Protein AF-A0A380RCV8-F1 (afdb_monomer_lite)

Foldseek 3Di:
DPPDDPCQVVLVVLAAWWAFPVRQWIWHSPDPQWIWIHHNQWIDIHGKDKDFPDPPPPPPDDDDPDDDDDDDDDDPPPPDDDPFFGMWIHQAQPFTDNVVHTFKGWHTWTAGPVQWTWTWIQGPVVRDIDIDIIHGPVPPPPPDDDPQWDQDPVRDTDNDQADPVPRHGDPDPDWDADPVGDTDHDDQADPVPRDGPPPPPPPPVSVVVVVLVLQQFWKFFDPDPRQWIWHQDPQKIWIWGFDADPNDTAIFIDIFGKDWDPPPPDPPCCVVPADPDDDPFFPTWMDTPAQFRAGPQRHGQWGFGIWTDGPQWIKTWIDGVPHSDIDITIMDGDRVDDDDDPVPPLQQAAQAPVPRDGSDLDQADPPPRDGGDWAWFKKKWKWAPDVVTDIWIWTWTDRDQFWIWIATPNGIFIFTPVLNVVLVVLCVVLVQVVQVVQVVVADPDDGMKIKMWGDPPPDIDIDICRRGVSRVVSNVVNVCSVVVRRVVVD

Structure (mmCIF, N/CA/C/O backbone):
data_AF-A0A380RCV8-F1
#
_entry.id   AF-A0A380RCV8-F1
#
loop_
_atom_site.group_PDB
_atom_site.id
_atom_site.type_symbol
_atom_site.label_atom_id
_atom_site.label_alt_id
_atom_site.label_comp_id
_atom_site.label_asym_id
_atom_site.label_entity_id
_atom_site.label_seq_id
_atom_site.pdbx_PDB_ins_code
_atom_site.Cartn_x
_atom_site.Cartn_y
_atom_site.Cartn_z
_atom_site.occupancy
_atom_site.B_iso_or_equiv
_atom_site.auth_seq_id
_atom_site.auth_comp_id
_atom_site.auth_asym_id
_atom_site.auth_atom_id
_atom_site.pdbx_PDB_model_num
ATOM 1 N N . MET A 1 1 ? -2.482 23.241 -13.541 1.00 35.69 1 MET A N 1
ATOM 2 C CA . MET A 1 1 ? -1.693 21.997 -13.629 1.00 35.69 1 MET A CA 1
ATOM 3 C C . MET A 1 1 ? -2.063 21.349 -14.947 1.00 35.69 1 MET A C 1
ATOM 5 O O . MET A 1 1 ? -3.234 21.046 -15.118 1.00 35.69 1 MET A O 1
ATOM 9 N N . GLN A 1 2 ? -1.138 21.275 -15.908 1.00 30.80 2 GLN A N 1
ATOM 10 C CA . GLN A 1 2 ? -1.348 20.460 -17.110 1.00 30.80 2 GLN A CA 1
ATOM 11 C C . GLN A 1 2 ? -1.388 18.995 -16.668 1.00 30.80 2 GLN A C 1
ATOM 13 O O . GLN A 1 2 ? -0.539 18.583 -15.879 1.00 30.80 2 GLN A O 1
ATOM 18 N N . GLU A 1 3 ? -2.396 18.247 -17.111 1.00 30.55 3 GLU A N 1
ATOM 19 C CA . GLU A 1 3 ? -2.468 16.804 -16.879 1.00 30.55 3 GLU A CA 1
ATOM 20 C C . GLU A 1 3 ? -1.199 16.148 -17.440 1.00 30.55 3 GLU A C 1
ATOM 22 O O . GLU A 1 3 ? -0.852 16.350 -18.604 1.00 30.55 3 GLU A O 1
ATOM 27 N N . MET A 1 4 ? -0.473 15.407 -16.596 1.00 37.09 4 MET A N 1
ATOM 28 C CA . MET A 1 4 ? 0.682 14.622 -17.033 1.00 37.09 4 MET A CA 1
ATOM 29 C C . MET A 1 4 ? 0.222 13.630 -18.101 1.00 37.09 4 MET A C 1
ATOM 31 O O . MET A 1 4 ? -0.700 12.850 -17.868 1.00 37.09 4 MET A O 1
ATOM 35 N N . ASN A 1 5 ? 0.879 13.654 -19.262 1.00 47.44 5 ASN A N 1
ATOM 36 C CA . ASN A 1 5 ? 0.625 12.714 -20.345 1.00 47.44 5 ASN A CA 1
ATOM 37 C C . ASN A 1 5 ? 0.751 11.273 -19.800 1.00 47.44 5 ASN A C 1
ATOM 39 O O . ASN A 1 5 ? 1.828 10.914 -19.316 1.00 47.44 5 ASN A O 1
ATOM 43 N N . PRO A 1 6 ? -0.300 10.432 -19.864 1.00 47.12 6 PRO A N 1
ATOM 44 C CA . PRO A 1 6 ? -0.279 9.076 -19.307 1.00 47.12 6 PRO A CA 1
ATOM 45 C C . PRO A 1 6 ? 0.817 8.178 -19.910 1.00 47.12 6 PRO A C 1
ATOM 47 O O . PRO A 1 6 ? 1.188 7.177 -19.303 1.00 47.12 6 PRO A O 1
ATOM 50 N N . ASN A 1 7 ? 1.408 8.565 -21.045 1.00 53.84 7 ASN A N 1
ATOM 51 C CA . ASN A 1 7 ? 2.530 7.864 -21.670 1.00 53.84 7 ASN A CA 1
ATOM 52 C C . ASN A 1 7 ? 3.919 8.287 -21.143 1.00 53.84 7 ASN A C 1
ATOM 54 O O . ASN A 1 7 ? 4.922 7.746 -21.606 1.00 53.84 7 ASN A O 1
ATOM 58 N N . TYR A 1 8 ? 4.015 9.216 -20.178 1.00 54.97 8 TYR A N 1
ATOM 59 C CA . TYR A 1 8 ? 5.282 9.769 -19.658 1.00 54.97 8 TYR A CA 1
ATOM 60 C C . TYR A 1 8 ? 6.311 8.701 -19.237 1.00 54.97 8 TYR A C 1
ATOM 62 O O . TYR A 1 8 ? 7.504 8.855 -19.500 1.00 54.97 8 TYR A O 1
ATOM 70 N N . LYS A 1 9 ? 5.859 7.581 -18.651 1.00 61.81 9 LYS A N 1
ATOM 71 C CA . LYS A 1 9 ? 6.737 6.468 -18.245 1.00 61.81 9 LYS A CA 1
ATOM 72 C C . LYS A 1 9 ? 7.462 5.815 -19.431 1.00 61.81 9 LYS A C 1
ATOM 74 O O . LYS A 1 9 ? 8.656 5.549 -19.337 1.00 61.81 9 LYS A O 1
ATOM 79 N N . ASN A 1 10 ? 6.782 5.647 -20.565 1.00 67.06 10 ASN A N 1
ATOM 80 C CA . ASN A 1 10 ? 7.363 5.026 -21.760 1.00 67.06 10 ASN A CA 1
ATOM 81 C C . ASN A 1 10 ? 8.370 5.959 -22.456 1.00 67.06 10 ASN A C 1
ATOM 83 O O . ASN A 1 10 ? 9.340 5.497 -23.052 1.00 67.06 10 ASN A O 1
ATOM 87 N N . TYR A 1 11 ? 8.198 7.281 -22.329 1.00 70.81 11 TYR A N 1
ATOM 88 C CA . TYR A 1 11 ? 9.160 8.251 -22.862 1.00 70.81 11 TYR A CA 1
ATOM 89 C C . TYR A 1 11 ? 10.507 8.205 -22.129 1.00 70.81 11 TYR A C 1
ATOM 91 O O . TYR A 1 11 ? 11.544 8.266 -22.787 1.00 70.81 11 TYR A O 1
ATOM 99 N N . LYS A 1 12 ? 10.518 8.053 -20.793 1.00 74.44 12 LYS A N 1
ATOM 100 C CA . LYS A 1 12 ? 11.773 7.925 -20.021 1.00 74.44 12 LYS A CA 1
ATOM 101 C C . LYS A 1 12 ? 12.616 6.736 -20.494 1.00 74.44 12 LYS A C 1
ATOM 103 O O . LYS A 1 12 ? 13.835 6.843 -20.550 1.00 74.44 12 LYS A O 1
ATOM 108 N N . PHE A 1 13 ? 11.973 5.632 -20.871 1.00 82.06 13 PHE A N 1
ATOM 109 C CA . PHE A 1 13 ? 12.663 4.426 -21.322 1.00 82.06 13 PHE A CA 1
ATOM 110 C C . PHE A 1 13 ? 13.415 4.634 -22.650 1.00 82.06 13 PHE A C 1
ATOM 112 O O . PHE A 1 13 ? 14.574 4.235 -22.785 1.00 82.06 13 PHE A O 1
ATOM 119 N N . LEU A 1 14 ? 12.813 5.332 -23.617 1.00 88.88 14 LEU A N 1
ATOM 120 C CA . LEU A 1 14 ? 13.435 5.604 -24.922 1.00 88.88 14 LEU A CA 1
ATOM 121 C C . LEU A 1 14 ? 14.372 6.823 -24.936 1.00 88.88 14 LEU A C 1
ATOM 123 O O . LEU A 1 14 ? 15.073 7.044 -25.928 1.00 88.88 14 LEU A O 1
ATOM 127 N N . ALA A 1 15 ? 14.397 7.608 -23.856 1.00 90.31 15 ALA A N 1
ATOM 128 C CA . ALA A 1 15 ? 15.148 8.854 -23.785 1.00 90.31 15 ALA A CA 1
ATOM 129 C C . ALA A 1 15 ? 16.651 8.639 -24.025 1.00 90.31 15 ALA A C 1
ATOM 131 O O . ALA A 1 15 ? 17.314 7.841 -23.356 1.00 90.31 15 ALA A O 1
ATOM 132 N N . GLY A 1 16 ? 17.207 9.369 -24.986 1.00 93.12 16 GLY A N 1
ATOM 133 C CA . GLY A 1 16 ? 18.622 9.291 -25.327 1.00 93.12 16 GLY A CA 1
ATOM 134 C C . GLY A 1 16 ? 18.898 9.580 -26.793 1.00 93.12 16 GLY A C 1
ATOM 135 O O . GLY A 1 16 ? 17.989 9.813 -27.589 1.00 93.12 16 GLY A O 1
ATOM 136 N N . ILE A 1 17 ? 20.182 9.558 -27.135 1.00 95.94 17 ILE A N 1
ATOM 137 C CA . ILE A 1 17 ? 20.652 9.674 -28.513 1.00 95.94 17 ILE A CA 1
ATOM 138 C C . ILE A 1 17 ? 20.878 8.264 -29.039 1.00 95.94 17 ILE A C 1
ATOM 140 O O . ILE A 1 17 ? 21.561 7.467 -28.403 1.00 95.94 17 ILE A O 1
ATOM 144 N N . TRP A 1 18 ? 20.341 7.969 -30.209 1.00 96.75 18 TRP A N 1
ATOM 145 C CA . TRP A 1 18 ? 20.460 6.696 -30.899 1.00 96.75 18 TRP A CA 1
ATOM 146 C C . TRP A 1 18 ? 21.217 6.913 -32.199 1.00 96.75 18 TRP A C 1
ATOM 148 O O . TRP A 1 18 ? 20.982 7.903 -32.892 1.00 96.75 18 TRP A O 1
ATOM 158 N N . LYS A 1 19 ? 22.138 6.013 -32.533 1.00 97.00 19 LYS A N 1
ATOM 159 C CA . LYS A 1 19 ? 22.956 6.100 -33.746 1.00 97.00 19 LYS A CA 1
ATOM 160 C C . LYS A 1 19 ? 23.162 4.727 -34.368 1.00 97.00 19 LYS A C 1
ATOM 162 O O . LYS A 1 19 ? 23.220 3.725 -33.658 1.00 97.00 19 LYS A O 1
ATOM 167 N N . ASN A 1 20 ? 23.282 4.670 -35.687 1.00 95.38 20 ASN A N 1
ATOM 168 C CA . ASN A 1 20 ? 23.813 3.486 -36.358 1.00 95.38 20 ASN A CA 1
ATOM 169 C C . ASN A 1 20 ? 25.350 3.447 -36.238 1.00 95.38 20 ASN A C 1
ATOM 171 O O . ASN A 1 20 ? 25.983 4.379 -35.737 1.00 95.38 20 ASN A O 1
ATOM 175 N N . ASN A 1 21 ? 25.958 2.353 -36.701 1.00 91.12 21 ASN A N 1
ATOM 176 C CA . ASN A 1 21 ? 27.386 2.081 -36.496 1.00 91.12 21 ASN A CA 1
ATOM 177 C C . ASN A 1 21 ? 28.328 3.128 -37.109 1.00 91.12 21 ASN A C 1
ATOM 179 O O . ASN A 1 21 ? 29.391 3.383 -36.552 1.00 91.12 21 ASN A O 1
ATOM 183 N N . ASP A 1 22 ? 27.963 3.720 -38.244 1.00 92.12 22 ASP A N 1
ATOM 184 C CA . ASP A 1 22 ? 28.772 4.741 -38.919 1.00 92.12 22 ASP A CA 1
ATOM 185 C C . ASP A 1 22 ? 28.379 6.178 -38.526 1.00 92.12 22 ASP A C 1
ATOM 187 O O . ASP A 1 22 ? 29.018 7.133 -38.966 1.00 92.12 22 ASP A O 1
ATOM 191 N N . GLY A 1 23 ? 27.346 6.343 -37.692 1.00 91.94 23 GLY A N 1
ATOM 192 C CA . GLY A 1 23 ? 26.817 7.639 -37.274 1.00 91.94 23 GLY A CA 1
ATOM 193 C C . GLY A 1 23 ? 26.110 8.428 -38.380 1.00 91.94 23 GLY A C 1
ATOM 194 O O . GLY A 1 23 ? 25.782 9.593 -38.159 1.00 91.94 23 GLY A O 1
ATOM 195 N N . SER A 1 24 ? 25.869 7.834 -39.554 1.00 94.00 24 SER A N 1
ATOM 196 C CA . SER A 1 24 ? 25.163 8.491 -40.664 1.00 94.00 24 SER A CA 1
ATOM 197 C C . SER A 1 24 ? 23.670 8.683 -40.395 1.00 94.00 24 SER A C 1
ATOM 199 O O . SER A 1 24 ? 23.057 9.574 -40.989 1.00 94.00 24 SER A O 1
ATOM 201 N N . PHE A 1 25 ? 23.096 7.872 -39.500 1.00 97.25 25 PHE A N 1
ATOM 202 C CA . PHE A 1 25 ? 21.724 7.980 -39.022 1.00 97.25 25 PHE A CA 1
ATOM 203 C C . PHE A 1 25 ? 21.711 8.205 -37.513 1.00 97.25 25 PHE A C 1
ATOM 205 O O . PHE A 1 25 ? 22.257 7.399 -36.752 1.00 97.25 25 PHE A O 1
ATOM 212 N N . THR A 1 26 ? 21.023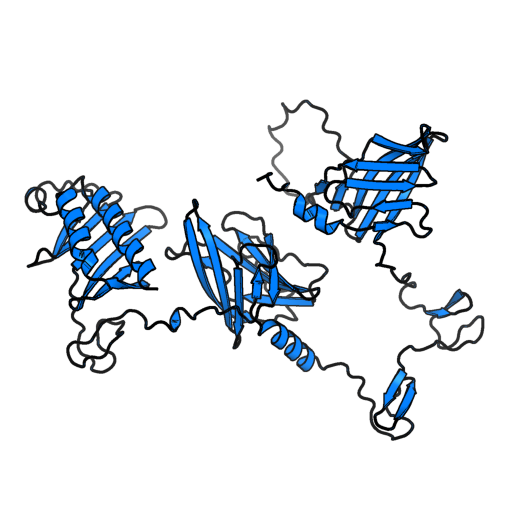 9.255 -37.072 1.00 97.31 26 THR A N 1
ATOM 213 C CA . THR A 1 26 ? 20.808 9.540 -35.653 1.00 97.31 26 THR A CA 1
ATOM 214 C C . THR A 1 26 ? 19.340 9.812 -35.343 1.00 97.31 26 THR A C 1
ATOM 216 O O . THR A 1 26 ? 18.603 10.358 -36.164 1.00 97.31 26 THR A O 1
ATOM 219 N N . ALA A 1 27 ? 18.914 9.427 -34.143 1.00 97.38 27 ALA A N 1
ATOM 220 C CA . ALA A 1 27 ? 17.622 9.784 -33.575 1.00 97.38 27 ALA A CA 1
ATOM 221 C C . ALA A 1 27 ? 17.816 10.266 -32.132 1.00 97.38 27 ALA A C 1
ATOM 223 O O . ALA A 1 27 ? 18.318 9.532 -31.286 1.00 97.38 27 ALA A O 1
ATOM 224 N N . ASP A 1 28 ? 17.440 11.506 -31.853 1.00 96.25 28 ASP A N 1
ATOM 225 C CA . ASP A 1 28 ? 17.551 12.139 -30.542 1.00 96.25 28 ASP A CA 1
ATOM 226 C C . ASP A 1 28 ? 16.166 12.240 -29.893 1.00 96.25 28 ASP A C 1
ATOM 228 O O . ASP A 1 28 ? 15.274 12.912 -30.417 1.00 96.25 28 ASP A O 1
ATOM 232 N N . LEU A 1 29 ? 16.003 11.548 -28.763 1.00 94.06 29 LEU A N 1
ATOM 233 C CA . LEU A 1 29 ? 14.801 11.512 -27.927 1.00 94.06 29 LEU A CA 1
ATOM 234 C C . LEU A 1 29 ? 15.054 12.143 -26.544 1.00 94.06 29 LEU A C 1
ATOM 236 O O . LEU A 1 29 ? 14.447 11.744 -25.552 1.00 94.06 29 LEU A O 1
ATOM 240 N N . THR A 1 30 ? 15.993 13.087 -26.430 1.00 84.19 30 THR A N 1
ATOM 241 C CA . THR A 1 30 ? 16.325 13.749 -25.150 1.00 84.19 30 THR A CA 1
ATOM 242 C C . THR A 1 30 ? 15.268 14.749 -24.685 1.00 84.19 30 THR A C 1
ATOM 244 O O . THR A 1 30 ? 15.157 15.008 -23.487 1.00 84.19 30 THR A O 1
ATOM 247 N N . VAL A 1 31 ? 14.471 15.297 -25.605 1.00 83.44 31 VAL A N 1
ATOM 248 C CA . VAL A 1 31 ? 13.365 16.202 -25.280 1.00 83.44 31 VAL A CA 1
ATOM 249 C C . VAL A 1 31 ? 12.090 15.374 -25.113 1.00 83.44 31 VAL A C 1
ATOM 251 O O . VAL A 1 31 ? 11.646 14.765 -26.089 1.00 83.44 31 VAL A O 1
ATOM 254 N N . PRO A 1 32 ? 11.468 15.357 -23.918 1.00 72.00 32 PRO A N 1
ATOM 255 C CA . PRO A 1 32 ? 10.187 14.690 -23.724 1.00 72.00 32 PRO A CA 1
ATOM 256 C C . PRO A 1 32 ? 9.196 15.206 -24.771 1.00 72.00 32 PRO A C 1
ATOM 258 O O . PRO A 1 32 ? 9.079 16.415 -24.942 1.00 72.00 32 PRO A O 1
ATOM 261 N N . GLU A 1 33 ? 8.514 14.294 -25.467 1.00 77.56 33 GLU A N 1
ATOM 262 C CA . GLU A 1 33 ? 7.518 14.549 -26.529 1.00 77.56 33 GLU A CA 1
ATOM 263 C C . GLU A 1 33 ? 8.046 14.737 -27.955 1.00 77.56 33 GLU A C 1
ATOM 265 O O . GLU A 1 33 ? 7.253 14.554 -28.878 1.00 77.56 33 GLU A O 1
ATOM 270 N N . ASN A 1 34 ? 9.335 15.018 -28.177 1.00 90.56 34 ASN A N 1
ATOM 271 C CA . ASN A 1 34 ? 9.884 15.214 -29.523 1.00 90.56 34 ASN A CA 1
ATOM 272 C C . ASN A 1 34 ? 10.969 14.195 -29.867 1.00 90.56 34 ASN A C 1
ATOM 274 O O . ASN A 1 34 ? 11.744 13.765 -29.020 1.00 90.56 34 ASN A O 1
ATOM 278 N N . ILE A 1 35 ? 11.045 13.855 -31.150 1.00 95.50 35 ILE A N 1
ATOM 279 C CA . ILE A 1 35 ? 12.154 13.103 -31.731 1.00 95.50 35 ILE A CA 1
ATOM 280 C C . ILE A 1 35 ? 12.781 13.929 -32.849 1.00 95.50 35 ILE A C 1
ATOM 282 O O . ILE A 1 35 ? 12.067 14.459 -33.706 1.00 95.50 35 ILE A O 1
ATOM 286 N N . THR A 1 36 ? 14.109 14.038 -32.834 1.00 97.19 36 THR A N 1
ATOM 287 C CA . THR A 1 36 ? 14.890 14.616 -33.934 1.00 97.19 36 THR A CA 1
ATOM 288 C C . THR A 1 36 ? 15.636 13.511 -34.661 1.00 97.19 36 THR A C 1
ATOM 290 O O . THR A 1 36 ? 16.547 12.907 -34.107 1.00 97.19 36 THR A O 1
ATOM 293 N N . VAL A 1 37 ? 15.254 13.241 -35.904 1.00 97.56 37 VAL A N 1
ATOM 294 C CA . VAL A 1 37 ? 15.854 12.219 -36.766 1.00 97.56 37 VAL A CA 1
ATOM 295 C C . VAL A 1 37 ? 16.724 12.902 -37.814 1.00 97.56 37 VAL A C 1
ATOM 297 O O . VAL A 1 37 ? 16.267 13.851 -38.449 1.00 97.56 37 VAL A O 1
ATOM 300 N N . THR A 1 38 ? 17.950 12.422 -38.022 1.00 97.75 38 THR A N 1
ATOM 301 C CA . THR A 1 38 ? 18.861 12.913 -39.069 1.00 97.75 38 THR A CA 1
ATOM 302 C C . THR A 1 38 ? 19.437 11.744 -39.863 1.00 97.75 38 THR A C 1
ATOM 304 O O . THR A 1 38 ? 19.898 10.771 -39.274 1.00 97.75 38 THR A O 1
ATOM 307 N N . TYR A 1 39 ? 19.435 11.839 -41.195 1.00 97.81 39 TYR A N 1
ATOM 308 C CA . TYR A 1 39 ? 20.026 10.846 -42.094 1.00 97.81 39 TYR A CA 1
ATOM 309 C C . TYR A 1 39 ? 20.562 11.485 -43.376 1.00 97.81 39 TYR A C 1
ATOM 311 O O . TYR A 1 39 ? 19.808 12.130 -44.105 1.00 97.81 39 TYR A O 1
ATOM 319 N N . ASN A 1 40 ? 21.851 11.288 -43.681 1.00 94.56 40 ASN A N 1
ATOM 320 C CA . ASN A 1 40 ? 22.486 11.773 -44.919 1.00 94.56 40 ASN A CA 1
ATOM 321 C C . ASN A 1 40 ? 22.210 13.264 -45.225 1.00 94.56 40 ASN A C 1
ATOM 323 O O . ASN A 1 40 ? 21.909 13.627 -46.360 1.00 94.56 40 ASN A O 1
ATOM 327 N N . GLY A 1 41 ? 22.273 14.123 -44.202 1.00 93.69 41 GLY A N 1
ATOM 328 C CA . GLY A 1 41 ? 22.010 15.566 -44.315 1.00 93.69 41 GLY A CA 1
ATOM 329 C C . GLY A 1 41 ? 20.531 15.967 -44.244 1.00 93.69 41 GLY A C 1
ATOM 330 O O . GLY A 1 41 ? 20.238 17.131 -43.997 1.00 93.69 41 GLY A O 1
ATOM 331 N N . ALA A 1 42 ? 19.602 15.018 -44.376 1.00 97.19 42 ALA A N 1
ATOM 332 C CA . ALA A 1 42 ? 18.177 15.257 -44.185 1.00 97.19 42 ALA A CA 1
ATOM 333 C C . ALA A 1 42 ? 17.804 15.179 -42.699 1.00 97.19 42 ALA A C 1
ATOM 335 O O . ALA A 1 42 ? 18.314 14.309 -41.992 1.00 97.19 42 ALA A O 1
ATOM 336 N N . SER A 1 43 ? 16.881 16.015 -42.227 1.00 97.25 43 SER A N 1
ATOM 337 C CA . SER A 1 43 ? 16.409 15.979 -40.841 1.00 97.25 43 SER A CA 1
ATOM 338 C C . SER A 1 43 ? 14.896 16.148 -40.700 1.00 97.25 43 SER A C 1
ATOM 340 O O . SER A 1 43 ? 14.191 16.569 -41.623 1.00 97.25 43 SER A O 1
ATOM 342 N N . LEU A 1 44 ? 14.390 15.750 -39.535 1.00 97.38 44 LEU A N 1
ATOM 343 C CA . LEU A 1 44 ? 13.007 15.902 -39.100 1.00 97.38 44 LEU A CA 1
ATOM 344 C C . LEU A 1 44 ? 12.986 16.054 -37.577 1.00 97.38 44 LEU A C 1
ATOM 346 O O . LEU A 1 44 ? 13.486 15.178 -36.880 1.00 97.38 44 LEU A O 1
ATOM 350 N N . THR A 1 45 ? 12.321 17.087 -37.065 1.00 96.69 45 THR A N 1
ATOM 351 C CA . THR A 1 45 ? 11.967 17.193 -35.642 1.00 96.69 45 THR A CA 1
ATOM 352 C C . THR A 1 45 ? 10.455 17.265 -35.519 1.00 96.69 45 THR A C 1
ATOM 354 O O . THR A 1 45 ? 9.832 18.148 -36.111 1.00 96.69 45 THR A O 1
ATOM 357 N N . ARG A 1 46 ? 9.844 16.342 -34.772 1.00 95.06 46 ARG A N 1
ATOM 358 C CA . ARG A 1 46 ? 8.394 16.359 -34.536 1.00 95.06 46 ARG A CA 1
ATOM 359 C C . ARG A 1 46 ? 8.003 15.648 -33.252 1.00 95.06 46 ARG A C 1
ATOM 361 O O . ARG A 1 46 ? 8.766 14.837 -32.727 1.00 95.06 46 ARG A O 1
ATOM 368 N N . SER A 1 47 ? 6.764 15.882 -32.835 1.00 91.56 47 SER A N 1
ATOM 369 C CA . SER A 1 47 ? 6.137 15.067 -31.812 1.00 91.56 47 SER A CA 1
ATOM 370 C C . SER A 1 47 ? 5.739 13.691 -32.342 1.00 91.56 47 SER A C 1
ATOM 372 O O . SER A 1 47 ? 5.443 13.514 -33.536 1.00 91.56 47 SER A O 1
ATOM 374 N N . PHE A 1 48 ? 5.745 12.711 -31.442 1.00 90.19 48 PHE A N 1
ATOM 375 C CA . PHE A 1 48 ? 5.402 11.324 -31.737 1.00 90.19 48 PHE A CA 1
ATOM 376 C C . PHE A 1 48 ? 4.503 10.724 -30.654 1.00 90.19 48 PHE A C 1
ATOM 378 O O . PHE A 1 48 ? 4.536 11.112 -29.483 1.00 90.19 48 PHE A O 1
ATOM 385 N N . ILE A 1 49 ? 3.691 9.756 -31.070 1.00 86.69 49 ILE A N 1
ATOM 386 C CA . ILE A 1 49 ? 2.816 8.978 -30.191 1.00 86.69 49 ILE A CA 1
ATOM 387 C C . ILE A 1 49 ? 3.467 7.613 -29.982 1.00 86.69 49 ILE A C 1
ATOM 389 O O . ILE A 1 49 ? 3.937 7.012 -30.945 1.00 86.69 49 ILE A O 1
ATOM 393 N N . LEU A 1 50 ? 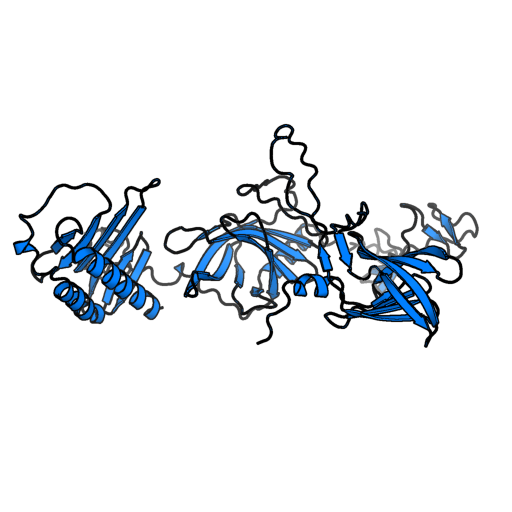3.489 7.128 -28.742 1.00 88.31 50 LEU A N 1
ATOM 394 C CA . LEU A 1 50 ? 3.922 5.770 -28.423 1.00 88.31 50 LEU A CA 1
ATOM 395 C C . LEU A 1 50 ? 2.711 4.848 -28.332 1.00 88.31 50 LEU A C 1
ATOM 397 O O . LEU A 1 50 ? 1.763 5.142 -27.605 1.00 88.31 50 LEU A O 1
ATOM 401 N N . THR A 1 51 ? 2.768 3.730 -29.048 1.00 86.62 51 THR A N 1
ATOM 402 C CA . THR A 1 51 ? 1.794 2.641 -28.931 1.00 86.62 51 THR A CA 1
ATOM 403 C C . THR A 1 51 ? 2.531 1.405 -28.445 1.00 86.62 51 THR A C 1
ATOM 405 O O . THR A 1 51 ? 3.357 0.858 -29.168 1.00 86.62 51 THR A O 1
ATOM 408 N N . GLN A 1 52 ? 2.267 0.975 -27.213 1.00 82.19 52 GLN A N 1
ATOM 409 C CA . GLN A 1 52 ? 2.854 -0.255 -26.689 1.00 82.19 52 GLN A CA 1
ATOM 410 C C . GLN A 1 52 ? 2.188 -1.451 -27.370 1.00 82.19 52 GLN A C 1
ATOM 412 O O . GLN A 1 52 ? 0.956 -1.569 -27.369 1.00 82.19 52 GLN A O 1
ATOM 417 N N . THR A 1 53 ? 2.982 -2.340 -27.960 1.00 76.25 53 THR A N 1
ATOM 418 C CA . THR A 1 53 ? 2.457 -3.587 -28.506 1.00 76.25 53 THR A CA 1
ATOM 419 C C . THR A 1 53 ? 2.275 -4.537 -27.332 1.00 76.25 53 THR A C 1
ATOM 421 O O . THR A 1 53 ? 3.207 -5.171 -26.847 1.00 76.25 53 THR A O 1
ATOM 424 N N . SER A 1 54 ? 1.047 -4.637 -26.814 1.00 63.16 54 SER A N 1
ATOM 425 C CA . SER A 1 54 ? 0.739 -5.734 -25.902 1.00 63.16 54 SER A CA 1
ATOM 426 C C . SER A 1 54 ? 1.037 -7.040 -26.637 1.00 63.16 54 SER A C 1
ATOM 428 O O . SER A 1 54 ? 0.551 -7.270 -27.758 1.00 63.16 54 SER A O 1
ATOM 430 N N . THR A 1 55 ? 1.877 -7.878 -26.025 1.00 53.34 55 THR A N 1
ATOM 431 C CA . THR A 1 55 ? 2.073 -9.262 -26.436 1.00 53.34 55 THR A CA 1
ATOM 432 C C . THR A 1 55 ? 0.698 -9.908 -26.393 1.00 53.34 55 THR A C 1
ATOM 434 O O . THR A 1 55 ? 0.183 -10.249 -25.328 1.00 53.34 55 THR A O 1
ATOM 437 N N . MET A 1 56 ? 0.039 -10.015 -27.553 1.00 45.47 56 MET A N 1
ATOM 438 C CA . MET A 1 56 ? -1.153 -10.839 -27.651 1.00 45.47 56 MET A CA 1
ATOM 439 C C . MET A 1 56 ? -0.674 -12.245 -27.357 1.00 45.47 56 MET A C 1
ATOM 441 O O . MET A 1 56 ? -0.033 -12.897 -28.179 1.00 45.47 56 MET A O 1
ATOM 445 N N . THR A 1 57 ? -0.941 -12.673 -26.133 1.00 42.09 57 THR A N 1
ATOM 446 C CA . THR A 1 57 ? -0.816 -14.050 -25.721 1.00 42.09 57 THR A CA 1
ATOM 447 C C . THR A 1 57 ? -1.700 -14.815 -26.688 1.00 42.09 57 THR A C 1
ATOM 449 O O . THR A 1 57 ? -2.923 -14.692 -26.666 1.00 42.09 57 THR A O 1
ATOM 452 N N . LEU A 1 58 ? -1.069 -15.568 -27.584 1.00 39.97 58 LEU A N 1
ATOM 453 C CA . LEU A 1 58 ? -1.724 -16.565 -28.412 1.00 39.97 58 LEU A CA 1
ATOM 454 C C . LEU A 1 58 ? -2.115 -17.725 -27.481 1.00 39.97 58 LEU A C 1
ATOM 456 O O . LEU A 1 58 ? -1.597 -18.835 -27.574 1.00 39.97 58 LEU A O 1
ATOM 460 N N . SER A 1 59 ? -2.971 -17.457 -26.494 1.00 40.34 59 SER A N 1
ATOM 461 C CA . SER A 1 59 ? -3.622 -18.498 -25.723 1.00 40.34 59 SER A CA 1
ATOM 462 C C . SER A 1 59 ? -4.672 -19.103 -26.640 1.00 40.34 59 SER A C 1
ATOM 464 O O . SER A 1 59 ? -5.750 -18.560 -26.868 1.00 40.34 59 SER A O 1
ATOM 466 N N . GLY A 1 60 ? -4.316 -20.243 -27.223 1.00 41.81 60 GLY A N 1
ATOM 467 C CA . GLY A 1 60 ? -5.278 -21.135 -27.838 1.00 41.81 60 GLY A CA 1
ATOM 468 C C . GLY A 1 60 ? -6.290 -21.583 -26.789 1.00 41.81 60 GLY A C 1
ATOM 469 O O . GLY A 1 60 ? -6.081 -22.577 -26.102 1.00 41.81 60 GLY A O 1
ATOM 470 N N . THR A 1 61 ? -7.401 -20.868 -26.675 1.00 37.97 61 THR A N 1
ATOM 471 C CA . THR A 1 61 ? -8.638 -21.391 -26.101 1.00 37.97 61 THR A CA 1
ATOM 472 C C . THR A 1 61 ? -9.659 -21.469 -27.220 1.00 37.97 61 THR A C 1
ATOM 474 O O . THR A 1 61 ? -10.249 -20.487 -27.666 1.00 37.97 61 THR A O 1
ATOM 477 N N . GLY A 1 62 ? -9.808 -22.688 -27.737 1.00 47.19 62 GLY A N 1
ATOM 478 C CA . GLY A 1 62 ? -10.863 -23.024 -28.670 1.00 47.19 62 GLY A CA 1
ATOM 479 C C . GLY A 1 62 ? -12.237 -22.772 -28.054 1.00 47.19 62 GLY A C 1
ATOM 480 O O . GLY A 1 62 ? -12.485 -23.105 -26.898 1.00 47.19 62 GLY A O 1
ATOM 481 N N . GLY A 1 63 ? -13.129 -22.237 -28.885 1.00 43.94 63 GLY A N 1
ATOM 482 C CA . GLY A 1 63 ? -14.570 -22.292 -28.680 1.00 43.94 63 GLY A CA 1
ATOM 483 C C . GLY A 1 63 ? -15.173 -21.044 -28.056 1.00 43.94 63 GLY A C 1
ATOM 484 O O . GLY A 1 63 ? -15.492 -21.068 -26.885 1.00 43.94 63 GLY A O 1
ATOM 485 N N . PHE A 1 64 ? -15.389 -19.996 -28.855 1.00 40.22 64 PHE A N 1
ATOM 486 C CA . PHE A 1 64 ? -16.601 -19.159 -28.830 1.00 40.22 64 PHE A CA 1
ATOM 487 C C . PHE A 1 64 ? -16.566 -18.224 -30.054 1.00 40.22 64 PHE A C 1
ATOM 489 O O . PHE A 1 64 ? -16.308 -17.029 -29.960 1.00 40.22 64 PHE A O 1
ATOM 496 N N . MET A 1 65 ? -16.786 -18.784 -31.251 1.00 43.34 65 MET A N 1
ATOM 497 C CA . MET A 1 65 ? -17.144 -17.971 -32.418 1.00 43.34 65 MET A CA 1
ATOM 498 C C . MET A 1 65 ? -18.658 -17.767 -32.418 1.00 43.34 65 MET A C 1
ATOM 500 O O . MET A 1 65 ? -19.409 -18.690 -32.726 1.00 43.34 65 MET A O 1
ATOM 504 N N . GLY A 1 66 ? -19.109 -16.558 -32.092 1.00 44.84 66 GLY A N 1
ATOM 505 C CA . GLY A 1 66 ? -20.504 -16.178 -32.285 1.00 44.84 66 GLY A CA 1
ATOM 506 C C . GLY A 1 66 ? -20.830 -14.784 -31.761 1.00 44.84 66 GLY A C 1
ATOM 507 O O . GLY A 1 66 ? -20.929 -14.593 -30.559 1.00 44.84 66 GLY A O 1
ATOM 508 N N . MET A 1 67 ? -21.088 -13.855 -32.689 1.00 42.72 67 MET A N 1
ATOM 509 C CA . MET A 1 67 ? -21.873 -12.620 -32.497 1.00 42.72 67 MET A CA 1
ATOM 510 C C . MET A 1 67 ? -21.221 -11.359 -31.894 1.00 42.72 67 MET A C 1
ATOM 512 O O . MET A 1 67 ? -21.866 -10.652 -31.127 1.00 42.72 67 MET A O 1
ATOM 516 N N . ALA A 1 68 ? -20.024 -10.959 -32.332 1.00 40.19 68 ALA A N 1
ATOM 517 C CA . ALA A 1 68 ? -19.556 -9.586 -32.071 1.00 40.19 68 ALA A CA 1
ATOM 518 C C . ALA A 1 68 ? -18.701 -8.982 -33.200 1.00 40.19 68 ALA A C 1
ATOM 520 O O . ALA A 1 68 ? -17.622 -8.459 -32.956 1.00 40.19 68 ALA A O 1
ATOM 521 N N . MET A 1 69 ? -19.171 -9.038 -34.450 1.00 40.88 69 MET A N 1
ATOM 522 C CA . MET A 1 69 ? -18.587 -8.230 -35.528 1.00 40.88 69 MET A CA 1
ATOM 523 C C . MET A 1 69 ? -19.667 -7.701 -36.461 1.00 40.88 69 MET A C 1
ATOM 525 O O . MET A 1 69 ? -19.918 -8.306 -37.493 1.00 40.88 69 MET A O 1
ATOM 529 N N . MET A 1 70 ? -20.288 -6.580 -36.095 1.00 40.75 70 MET A N 1
ATOM 530 C CA . MET A 1 70 ? -20.710 -5.510 -37.008 1.00 40.75 70 MET A CA 1
ATOM 531 C C . MET A 1 70 ? -20.766 -4.223 -36.178 1.00 40.75 70 MET A C 1
ATOM 533 O O . MET A 1 70 ? -21.252 -4.265 -35.055 1.00 40.75 70 MET A O 1
ATOM 537 N N . MET A 1 71 ? -20.288 -3.108 -36.737 1.00 41.22 71 MET A N 1
ATOM 538 C CA . MET A 1 71 ? -20.146 -1.765 -36.134 1.00 41.22 71 MET A CA 1
ATOM 539 C C . MET A 1 71 ? -18.763 -1.410 -35.555 1.00 41.22 71 MET A C 1
ATOM 541 O O . MET A 1 71 ? -18.627 -1.071 -34.386 1.00 41.22 71 MET A O 1
ATOM 545 N N . ALA A 1 72 ? -17.745 -1.380 -36.419 1.00 38.59 72 ALA A N 1
ATOM 546 C CA . ALA A 1 72 ? -16.661 -0.401 -36.307 1.00 38.59 72 ALA A CA 1
ATOM 547 C C . ALA A 1 72 ? -16.104 -0.100 -37.707 1.00 38.59 72 ALA A C 1
ATOM 549 O O . ALA A 1 72 ? -15.225 -0.784 -38.223 1.00 38.59 72 ALA A O 1
ATOM 550 N N . SER A 1 73 ? -16.680 0.912 -38.350 1.00 39.56 73 SER A N 1
ATOM 551 C CA . SER A 1 73 ? -16.185 1.513 -39.583 1.00 39.56 73 SER A CA 1
ATOM 552 C C . SER A 1 73 ? -15.377 2.766 -39.246 1.00 39.56 73 SER A C 1
ATOM 554 O O . SER A 1 73 ? -15.965 3.817 -39.013 1.00 39.56 73 SER A O 1
ATOM 556 N N . SER A 1 74 ? -14.049 2.652 -39.246 1.00 37.12 74 SER A N 1
ATOM 557 C CA . SER A 1 74 ? -13.114 3.716 -39.649 1.00 37.12 74 SER A CA 1
ATOM 558 C C . SER A 1 74 ? -11.682 3.178 -39.572 1.00 37.12 74 SER A C 1
ATOM 560 O O . SER A 1 74 ? -11.133 3.033 -38.487 1.00 37.12 74 SER A O 1
ATOM 562 N N . SER A 1 75 ? -11.110 2.850 -40.731 1.00 37.34 75 SER A N 1
ATOM 563 C CA . SER A 1 75 ? -9.668 2.851 -41.029 1.00 37.34 75 SER A CA 1
ATOM 564 C C . SER A 1 75 ? -8.703 2.368 -39.933 1.00 37.34 75 SER A C 1
ATOM 566 O O . SER A 1 75 ? -7.720 3.041 -39.636 1.00 37.34 75 SER A O 1
ATOM 568 N N . GLY A 1 76 ? -8.946 1.190 -39.355 1.00 40.09 76 GLY A N 1
ATOM 569 C CA . GLY A 1 76 ? -7.947 0.504 -38.539 1.00 40.09 76 GLY A CA 1
ATOM 570 C C . GLY A 1 76 ? -6.850 -0.053 -39.441 1.00 40.09 76 GLY A C 1
ATOM 571 O O . GLY A 1 76 ? -6.957 -1.186 -39.905 1.00 40.09 76 GLY A O 1
ATOM 572 N N . MET A 1 77 ? -5.830 0.754 -39.741 1.00 46.56 77 MET A N 1
ATOM 573 C CA . MET A 1 77 ? -4.591 0.246 -40.323 1.00 46.56 77 MET A CA 1
ATOM 574 C C . MET A 1 77 ? -3.987 -0.732 -39.318 1.00 46.56 77 MET A C 1
ATOM 576 O O . MET A 1 77 ? -3.520 -0.335 -38.254 1.00 46.56 77 MET A O 1
ATOM 580 N N . VAL A 1 78 ? -4.056 -2.025 -39.630 1.00 51.28 78 VAL A N 1
ATOM 581 C CA . VAL A 1 78 ? -3.284 -3.040 -38.919 1.00 51.28 78 VAL A CA 1
ATOM 582 C C . VAL A 1 78 ? -1.830 -2.784 -39.289 1.00 51.28 78 VAL A C 1
ATOM 584 O O . VAL A 1 78 ? -1.394 -3.180 -40.371 1.00 51.28 78 VAL A O 1
ATOM 587 N N . SER A 1 79 ? -1.104 -2.057 -38.440 1.00 61.38 79 SER A N 1
ATOM 588 C CA . SER A 1 79 ? 0.339 -1.944 -38.586 1.00 61.38 79 SER A CA 1
ATOM 589 C C . SER A 1 79 ? 0.936 -3.348 -38.553 1.00 61.38 79 SER A C 1
ATOM 591 O O . SER A 1 79 ? 0.522 -4.225 -37.784 1.00 61.38 79 SER A O 1
ATOM 593 N N . LYS A 1 80 ? 1.857 -3.599 -39.480 1.00 75.00 80 LYS A N 1
ATOM 594 C CA . LYS A 1 80 ? 2.577 -4.862 -39.551 1.00 75.00 80 LYS A CA 1
ATOM 595 C C . LYS A 1 80 ? 3.440 -4.966 -38.294 1.00 75.00 80 LYS A C 1
ATOM 597 O O . LYS A 1 80 ? 4.257 -4.085 -38.072 1.00 75.00 80 LYS A O 1
ATOM 602 N N . ARG A 1 81 ? 3.243 -6.017 -37.494 1.00 80.38 81 ARG A N 1
ATOM 603 C CA . ARG A 1 81 ? 4.057 -6.268 -36.297 1.00 80.38 81 ARG A CA 1
ATOM 604 C C . ARG A 1 81 ? 5.324 -7.036 -36.653 1.00 80.38 81 ARG A C 1
ATOM 606 O O . ARG A 1 81 ? 5.255 -7.964 -37.467 1.00 80.38 81 ARG A O 1
ATOM 613 N N . TYR A 1 82 ? 6.441 -6.677 -36.031 1.00 84.94 82 TYR A N 1
ATOM 614 C CA . TYR A 1 82 ? 7.674 -7.469 -36.066 1.00 84.94 82 TYR A CA 1
ATOM 615 C C . TYR A 1 82 ? 7.746 -8.423 -34.868 1.00 84.94 82 TYR A C 1
ATOM 617 O O . TYR A 1 82 ? 7.190 -8.143 -33.809 1.00 84.94 82 TYR A O 1
ATOM 625 N N . ASP A 1 83 ? 8.429 -9.559 -35.037 1.00 82.81 83 ASP A N 1
ATOM 626 C CA . ASP A 1 83 ? 8.529 -10.601 -34.000 1.00 82.81 83 ASP A CA 1
ATOM 627 C C . ASP A 1 83 ? 9.248 -10.115 -32.726 1.00 82.81 83 ASP A C 1
ATOM 629 O O . ASP A 1 83 ? 9.060 -10.688 -31.655 1.00 82.81 83 ASP A O 1
ATOM 633 N N . ASP A 1 84 ? 10.059 -9.060 -32.835 1.00 85.69 84 ASP A N 1
ATOM 634 C CA . ASP A 1 84 ? 10.832 -8.457 -31.750 1.00 85.69 84 ASP A CA 1
ATOM 635 C C . ASP A 1 84 ? 10.329 -7.067 -31.320 1.00 85.69 84 ASP A C 1
ATOM 637 O O . ASP A 1 84 ? 11.004 -6.411 -30.531 1.00 85.69 84 ASP A O 1
ATOM 641 N N . GLU A 1 85 ? 9.171 -6.615 -31.811 1.00 89.00 85 GLU A N 1
ATOM 642 C CA . GLU A 1 85 ? 8.616 -5.277 -31.553 1.00 89.00 85 GLU A CA 1
ATOM 643 C C . GLU A 1 85 ? 7.884 -5.174 -30.208 1.00 89.00 85 GLU A C 1
ATOM 645 O O . GLU A 1 85 ? 6.879 -5.856 -29.984 1.00 89.00 85 GLU A O 1
ATOM 650 N N . ASP A 1 86 ? 8.317 -4.239 -29.358 1.00 88.50 86 ASP A N 1
ATOM 651 C CA . ASP A 1 86 ? 7.711 -3.954 -28.047 1.00 88.50 86 ASP A CA 1
ATOM 652 C C . ASP A 1 86 ? 6.950 -2.613 -27.996 1.00 88.50 86 ASP A C 1
ATOM 654 O O . ASP A 1 86 ? 5.999 -2.437 -27.221 1.00 88.50 86 ASP A O 1
ATOM 658 N N . MET A 1 87 ? 7.336 -1.657 -28.842 1.00 92.19 87 MET A N 1
ATOM 659 C CA . MET A 1 87 ? 6.690 -0.355 -28.958 1.00 92.19 87 MET A CA 1
ATOM 660 C C . MET A 1 87 ? 6.760 0.180 -30.383 1.00 92.19 87 MET A C 1
ATOM 662 O O . MET A 1 87 ? 7.806 0.151 -31.028 1.00 92.19 87 MET A O 1
ATOM 666 N N . GLN A 1 88 ? 5.671 0.801 -30.825 1.00 93.25 88 GLN A N 1
ATOM 667 C CA . GLN A 1 88 ? 5.596 1.505 -32.098 1.00 93.25 88 GLN A CA 1
ATOM 668 C C . GLN A 1 88 ? 5.617 3.023 -31.883 1.00 93.25 88 GLN A C 1
ATOM 670 O O . GLN A 1 88 ? 4.882 3.558 -31.043 1.00 93.25 88 GLN A O 1
ATOM 675 N N . LEU A 1 89 ? 6.436 3.733 -32.663 1.00 93.88 89 LEU A N 1
ATOM 676 C CA . LEU A 1 89 ? 6.496 5.192 -32.679 1.00 93.88 89 LEU A CA 1
ATOM 677 C C . LEU A 1 89 ? 5.689 5.707 -33.876 1.00 93.88 89 LEU A C 1
ATOM 679 O O . LEU A 1 89 ? 5.984 5.387 -35.028 1.00 93.88 89 LEU A O 1
ATOM 683 N N . GLY A 1 90 ? 4.685 6.543 -33.611 1.00 92.44 90 GLY A N 1
ATOM 684 C CA . GLY A 1 90 ? 3.782 7.139 -34.602 1.00 92.44 90 GLY A CA 1
ATOM 685 C C . GLY A 1 90 ? 4.452 8.189 -35.495 1.00 92.44 90 GLY A C 1
ATOM 686 O O . GLY A 1 90 ? 4.107 9.369 -35.437 1.00 92.44 90 GLY A O 1
ATOM 687 N N . LEU A 1 91 ? 5.424 7.761 -36.300 1.00 94.12 91 LEU A N 1
ATOM 688 C CA . LEU A 1 91 ? 6.180 8.569 -37.263 1.00 94.12 91 LEU A CA 1
ATOM 689 C C . LEU A 1 91 ? 5.878 8.201 -38.720 1.00 94.12 91 LEU A C 1
ATOM 691 O O . LEU A 1 91 ? 6.458 8.804 -39.625 1.00 94.12 91 LEU A O 1
ATOM 695 N N . GLU A 1 92 ? 4.979 7.248 -38.956 1.00 92.50 92 GLU A N 1
ATOM 696 C CA . GLU A 1 92 ? 4.573 6.817 -40.294 1.00 92.50 92 GLU A CA 1
ATOM 697 C C . GLU A 1 92 ? 4.141 8.006 -41.170 1.00 92.50 92 GLU A C 1
ATOM 699 O O . GLU A 1 92 ? 3.423 8.916 -40.745 1.00 92.50 92 GLU A O 1
ATOM 704 N N . GLY A 1 93 ? 4.639 8.021 -42.405 1.00 93.81 93 GLY A N 1
ATOM 705 C CA . GLY A 1 93 ? 4.389 9.063 -43.396 1.00 93.81 93 GLY A CA 1
ATOM 706 C C . GLY A 1 93 ? 5.209 10.342 -43.211 1.00 93.81 93 GLY A C 1
ATOM 707 O O . GLY A 1 93 ? 5.128 11.226 -44.065 1.00 93.81 93 GLY A O 1
ATOM 708 N N . SER A 1 94 ? 6.011 10.465 -42.149 1.00 96.75 94 SER A N 1
ATOM 709 C CA . SER A 1 94 ? 6.863 11.645 -41.951 1.00 96.75 94 SER A CA 1
ATOM 710 C C . SER A 1 94 ? 7.964 11.729 -43.005 1.00 96.75 94 SER A C 1
ATOM 712 O O . SER A 1 94 ? 8.428 10.707 -43.501 1.00 96.75 94 SER A O 1
ATOM 714 N N . ILE A 1 95 ? 8.420 12.941 -43.323 1.00 97.81 95 ILE A N 1
ATOM 715 C CA . ILE A 1 95 ? 9.408 13.175 -44.381 1.00 97.81 95 ILE A CA 1
ATOM 716 C C . ILE A 1 95 ? 10.644 13.856 -43.794 1.00 97.81 95 ILE A C 1
ATOM 718 O O . ILE A 1 95 ? 10.520 14.906 -43.167 1.00 97.81 95 ILE A O 1
ATOM 722 N N . LEU A 1 96 ? 11.823 13.272 -44.020 1.00 97.69 96 LEU A N 1
ATOM 723 C CA . LEU A 1 96 ? 13.112 13.906 -43.748 1.00 97.69 96 LEU A CA 1
ATOM 724 C C . LEU A 1 96 ? 13.475 14.812 -44.927 1.00 97.69 96 LEU A C 1
ATOM 726 O O . LEU A 1 96 ? 13.417 14.387 -46.092 1.00 97.69 96 LEU A O 1
ATOM 730 N N . LYS A 1 97 ? 13.873 16.048 -44.619 1.00 97.75 97 LYS A N 1
ATOM 731 C CA . LYS A 1 97 ? 14.183 17.080 -45.615 1.00 97.75 97 LYS A CA 1
ATOM 732 C C . LYS A 1 97 ? 15.598 17.614 -45.456 1.00 97.75 97 LYS A C 1
ATOM 734 O O . LYS A 1 97 ? 16.082 17.741 -44.338 1.00 97.75 97 LYS A O 1
ATOM 739 N N . ASP A 1 98 ? 16.226 17.956 -46.572 1.00 97.38 98 ASP A N 1
ATOM 740 C CA . ASP A 1 98 ? 17.443 18.771 -46.618 1.00 97.38 98 ASP A CA 1
ATOM 741 C C . ASP A 1 98 ? 17.075 20.127 -47.238 1.00 97.38 98 ASP A C 1
ATOM 743 O O . ASP A 1 98 ? 16.785 20.226 -48.437 1.00 97.38 98 ASP A O 1
ATOM 747 N N . GLY A 1 99 ? 16.947 21.150 -46.390 1.00 95.81 99 GLY A N 1
ATOM 748 C CA . GLY A 1 99 ? 16.286 22.405 -46.751 1.00 95.81 99 GLY A CA 1
ATOM 749 C C . GLY A 1 99 ? 14.844 22.162 -47.215 1.00 95.81 99 GLY A C 1
ATOM 750 O O . GLY A 1 99 ? 14.043 21.561 -46.500 1.00 95.81 99 GLY A O 1
ATOM 751 N N . ASP A 1 100 ? 14.523 22.594 -48.436 1.00 96.62 100 ASP A N 1
ATOM 752 C CA . ASP A 1 100 ? 13.197 22.400 -49.043 1.00 96.62 100 ASP A CA 1
ATOM 753 C C . ASP A 1 100 ? 13.043 21.050 -49.766 1.00 96.62 100 ASP A C 1
ATOM 755 O O . ASP A 1 100 ? 11.950 20.703 -50.223 1.00 96.62 100 ASP A O 1
ATOM 759 N N . LYS A 1 101 ? 14.124 20.272 -49.899 1.00 97.25 101 LYS A N 1
ATOM 760 C CA . LYS A 1 101 ? 14.120 19.027 -50.667 1.00 97.25 101 LYS A CA 1
ATOM 761 C C . LYS A 1 101 ? 13.678 17.853 -49.799 1.00 97.25 101 LYS A C 1
ATOM 763 O O . LYS A 1 101 ? 14.321 17.521 -48.808 1.00 97.25 101 LYS A O 1
ATOM 768 N N . GLU A 1 102 ? 12.611 17.179 -50.214 1.00 97.88 102 GLU A N 1
ATOM 769 C CA . GLU A 1 102 ? 12.142 15.936 -49.597 1.00 97.88 102 GLU A CA 1
ATOM 770 C C . GLU A 1 102 ? 12.997 14.759 -50.077 1.00 97.88 102 GLU A C 1
ATOM 772 O O . GLU A 1 102 ? 13.083 14.507 -51.280 1.00 97.88 102 GLU A O 1
ATOM 777 N N . LEU A 1 103 ? 13.653 14.058 -49.148 1.00 97.38 103 LEU A N 1
ATOM 778 C CA . LEU A 1 103 ? 14.616 13.004 -49.487 1.00 97.38 103 LEU A CA 1
ATOM 779 C C . LEU A 1 103 ? 14.150 11.616 -49.059 1.00 97.38 103 LEU A C 1
ATOM 781 O O . LEU A 1 103 ? 14.226 10.680 -49.851 1.00 97.38 103 LEU A O 1
ATOM 785 N N . TYR A 1 104 ? 13.631 11.482 -47.838 1.00 98.25 104 TYR A N 1
ATOM 786 C CA . TYR A 1 104 ? 13.238 10.183 -47.294 1.00 98.25 104 TYR A CA 1
ATOM 787 C C . TYR A 1 104 ? 11.870 10.262 -46.633 1.00 98.25 104 TYR A C 1
ATOM 789 O O . TYR A 1 104 ? 11.577 11.220 -45.922 1.00 98.25 104 TYR A O 1
ATOM 797 N N . ARG A 1 105 ? 11.047 9.233 -46.818 1.00 98.06 105 ARG A N 1
ATOM 798 C CA . ARG A 1 105 ? 9.799 9.042 -46.071 1.00 98.06 105 ARG A CA 1
ATOM 799 C C . ARG A 1 105 ? 9.992 7.957 -45.020 1.00 98.06 105 ARG A C 1
ATOM 801 O O . ARG A 1 105 ? 10.402 6.858 -45.370 1.00 98.06 105 ARG A O 1
ATOM 808 N N . ILE A 1 106 ? 9.657 8.238 -43.766 1.00 97.88 106 ILE A N 1
ATOM 809 C CA . ILE A 1 106 ? 9.550 7.229 -42.709 1.00 97.88 106 ILE A CA 1
ATOM 810 C C . ILE A 1 106 ? 8.276 6.429 -42.967 1.00 97.88 106 ILE A C 1
ATOM 812 O O . ILE A 1 106 ? 7.176 6.971 -42.885 1.00 97.88 106 ILE A O 1
ATOM 816 N N . ASN A 1 107 ? 8.420 5.149 -43.289 1.00 96.38 107 ASN A N 1
ATOM 817 C CA . ASN A 1 107 ? 7.286 4.237 -43.383 1.00 96.38 107 ASN A CA 1
ATOM 818 C C . ASN A 1 107 ? 6.926 3.735 -41.986 1.00 96.38 107 ASN A C 1
ATOM 820 O O . ASN A 1 107 ? 5.771 3.780 -41.594 1.00 96.38 107 ASN A O 1
ATOM 824 N N . GLU A 1 108 ? 7.921 3.289 -41.219 1.00 95.88 108 GLU A N 1
ATOM 825 C CA . GLU A 1 108 ? 7.703 2.659 -39.917 1.00 95.88 108 GLU A CA 1
ATOM 826 C C . GLU A 1 108 ? 8.843 3.020 -38.958 1.00 95.88 108 GLU A C 1
ATOM 828 O O . GLU A 1 108 ? 9.994 3.188 -39.379 1.00 95.88 108 GLU A O 1
ATOM 833 N N . CYS A 1 109 ? 8.521 3.141 -37.670 1.00 96.06 109 CYS A N 1
ATOM 834 C CA . CYS A 1 109 ? 9.487 3.316 -36.594 1.00 96.06 109 CYS A CA 1
ATOM 835 C C . CYS A 1 109 ? 9.016 2.537 -35.367 1.00 96.06 109 CYS A C 1
ATOM 837 O O . CYS A 1 109 ? 7.871 2.691 -34.934 1.00 96.06 109 CYS A O 1
ATOM 839 N N . TRP A 1 110 ? 9.886 1.693 -34.828 1.00 95.88 110 TRP A N 1
ATOM 840 C CA . TRP A 1 110 ? 9.566 0.845 -33.688 1.00 95.88 110 TRP A CA 1
ATOM 841 C C . TRP A 1 110 ? 10.802 0.597 -32.833 1.00 95.88 110 TRP A C 1
ATOM 843 O O . TRP A 1 110 ? 11.937 0.739 -33.291 1.00 95.88 110 TRP A O 1
ATOM 853 N N . HIS A 1 111 ? 10.568 0.246 -31.580 1.00 95.25 111 HIS A N 1
ATOM 854 C CA . HIS A 1 111 ? 11.578 -0.240 -30.660 1.00 95.25 111 HIS A CA 1
ATOM 855 C C . HIS A 1 111 ? 11.462 -1.765 -30.542 1.00 95.25 111 HIS A C 1
ATOM 857 O O . HIS A 1 111 ? 10.413 -2.345 -30.842 1.00 95.25 111 HIS A O 1
ATOM 863 N N . THR A 1 112 ? 12.564 -2.417 -30.176 1.00 93.75 112 THR A N 1
ATOM 864 C CA . THR A 1 112 ? 12.612 -3.874 -30.002 1.00 93.75 112 THR A CA 1
ATOM 865 C C . THR A 1 112 ? 13.010 -4.256 -28.585 1.00 93.75 112 THR A C 1
ATOM 867 O O . THR A 1 112 ? 13.810 -3.543 -27.983 1.00 93.75 112 THR A O 1
ATOM 870 N N . TYR A 1 113 ? 12.635 -5.452 -28.124 1.00 85.25 113 TYR A N 1
ATOM 871 C CA . TYR A 1 113 ? 13.058 -5.985 -26.814 1.00 85.25 113 TYR A CA 1
ATOM 872 C C . TYR A 1 113 ? 14.586 -6.017 -26.603 1.00 85.25 113 TYR A C 1
ATOM 874 O O . TYR A 1 113 ? 15.058 -5.997 -25.475 1.00 85.25 113 TYR A O 1
ATOM 882 N N . ASN A 1 114 ? 15.379 -6.026 -27.681 1.00 84.44 114 ASN A N 1
ATOM 883 C CA . ASN A 1 114 ? 16.844 -6.015 -27.615 1.00 84.44 114 ASN A CA 1
ATOM 884 C C . ASN A 1 114 ? 17.463 -4.595 -27.555 1.00 84.44 114 ASN A C 1
ATOM 886 O O . ASN A 1 114 ? 18.634 -4.437 -27.897 1.00 84.44 114 ASN A O 1
ATOM 890 N N . ASP A 1 115 ? 16.700 -3.568 -27.153 1.00 91.88 115 ASP A N 1
ATOM 891 C CA . ASP A 1 115 ? 17.136 -2.157 -27.035 1.00 91.88 115 ASP A CA 1
ATOM 892 C C . ASP A 1 115 ? 17.708 -1.598 -28.354 1.00 91.88 115 ASP A C 1
ATOM 894 O O . ASP A 1 115 ? 18.748 -0.937 -28.383 1.00 91.88 115 ASP A O 1
ATOM 898 N N . TYR A 1 116 ? 17.021 -1.885 -29.466 1.00 94.94 116 TYR A N 1
ATOM 899 C CA . TYR A 1 116 ? 17.246 -1.248 -30.765 1.00 94.94 116 TYR A CA 1
ATOM 900 C C . TYR A 1 116 ? 16.087 -0.326 -31.116 1.00 94.94 116 TYR A C 1
ATOM 902 O O . TYR A 1 116 ? 14.920 -0.684 -30.948 1.00 94.94 116 TYR A O 1
ATOM 910 N N . LEU A 1 117 ? 16.420 0.824 -31.702 1.00 96.81 117 LEU A N 1
ATOM 911 C CA . LEU A 1 117 ? 15.450 1.691 -32.359 1.00 96.81 117 LEU A CA 1
ATOM 912 C C . LEU A 1 117 ? 15.546 1.482 -33.873 1.00 96.81 117 LEU A C 1
ATOM 914 O O . LEU A 1 117 ? 16.588 1.730 -34.486 1.00 96.81 117 LEU A O 1
ATOM 918 N N . CYS A 1 118 ? 14.467 0.999 -34.473 1.00 97.12 118 CYS A N 1
ATOM 919 C CA . CYS A 1 118 ? 14.404 0.593 -35.869 1.00 97.12 118 CYS A CA 1
ATOM 920 C C . CYS A 1 118 ? 13.613 1.604 -36.707 1.00 97.12 118 CYS A C 1
ATOM 922 O O . CYS A 1 118 ? 12.593 2.142 -36.272 1.00 97.12 118 CYS A O 1
ATOM 924 N N . PHE A 1 119 ? 14.074 1.835 -37.935 1.00 97.44 119 PHE A N 1
ATOM 925 C CA . PHE A 1 119 ? 13.419 2.678 -38.930 1.00 97.44 119 PHE A CA 1
ATOM 926 C C . PHE A 1 119 ? 13.346 1.950 -40.266 1.00 97.44 119 PHE A C 1
ATOM 928 O O . PHE A 1 119 ? 14.343 1.398 -40.731 1.00 97.44 119 PHE A O 1
ATOM 935 N N . LYS A 1 120 ? 12.192 2.038 -40.925 1.00 97.38 120 LYS A N 1
ATOM 936 C CA . LYS A 1 120 ? 12.038 1.691 -42.338 1.00 97.38 120 LYS A CA 1
ATOM 937 C C . LYS A 1 120 ? 11.748 2.956 -43.128 1.00 97.38 120 LYS A C 1
ATOM 939 O O . LYS A 1 120 ? 10.724 3.603 -42.906 1.00 97.38 120 LYS A O 1
ATOM 944 N N . LEU A 1 121 ? 12.630 3.302 -44.056 1.00 97.75 121 LEU A N 1
ATOM 945 C CA . LEU A 1 121 ? 12.522 4.498 -44.887 1.00 97.75 121 LEU A CA 1
ATOM 946 C C . LEU A 1 121 ? 12.279 4.139 -46.351 1.00 97.75 121 LEU A C 1
ATOM 948 O O . LEU A 1 121 ? 12.722 3.091 -46.806 1.00 97.75 121 LEU A O 1
ATOM 952 N N . THR A 1 122 ? 11.661 5.042 -47.103 1.00 98.19 122 THR A N 1
ATOM 953 C CA . THR A 1 122 ? 11.682 5.046 -48.572 1.00 98.19 122 THR A CA 1
ATOM 954 C C . THR A 1 122 ? 12.501 6.238 -49.050 1.00 98.19 122 THR A C 1
ATOM 956 O O . THR A 1 122 ? 12.157 7.377 -48.728 1.00 98.19 122 THR A O 1
ATOM 959 N N . ASP A 1 123 ? 13.554 5.998 -49.827 1.00 97.62 123 ASP A N 1
ATOM 960 C CA . ASP A 1 123 ? 14.244 7.041 -50.594 1.00 97.62 123 ASP A CA 1
ATOM 961 C C . ASP A 1 123 ? 13.311 7.535 -51.707 1.00 97.62 123 ASP A C 1
ATOM 963 O O . ASP A 1 123 ? 12.900 6.765 -52.573 1.00 97.62 123 ASP A O 1
ATOM 967 N N . LEU A 1 124 ? 12.956 8.818 -51.684 1.00 97.12 124 LEU A N 1
ATOM 968 C CA . LEU A 1 124 ? 11.979 9.396 -52.607 1.00 97.12 124 LEU A CA 1
ATOM 969 C C . LEU A 1 124 ? 12.521 9.589 -54.030 1.00 97.12 124 LEU A C 1
ATOM 971 O O . LEU A 1 124 ? 11.729 9.714 -54.963 1.00 97.12 124 LEU A O 1
ATOM 975 N N . ALA A 1 125 ? 13.841 9.603 -54.220 1.00 96.00 125 ALA A N 1
ATOM 976 C CA . ALA A 1 125 ? 14.449 9.709 -55.543 1.00 96.00 125 ALA A CA 1
ATOM 977 C C . ALA A 1 125 ? 14.520 8.348 -56.245 1.00 96.00 125 ALA A C 1
ATOM 979 O O . ALA A 1 125 ? 14.295 8.263 -57.452 1.00 96.00 125 ALA A O 1
ATOM 980 N N . THR A 1 126 ? 14.841 7.287 -55.498 1.00 97.50 126 THR A N 1
ATOM 981 C CA . THR A 1 126 ? 15.049 5.940 -56.059 1.00 97.50 126 THR A CA 1
ATOM 982 C C . THR A 1 126 ? 13.887 4.978 -55.816 1.00 97.50 126 THR A C 1
ATOM 984 O O . THR A 1 126 ? 13.825 3.926 -56.447 1.00 97.50 126 THR A O 1
ATOM 987 N N . ASN A 1 127 ? 12.957 5.339 -54.928 1.00 95.50 127 ASN A N 1
ATOM 988 C CA . ASN A 1 127 ? 11.879 4.494 -54.410 1.00 95.50 127 ASN A CA 1
ATOM 989 C C . ASN A 1 127 ? 12.371 3.202 -53.725 1.00 95.50 127 ASN A C 1
ATOM 991 O O . ASN A 1 127 ? 11.617 2.238 -53.582 1.00 95.50 127 ASN A O 1
ATOM 995 N N . ASN A 1 128 ? 13.639 3.169 -53.302 1.00 97.19 128 ASN A N 1
ATOM 996 C CA . ASN A 1 128 ? 14.210 2.048 -52.565 1.00 97.19 128 ASN A CA 1
ATOM 997 C C . ASN A 1 128 ? 13.821 2.117 -51.086 1.00 97.19 128 ASN A C 1
ATOM 999 O O . ASN A 1 128 ? 13.834 3.190 -50.479 1.00 97.19 128 ASN A O 1
ATOM 1003 N N . VAL A 1 129 ? 13.524 0.956 -50.502 1.00 96.75 129 VAL A N 1
ATOM 1004 C CA . VAL A 1 129 ? 13.267 0.819 -49.065 1.00 96.75 129 VAL A CA 1
ATOM 1005 C C . VAL A 1 129 ? 14.580 0.541 -48.336 1.00 96.75 129 VAL A C 1
ATOM 1007 O O . VAL A 1 129 ? 15.360 -0.307 -48.768 1.00 96.75 129 VAL A O 1
ATOM 1010 N N . ILE A 1 130 ? 14.816 1.255 -47.239 1.00 97.25 130 ILE A N 1
ATOM 1011 C CA . ILE A 1 130 ? 16.025 1.176 -46.418 1.00 97.25 130 ILE A CA 1
ATOM 1012 C C . ILE A 1 130 ? 15.609 0.825 -44.989 1.00 97.25 130 ILE A C 1
ATOM 1014 O O . ILE A 1 130 ? 14.854 1.573 -44.369 1.00 97.25 130 ILE A O 1
ATOM 1018 N N . ASP A 1 131 ? 16.122 -0.286 -44.467 1.00 96.50 131 ASP A N 1
ATOM 1019 C CA . ASP A 1 131 ? 15.942 -0.690 -43.072 1.00 96.50 131 ASP A CA 1
ATOM 1020 C C . ASP A 1 131 ? 17.178 -0.295 -42.258 1.00 96.50 131 ASP A C 1
ATOM 1022 O O . ASP A 1 131 ? 18.308 -0.642 -42.607 1.00 96.50 131 ASP A O 1
ATOM 1026 N N . ILE A 1 132 ? 16.971 0.445 -41.172 1.00 96.56 132 ILE A N 1
ATOM 1027 C CA . ILE A 1 132 ? 18.039 0.992 -40.335 1.00 96.56 132 ILE A CA 1
ATOM 1028 C C . ILE A 1 132 ? 17.783 0.606 -38.885 1.00 96.56 132 ILE A C 1
ATOM 1030 O O . ILE A 1 132 ? 16.675 0.756 -38.374 1.00 96.56 132 ILE A O 1
ATOM 1034 N N . ARG A 1 133 ? 18.835 0.134 -38.213 1.00 96.50 133 ARG A N 1
ATOM 1035 C CA . ARG A 1 133 ? 18.837 -0.154 -36.778 1.00 96.50 133 ARG A CA 1
ATOM 1036 C C . ARG A 1 133 ? 19.802 0.774 -36.068 1.00 96.50 133 ARG A C 1
ATOM 1038 O O . ARG A 1 133 ? 20.945 0.928 -36.504 1.00 96.50 133 ARG A O 1
ATOM 1045 N N . LEU A 1 134 ? 19.339 1.366 -34.979 1.00 96.81 134 LEU A N 1
ATOM 1046 C CA . LEU A 1 134 ? 20.118 2.258 -34.138 1.00 96.81 134 LEU A CA 1
ATOM 1047 C C . LEU A 1 134 ? 20.347 1.632 -32.772 1.00 96.81 134 LEU A C 1
ATOM 1049 O O . LEU A 1 134 ? 19.459 0.990 -32.213 1.00 96.81 134 LEU A O 1
ATOM 1053 N N . ILE A 1 135 ? 21.528 1.895 -32.232 1.00 94.62 135 ILE A N 1
ATOM 1054 C CA . ILE A 1 135 ? 21.921 1.587 -30.861 1.00 94.62 135 ILE A CA 1
ATOM 1055 C C . ILE A 1 135 ? 22.014 2.879 -30.057 1.00 94.62 135 ILE A C 1
ATOM 1057 O O . ILE A 1 135 ? 22.338 3.945 -30.591 1.00 94.62 135 ILE A O 1
ATOM 1061 N N . ARG A 1 136 ? 21.748 2.798 -28.756 1.00 94.06 136 ARG A N 1
ATOM 1062 C CA . ARG A 1 136 ? 21.850 3.956 -27.869 1.00 94.06 136 ARG A CA 1
ATOM 1063 C C . ARG A 1 136 ? 23.311 4.398 -27.731 1.00 94.06 136 ARG A C 1
ATOM 1065 O O . ARG A 1 136 ? 24.195 3.606 -27.407 1.00 94.06 136 ARG A O 1
ATOM 1072 N N . ALA A 1 137 ? 23.586 5.675 -27.968 1.00 88.12 137 ALA A N 1
ATOM 1073 C CA . ALA A 1 137 ? 24.900 6.269 -27.775 1.00 88.12 137 ALA A CA 1
ATOM 1074 C C . ALA A 1 137 ? 25.337 6.109 -26.308 1.00 88.12 137 ALA A C 1
ATOM 1076 O O . ALA A 1 137 ? 24.568 6.385 -25.392 1.00 88.12 137 ALA A O 1
ATOM 1077 N N . GLY A 1 138 ? 26.567 5.637 -26.090 1.00 78.38 138 GLY A N 1
ATOM 1078 C CA . GLY A 1 138 ? 27.087 5.304 -24.757 1.00 78.38 138 GLY A CA 1
ATOM 1079 C C . GLY A 1 138 ? 26.909 3.835 -24.352 1.00 78.38 138 GLY A C 1
ATOM 1080 O O . GLY A 1 138 ? 27.615 3.382 -23.457 1.00 78.38 138 GLY A O 1
ATOM 1081 N N . LYS A 1 139 ? 26.063 3.062 -25.050 1.00 64.75 139 LYS A N 1
ATOM 1082 C CA . LYS A 1 139 ? 26.048 1.591 -25.001 1.00 64.75 139 LYS A CA 1
ATOM 1083 C C . LYS A 1 139 ? 26.763 1.032 -26.233 1.00 64.75 139 LYS A C 1
ATOM 1085 O O . LYS A 1 139 ? 26.150 0.444 -27.119 1.00 64.75 139 LYS A O 1
ATOM 1090 N N . GLU A 1 140 ? 28.072 1.252 -26.326 1.00 49.19 140 GLU A N 1
ATOM 1091 C CA . GLU A 1 140 ? 28.884 0.537 -27.315 1.00 49.19 140 GLU A CA 1
ATOM 1092 C C . GLU A 1 140 ? 28.946 -0.937 -26.904 1.00 49.19 140 GLU A C 1
ATOM 1094 O O . GLU A 1 140 ? 29.696 -1.322 -26.009 1.00 49.19 140 GLU A O 1
ATOM 1099 N N . GLN A 1 141 ? 28.116 -1.773 -27.532 1.00 44.88 141 GLN A N 1
ATOM 1100 C CA . GLN A 1 141 ? 28.292 -3.213 -27.428 1.00 44.88 141 GLN A CA 1
ATOM 1101 C C . GLN A 1 141 ? 29.604 -3.585 -28.118 1.00 44.88 141 GLN A C 1
ATOM 1103 O O . GLN A 1 141 ? 29.777 -3.398 -29.323 1.00 44.88 141 GLN A O 1
ATOM 1108 N N . VAL A 1 142 ? 30.529 -4.137 -27.333 1.00 38.78 142 VAL A N 1
ATOM 1109 C CA . VAL A 1 142 ? 31.644 -4.933 -27.841 1.00 38.78 142 VAL A CA 1
ATOM 1110 C C . VAL A 1 142 ? 31.039 -5.980 -28.769 1.00 38.78 142 VAL A C 1
ATOM 1112 O O . VAL A 1 142 ? 30.240 -6.802 -28.321 1.00 38.78 142 VAL A O 1
ATOM 1115 N N . ALA A 1 143 ? 31.383 -5.923 -30.058 1.00 38.53 143 ALA A N 1
ATOM 1116 C CA . ALA A 1 143 ? 30.954 -6.908 -31.039 1.00 38.53 143 ALA A CA 1
ATOM 1117 C C . ALA A 1 143 ? 31.227 -8.305 -30.474 1.00 38.53 143 ALA A C 1
ATOM 1119 O O . ALA A 1 143 ? 32.379 -8.697 -30.270 1.00 38.53 143 ALA A O 1
ATOM 1120 N N . THR A 1 144 ? 30.159 -9.026 -30.147 1.00 36.22 144 THR A N 1
ATOM 1121 C CA . THR A 1 144 ? 30.254 -10.330 -29.509 1.00 36.22 144 THR A CA 1
ATOM 1122 C C . THR A 1 144 ? 30.913 -11.262 -30.513 1.00 36.22 144 THR A C 1
ATOM 1124 O O . THR A 1 144 ? 30.363 -11.550 -31.578 1.00 36.22 144 THR A O 1
ATOM 1127 N N . ALA A 1 145 ? 32.138 -11.693 -30.210 1.00 43.22 145 ALA A N 1
ATOM 1128 C CA . ALA A 1 145 ? 32.788 -12.740 -30.975 1.00 43.22 145 ALA A CA 1
ATOM 1129 C C . ALA A 1 145 ? 31.869 -13.977 -31.000 1.00 43.22 145 ALA A C 1
ATOM 1131 O O . ALA A 1 145 ? 31.181 -14.234 -30.005 1.00 43.22 145 ALA A O 1
ATOM 1132 N N . PRO A 1 146 ? 31.845 -14.762 -32.096 1.00 48.12 146 PRO A N 1
ATOM 1133 C CA . PRO A 1 146 ? 31.136 -16.035 -32.100 1.00 48.12 146 PRO A CA 1
ATOM 1134 C C . PRO A 1 146 ? 31.588 -16.840 -30.880 1.00 48.12 146 PRO A C 1
ATOM 1136 O O . PRO A 1 146 ? 32.795 -16.987 -30.656 1.00 48.12 146 PRO A O 1
ATOM 1139 N N . ALA A 1 147 ? 30.619 -17.277 -30.070 1.00 41.50 147 ALA A N 1
ATOM 1140 C CA . ALA A 1 147 ? 30.852 -17.858 -28.754 1.00 41.50 147 ALA A CA 1
ATOM 1141 C C . ALA A 1 147 ? 32.026 -18.854 -28.786 1.00 41.50 147 ALA A C 1
ATOM 1143 O O . ALA A 1 147 ? 31.991 -19.853 -29.504 1.00 41.50 147 ALA A O 1
ATOM 1144 N N . GLY A 1 148 ? 33.092 -18.535 -28.042 1.00 57.41 148 GLY A N 1
ATOM 1145 C CA . GLY A 1 148 ? 34.287 -19.374 -27.914 1.00 57.41 148 GLY A CA 1
ATOM 1146 C C . GLY A 1 148 ? 35.507 -19.013 -28.777 1.00 57.41 148 GLY A C 1
ATOM 1147 O O . GLY A 1 148 ? 36.479 -19.764 -28.732 1.00 57.41 148 GLY A O 1
ATOM 1148 N N . LYS A 1 149 ? 35.526 -17.903 -29.536 1.00 67.19 149 LYS A N 1
ATOM 1149 C CA . LYS A 1 149 ? 36.706 -17.498 -30.341 1.00 67.19 149 LYS A CA 1
ATOM 1150 C C . LYS A 1 149 ? 37.258 -16.114 -29.971 1.00 67.19 149 LYS A C 1
ATOM 1152 O O . LYS A 1 149 ? 36.504 -15.163 -29.818 1.00 67.19 149 LYS A O 1
ATOM 1157 N N . TYR A 1 150 ? 38.585 -15.987 -29.895 1.00 75.44 150 TYR A N 1
ATOM 1158 C CA . TYR A 1 150 ? 39.312 -14.739 -29.626 1.00 75.44 150 TYR A CA 1
ATOM 1159 C C . TYR A 1 150 ? 39.752 -14.073 -30.924 1.00 75.44 150 TYR A C 1
ATOM 1161 O O . TYR A 1 150 ? 40.293 -14.744 -31.802 1.00 75.44 150 TYR A O 1
ATOM 1169 N N . GLN A 1 151 ? 39.582 -12.755 -31.036 1.00 80.25 151 GLN A N 1
ATOM 1170 C CA . GLN A 1 151 ? 40.091 -11.998 -32.178 1.00 80.25 151 GLN A CA 1
ATOM 1171 C C . GLN A 1 151 ? 41.537 -11.556 -31.928 1.00 80.25 151 GLN A C 1
ATOM 1173 O O . GLN A 1 151 ? 41.841 -10.851 -30.968 1.00 80.25 151 GLN A O 1
ATOM 1178 N N . CYS A 1 152 ? 42.454 -11.970 -32.799 1.00 80.56 152 CYS A N 1
ATOM 1179 C CA . CYS A 1 152 ? 43.827 -11.482 -32.792 1.00 80.56 152 CYS A CA 1
ATOM 1180 C C . CYS A 1 152 ? 43.895 -10.048 -33.343 1.00 80.56 152 CYS A C 1
ATOM 1182 O O . CYS A 1 152 ? 43.109 -9.687 -34.214 1.00 80.56 152 CYS A O 1
ATOM 1184 N N . ALA A 1 153 ? 44.916 -9.273 -32.960 1.00 79.00 153 ALA A N 1
ATOM 1185 C CA . ALA A 1 153 ? 45.201 -7.961 -33.557 1.00 79.00 153 ALA A CA 1
ATOM 1186 C C . ALA A 1 153 ? 45.406 -8.009 -35.089 1.00 79.00 153 ALA A C 1
ATOM 1188 O O . ALA A 1 153 ? 45.225 -7.004 -35.764 1.00 79.00 153 ALA A O 1
ATOM 1189 N N . CYS A 1 154 ? 45.745 -9.177 -35.653 1.00 74.38 154 CYS A N 1
ATOM 1190 C CA . CYS A 1 154 ? 45.803 -9.393 -37.106 1.00 74.38 154 CYS A CA 1
ATOM 1191 C C . CYS A 1 154 ? 44.430 -9.661 -37.763 1.00 74.38 154 CYS A C 1
ATOM 1193 O O . CYS A 1 154 ? 44.373 -10.007 -38.939 1.00 74.38 154 CYS A O 1
ATOM 1195 N N . GLY A 1 155 ? 43.327 -9.566 -37.013 1.00 75.50 155 GLY A N 1
ATOM 1196 C CA . GLY A 1 155 ? 41.954 -9.748 -37.493 1.00 75.50 155 GLY A CA 1
ATOM 1197 C C . GLY A 1 155 ? 41.455 -11.198 -37.533 1.00 75.50 155 GLY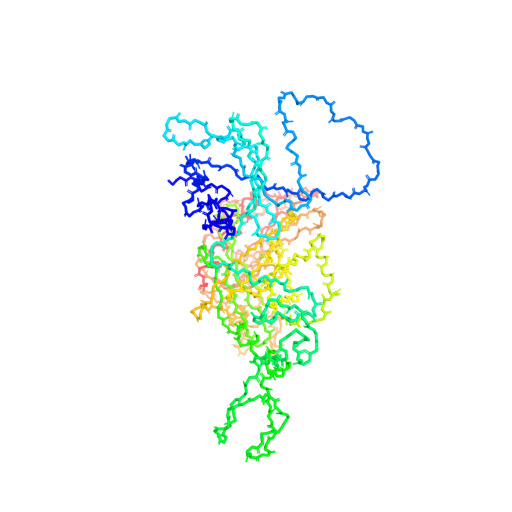 A C 1
ATOM 1198 O O . GLY A 1 155 ? 40.281 -11.426 -37.806 1.00 75.50 155 GLY A O 1
ATOM 1199 N N . THR A 1 156 ? 42.307 -12.188 -37.244 1.00 82.44 156 THR A N 1
ATOM 1200 C CA . THR A 1 156 ? 41.938 -13.618 -37.275 1.00 82.44 156 THR A CA 1
ATOM 1201 C C . THR A 1 156 ? 41.292 -14.068 -35.963 1.00 82.44 156 THR A C 1
ATOM 1203 O O . THR A 1 156 ? 41.824 -13.779 -34.892 1.00 82.44 156 THR A O 1
ATOM 1206 N N . TYR A 1 157 ? 40.194 -14.824 -36.044 1.00 83.12 157 TYR A N 1
ATOM 1207 C CA . TYR A 1 157 ? 39.556 -15.460 -34.887 1.00 83.12 157 TYR A CA 1
ATOM 1208 C C . TYR A 1 157 ? 40.129 -16.859 -34.632 1.00 83.12 157 TYR A C 1
ATOM 1210 O O . TYR A 1 157 ? 40.228 -17.660 -35.561 1.00 83.12 157 TYR A O 1
ATOM 1218 N N . PHE A 1 158 ? 40.483 -17.168 -33.386 1.00 81.94 158 PHE A N 1
ATOM 1219 C CA . PHE A 1 158 ? 41.093 -18.443 -32.997 1.00 81.94 158 PHE A CA 1
ATOM 1220 C C . PHE A 1 158 ? 40.731 -18.835 -31.556 1.00 81.94 158 PHE A C 1
ATOM 1222 O O . PHE A 1 158 ? 40.362 -17.992 -30.741 1.00 81.94 158 PHE A O 1
ATOM 1229 N N . ASP A 1 159 ? 40.814 -20.122 -31.248 1.00 82.19 159 ASP A N 1
ATOM 1230 C CA . ASP A 1 159 ? 40.495 -20.741 -29.952 1.00 82.19 159 ASP A CA 1
ATOM 1231 C C . ASP A 1 159 ? 41.738 -21.304 -29.229 1.00 82.19 159 ASP A C 1
ATOM 1233 O O . ASP A 1 159 ? 41.707 -21.561 -28.025 1.00 82.19 159 ASP A O 1
ATOM 1237 N N . SER A 1 160 ? 42.859 -21.459 -29.936 1.00 79.44 160 SER A N 1
ATOM 1238 C CA . SER A 1 160 ? 44.132 -21.940 -29.389 1.00 79.44 160 SER A CA 1
ATOM 1239 C C . SER A 1 160 ? 44.913 -20.854 -28.619 1.00 79.44 160 SER A C 1
ATOM 1241 O O . SER A 1 160 ? 44.588 -19.670 -28.650 1.00 79.44 160 SER A O 1
ATOM 1243 N N . LYS A 1 161 ? 45.989 -21.232 -27.905 1.00 82.19 161 LYS A N 1
ATOM 1244 C CA . LYS A 1 161 ? 46.842 -20.273 -27.159 1.00 82.19 161 LYS A CA 1
ATOM 1245 C C . LYS A 1 161 ? 47.592 -19.274 -28.050 1.00 82.19 161 LYS A C 1
ATOM 1247 O O . LYS A 1 161 ? 47.966 -18.204 -27.571 1.00 82.19 161 LYS A O 1
ATOM 1252 N N . PHE A 1 162 ? 47.823 -19.618 -29.315 1.00 85.31 162 PHE A N 1
ATOM 1253 C CA . PHE A 1 162 ? 48.594 -18.820 -30.265 1.00 85.31 162 PHE A CA 1
ATOM 1254 C C . PHE A 1 162 ? 47.801 -18.646 -31.551 1.00 85.31 162 PHE A C 1
ATOM 1256 O O . PHE A 1 162 ? 47.281 -19.620 -32.091 1.00 85.31 162 PHE A O 1
ATOM 1263 N N . CYS A 1 163 ? 47.748 -17.422 -32.067 1.00 86.12 163 CYS A N 1
ATOM 1264 C CA . CYS A 1 163 ? 47.098 -17.153 -33.338 1.00 86.12 163 CYS A CA 1
ATOM 1265 C C . CYS A 1 163 ? 47.764 -17.993 -34.443 1.00 86.12 163 CYS A C 1
ATOM 1267 O O . CYS A 1 163 ? 48.966 -17.836 -34.666 1.00 86.12 163 CYS A O 1
ATOM 1269 N N . PRO A 1 164 ? 47.020 -18.841 -35.173 1.00 84.31 164 PRO A N 1
ATOM 1270 C CA . PRO A 1 164 ? 47.597 -19.677 -36.225 1.00 84.31 164 PRO A CA 1
ATOM 1271 C C . PRO A 1 164 ? 48.125 -18.856 -37.409 1.00 84.31 164 PRO A C 1
ATOM 1273 O O . PRO A 1 164 ? 48.915 -19.364 -38.194 1.00 84.31 164 PRO A O 1
ATOM 1276 N N . ASN A 1 165 ? 47.701 -17.595 -37.536 1.00 88.44 165 ASN A N 1
ATOM 1277 C CA . ASN A 1 165 ? 48.104 -16.722 -38.633 1.00 88.44 165 ASN A CA 1
ATOM 1278 C C . ASN A 1 165 ? 49.399 -15.947 -38.330 1.00 88.44 165 ASN A C 1
ATOM 1280 O O . ASN A 1 165 ? 50.308 -15.912 -39.149 1.00 88.44 165 ASN A O 1
ATOM 1284 N N . CYS A 1 166 ? 49.516 -15.342 -37.143 1.00 85.19 166 CYS A N 1
ATOM 1285 C CA . CYS A 1 166 ? 50.667 -14.490 -36.808 1.00 85.19 166 CYS A CA 1
ATOM 1286 C C . CYS A 1 166 ? 51.539 -15.005 -35.653 1.00 85.19 166 CYS A C 1
ATOM 1288 O O . CYS A 1 166 ? 52.513 -14.351 -35.292 1.00 85.19 166 CYS A O 1
ATOM 1290 N N . GLY A 1 167 ? 51.185 -16.132 -35.028 1.00 84.25 167 GLY A N 1
ATOM 1291 C CA . GLY A 1 167 ? 51.914 -16.710 -33.894 1.00 84.25 167 GLY A CA 1
ATOM 1292 C C . GLY A 1 167 ? 51.797 -15.928 -32.581 1.00 84.25 167 GLY A C 1
ATOM 1293 O O . GLY A 1 167 ? 52.364 -16.348 -31.576 1.00 84.25 167 GLY A O 1
ATOM 1294 N N . ALA A 1 168 ? 51.066 -14.807 -32.550 1.00 81.50 168 ALA A N 1
ATOM 1295 C CA . ALA A 1 168 ? 50.899 -14.015 -31.336 1.00 81.50 168 ALA A CA 1
ATOM 1296 C C . ALA A 1 168 ? 50.120 -14.799 -30.270 1.00 81.50 168 ALA A C 1
ATOM 1298 O O . ALA A 1 168 ? 49.064 -15.373 -30.551 1.00 81.50 168 ALA A O 1
ATOM 1299 N N . GLN A 1 169 ? 50.635 -14.802 -29.040 1.00 82.12 169 GLN A N 1
ATOM 1300 C CA . GLN A 1 169 ? 49.956 -15.409 -27.901 1.00 82.12 169 GLN A CA 1
ATOM 1301 C C . GLN A 1 169 ? 48.702 -14.605 -27.542 1.00 82.12 169 GLN A C 1
ATOM 1303 O O . GLN A 1 169 ? 48.718 -13.371 -27.549 1.00 82.12 169 GLN A O 1
ATOM 1308 N N . ARG A 1 170 ? 47.616 -15.304 -27.200 1.00 80.50 170 ARG A N 1
ATOM 1309 C CA . ARG A 1 170 ? 46.405 -14.686 -26.651 1.00 80.50 170 ARG A CA 1
ATOM 1310 C C . ARG A 1 170 ? 46.770 -13.844 -25.420 1.00 80.50 170 ARG A C 1
ATOM 1312 O O . ARG A 1 170 ? 47.379 -14.366 -24.488 1.00 80.50 170 ARG A O 1
ATOM 1319 N N . LYS A 1 171 ? 46.382 -12.563 -25.400 1.00 68.38 171 LYS A N 1
ATOM 1320 C CA . LYS A 1 171 ? 46.433 -11.742 -24.182 1.00 68.38 171 LYS A CA 1
ATOM 1321 C C . LYS A 1 171 ? 45.340 -12.245 -23.242 1.00 68.38 171 LYS A C 1
ATOM 1323 O O . LYS A 1 171 ? 44.162 -12.088 -23.533 1.00 68.38 171 LYS A O 1
ATOM 1328 N N . GLU A 1 172 ? 45.724 -12.919 -22.167 1.00 63.84 172 GLU A N 1
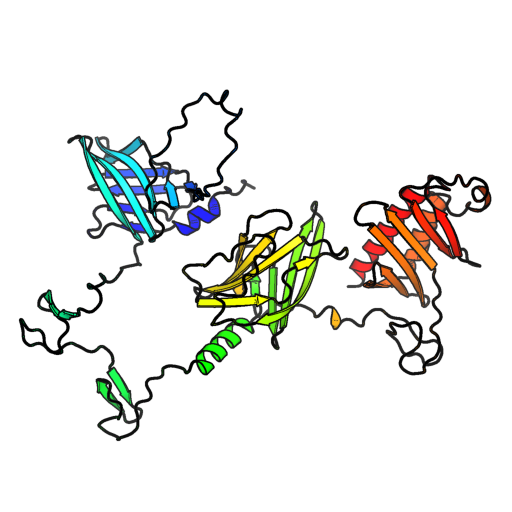ATOM 1329 C CA . GLU A 1 172 ? 44.800 -13.236 -21.080 1.00 63.84 172 GLU A CA 1
ATOM 1330 C C . GLU A 1 172 ? 44.686 -11.988 -20.203 1.00 63.84 172 GLU A C 1
ATOM 1332 O O . GLU A 1 172 ? 45.684 -11.537 -19.648 1.00 63.84 172 GLU A O 1
ATOM 1337 N N . GLU A 1 173 ? 43.493 -11.398 -20.114 1.00 54.75 173 GLU A N 1
ATOM 1338 C CA . GLU A 1 173 ? 43.260 -10.135 -19.388 1.00 54.75 173 GLU A CA 1
ATOM 1339 C C . GLU A 1 173 ? 43.303 -10.278 -17.857 1.00 54.75 173 GLU A C 1
ATOM 1341 O O . GLU A 1 173 ? 43.144 -9.308 -17.125 1.00 54.75 173 GLU A O 1
ATOM 1346 N N . ALA A 1 174 ? 43.582 -11.472 -17.343 1.00 57.84 174 ALA A N 1
ATOM 1347 C CA . ALA A 1 174 ? 43.671 -11.720 -15.916 1.00 57.84 174 ALA A CA 1
ATOM 1348 C C . ALA A 1 174 ? 45.122 -11.576 -15.421 1.00 57.84 174 ALA A C 1
ATOM 1350 O O . ALA A 1 174 ? 45.831 -12.563 -15.202 1.00 57.84 174 ALA A O 1
ATOM 1351 N N . THR A 1 175 ? 45.580 -10.336 -15.245 1.00 64.19 175 THR A N 1
ATOM 1352 C CA . THR A 1 175 ? 46.761 -10.047 -14.415 1.00 64.19 175 THR A CA 1
ATOM 1353 C C . THR A 1 175 ? 46.343 -9.949 -12.952 1.00 64.19 175 THR A C 1
ATOM 1355 O O . THR A 1 175 ? 45.348 -9.295 -12.649 1.00 64.19 175 THR A O 1
ATOM 1358 N N . PHE A 1 176 ? 47.090 -10.571 -12.038 1.00 69.81 176 PHE A N 1
ATOM 1359 C CA . PHE A 1 176 ? 46.858 -10.425 -10.597 1.00 69.81 176 PHE A CA 1
ATOM 1360 C C . PHE A 1 176 ? 48.018 -9.673 -9.948 1.00 69.81 176 PHE A C 1
ATOM 1362 O O . PHE A 1 176 ? 49.179 -9.843 -10.331 1.00 69.81 176 PHE A O 1
ATOM 1369 N N . GLN A 1 177 ? 47.698 -8.868 -8.937 1.00 73.25 177 GLN A N 1
ATOM 1370 C CA . GLN A 1 177 ? 48.688 -8.199 -8.106 1.00 73.25 177 GLN A CA 1
ATOM 1371 C C . GLN A 1 177 ? 48.816 -8.952 -6.780 1.00 73.25 177 GLN A C 1
ATOM 1373 O O . GLN A 1 177 ? 47.854 -9.092 -6.030 1.00 73.25 177 GLN A O 1
ATOM 1378 N N . CYS A 1 178 ? 50.003 -9.485 -6.504 1.00 75.25 178 CYS A N 1
ATOM 1379 C CA . CYS A 1 178 ? 50.298 -10.149 -5.239 1.00 75.25 178 CYS A CA 1
ATOM 1380 C C . CYS A 1 178 ? 50.729 -9.123 -4.184 1.00 75.25 178 CYS A C 1
ATOM 1382 O O . CYS A 1 178 ? 51.465 -8.192 -4.508 1.00 75.25 178 CYS A O 1
ATOM 1384 N N . GLU A 1 179 ? 50.406 -9.359 -2.909 1.00 78.06 179 GLU A N 1
ATOM 1385 C CA . GLU A 1 179 ? 50.899 -8.555 -1.774 1.00 78.06 179 GLU A CA 1
ATOM 1386 C C . GLU A 1 179 ? 52.433 -8.434 -1.731 1.00 78.06 179 GLU A C 1
ATOM 1388 O O . GLU A 1 179 ? 52.970 -7.471 -1.195 1.00 78.06 179 GLU A O 1
ATOM 1393 N N . CYS A 1 180 ? 53.166 -9.382 -2.327 1.00 79.31 180 CYS A N 1
ATOM 1394 C CA . CYS A 1 180 ? 54.626 -9.320 -2.429 1.00 79.31 180 CYS A CA 1
ATOM 1395 C C . CYS A 1 180 ? 55.141 -8.394 -3.553 1.00 79.31 180 CYS A C 1
ATOM 1397 O O . CYS A 1 180 ? 56.330 -8.425 -3.864 1.00 79.31 180 CYS A O 1
ATOM 1399 N N . GLY A 1 181 ? 54.260 -7.644 -4.223 1.00 78.75 181 GLY A N 1
ATOM 1400 C CA . GLY A 1 181 ? 54.600 -6.711 -5.302 1.00 78.75 181 GLY A CA 1
ATOM 1401 C C . GLY A 1 181 ? 54.720 -7.328 -6.703 1.00 78.75 181 GLY A C 1
ATOM 1402 O O . GLY A 1 181 ? 55.139 -6.639 -7.627 1.00 78.75 181 GLY A O 1
ATOM 1403 N N . TYR A 1 182 ? 54.366 -8.606 -6.891 1.00 81.81 182 TYR A N 1
ATOM 1404 C CA . TYR A 1 182 ? 54.356 -9.239 -8.220 1.00 81.81 182 TYR A CA 1
ATOM 1405 C C . TYR A 1 182 ? 53.109 -8.831 -9.013 1.00 81.81 182 TYR A C 1
ATOM 1407 O O . TYR A 1 182 ? 52.003 -8.917 -8.484 1.00 81.81 182 TYR A O 1
ATOM 1415 N N . ASN A 1 183 ? 53.292 -8.449 -10.278 1.00 78.06 183 ASN A N 1
ATOM 1416 C CA . ASN A 1 183 ? 52.219 -8.193 -11.234 1.00 78.06 183 ASN A CA 1
ATOM 1417 C C . ASN A 1 183 ? 52.482 -9.021 -12.500 1.00 78.06 183 ASN A C 1
ATOM 1419 O O . ASN A 1 183 ? 53.528 -8.870 -13.135 1.00 78.06 183 ASN A O 1
ATOM 1423 N N . GLY A 1 184 ? 51.572 -9.933 -12.832 1.00 75.88 184 GLY A N 1
ATOM 1424 C CA . GLY A 1 184 ? 51.745 -10.854 -13.952 1.00 75.88 184 GLY A CA 1
ATOM 1425 C C . GLY A 1 184 ? 50.531 -11.757 -14.187 1.00 75.88 184 GLY A C 1
ATOM 1426 O O . GLY A 1 184 ? 49.512 -11.605 -13.510 1.00 75.88 184 GLY A O 1
ATOM 1427 N N . PRO A 1 185 ? 50.611 -12.682 -15.161 1.00 69.69 185 PRO A N 1
ATOM 1428 C CA . PRO A 1 185 ? 49.495 -13.549 -15.543 1.00 69.69 185 PRO A CA 1
ATOM 1429 C C . PRO A 1 185 ? 49.058 -14.458 -14.387 1.00 69.69 185 PRO A C 1
ATOM 1431 O O . PRO A 1 185 ? 49.901 -14.955 -13.636 1.00 69.69 185 PRO A O 1
ATOM 1434 N N . MET A 1 186 ? 47.747 -14.690 -14.249 1.00 61.34 186 MET A N 1
ATOM 1435 C CA . MET A 1 186 ? 47.192 -15.563 -13.207 1.00 61.34 186 MET A CA 1
ATOM 1436 C C . MET A 1 186 ? 47.830 -16.960 -13.203 1.00 61.34 186 MET A C 1
ATOM 1438 O O . MET A 1 186 ? 47.777 -17.716 -14.169 1.00 61.34 186 MET A O 1
ATOM 1442 N N . SER A 1 187 ? 48.388 -17.316 -12.048 1.00 71.12 187 SER A N 1
ATOM 1443 C CA . SER A 1 187 ? 48.862 -18.648 -11.675 1.00 71.12 187 SER A CA 1
ATOM 1444 C C . SER A 1 187 ? 48.273 -18.971 -10.303 1.00 71.12 187 SER A C 1
ATOM 1446 O O . SER A 1 187 ? 48.114 -18.070 -9.483 1.00 71.12 187 SER A O 1
ATOM 1448 N N . ARG A 1 188 ? 47.979 -20.247 -10.009 1.00 71.94 188 ARG A N 1
ATOM 1449 C CA . ARG A 1 188 ? 47.488 -20.663 -8.675 1.00 71.94 188 ARG A CA 1
ATOM 1450 C C . ARG A 1 188 ? 48.444 -20.280 -7.543 1.00 71.94 188 ARG A C 1
ATOM 1452 O O . ARG A 1 188 ? 48.005 -20.134 -6.409 1.00 71.94 188 ARG A O 1
ATOM 1459 N N . PHE A 1 189 ? 49.725 -20.101 -7.850 1.00 77.62 189 PHE A N 1
ATOM 1460 C CA . PHE A 1 189 ? 50.745 -19.662 -6.907 1.00 77.62 189 PHE A CA 1
ATOM 1461 C C . PHE A 1 189 ? 51.471 -18.446 -7.462 1.00 77.62 189 PHE A C 1
ATOM 1463 O O . PHE A 1 189 ? 51.818 -18.415 -8.648 1.00 77.62 189 PHE A O 1
ATOM 1470 N N . CYS A 1 190 ? 51.742 -17.465 -6.606 1.00 81.62 190 CYS A N 1
ATOM 1471 C CA . CYS A 1 190 ? 52.597 -16.355 -6.981 1.00 81.62 190 CYS A CA 1
ATOM 1472 C C . CYS A 1 190 ? 54.007 -16.890 -7.264 1.00 81.62 190 CYS A C 1
ATOM 1474 O O . CYS A 1 190 ? 54.621 -17.460 -6.359 1.00 81.62 190 CYS A O 1
ATOM 1476 N N . PRO A 1 191 ? 54.556 -16.694 -8.474 1.00 80.50 191 PRO A N 1
ATOM 1477 C CA . PRO A 1 191 ? 55.878 -17.212 -8.815 1.00 80.50 191 PRO A CA 1
ATOM 1478 C C . PRO A 1 191 ? 56.997 -16.566 -7.989 1.00 80.50 191 PRO A C 1
ATOM 1480 O O . PRO A 1 191 ? 58.083 -17.127 -7.911 1.00 80.50 191 PRO A O 1
ATOM 1483 N N . ASN A 1 192 ? 56.739 -15.415 -7.356 1.00 84.25 192 ASN A N 1
ATOM 1484 C CA . ASN A 1 192 ? 57.743 -14.713 -6.564 1.00 84.25 192 ASN A CA 1
ATOM 1485 C C . ASN A 1 192 ? 57.740 -15.111 -5.076 1.00 84.25 192 ASN A C 1
ATOM 1487 O O . ASN A 1 192 ? 58.792 -15.135 -4.450 1.00 84.25 192 ASN A O 1
ATOM 1491 N N . CYS A 1 193 ? 56.579 -15.428 -4.490 1.00 82.81 193 CYS A N 1
ATOM 1492 C CA . CYS A 1 193 ? 56.474 -15.706 -3.048 1.00 82.81 193 CYS A CA 1
ATOM 1493 C C . CYS A 1 193 ? 55.870 -17.073 -2.697 1.00 82.81 193 CYS A C 1
ATOM 1495 O O . CYS A 1 193 ? 55.786 -17.414 -1.520 1.00 82.81 193 CYS A O 1
ATOM 1497 N N . GLY A 1 194 ? 55.416 -17.847 -3.686 1.00 75.25 194 GLY A N 1
ATOM 1498 C CA . GLY A 1 194 ? 54.847 -19.184 -3.500 1.00 75.25 194 GLY A CA 1
ATOM 1499 C C . GLY A 1 194 ? 53.487 -19.222 -2.796 1.00 75.25 194 GLY A C 1
ATOM 1500 O O . GLY A 1 194 ? 52.932 -20.304 -2.623 1.00 75.25 194 GLY A O 1
ATOM 1501 N N . LYS A 1 195 ? 52.923 -18.073 -2.396 1.00 75.12 195 LYS A N 1
ATOM 1502 C CA . LYS A 1 195 ? 51.591 -18.006 -1.781 1.00 75.12 195 LYS A CA 1
ATOM 1503 C C . LYS A 1 195 ? 50.502 -18.260 -2.821 1.00 75.12 195 LYS A C 1
ATOM 1505 O O . LYS A 1 195 ? 50.633 -17.849 -3.978 1.00 75.12 195 LYS A O 1
ATOM 1510 N N . LEU A 1 196 ? 49.435 -18.935 -2.396 1.00 68.56 196 LEU A N 1
ATOM 1511 C CA . LEU A 1 196 ? 48.275 -19.203 -3.237 1.00 68.56 196 LEU A CA 1
ATOM 1512 C C . LEU A 1 196 ? 47.618 -17.873 -3.628 1.00 68.56 196 LEU A C 1
ATOM 1514 O O . LEU A 1 196 ? 47.345 -17.040 -2.764 1.00 68.56 196 LEU A O 1
ATOM 1518 N N . VAL A 1 197 ? 47.376 -17.674 -4.919 1.00 62.94 197 VAL A N 1
ATOM 1519 C CA . VAL A 1 197 ? 46.639 -16.511 -5.415 1.00 62.94 197 VAL A CA 1
ATOM 1520 C C . VAL A 1 197 ? 45.165 -16.837 -5.264 1.00 62.94 197 VAL A C 1
ATOM 1522 O O . VAL A 1 197 ? 44.566 -17.476 -6.127 1.00 62.94 197 VAL A O 1
ATOM 1525 N N . THR A 1 198 ? 44.576 -16.446 -4.140 1.00 54.19 198 THR A N 1
ATOM 1526 C CA . THR A 1 198 ? 43.123 -16.353 -4.039 1.00 54.19 198 THR A CA 1
ATOM 1527 C C . THR A 1 198 ? 42.700 -15.222 -4.964 1.00 54.19 198 THR A C 1
ATOM 1529 O O . THR A 1 198 ? 42.755 -14.053 -4.586 1.00 54.19 198 THR A O 1
ATOM 1532 N N . ALA A 1 199 ? 42.333 -15.551 -6.205 1.00 47.75 199 ALA A N 1
ATOM 1533 C CA . ALA A 1 199 ? 41.447 -14.677 -6.955 1.00 47.75 199 ALA A CA 1
ATOM 1534 C C . ALA A 1 199 ? 40.262 -14.405 -6.023 1.00 47.75 199 ALA A C 1
ATOM 1536 O O . ALA A 1 199 ? 39.656 -15.352 -5.523 1.00 47.75 199 ALA A O 1
ATOM 1537 N N . GLN A 1 200 ? 40.001 -13.140 -5.706 1.00 46.28 200 GLN A N 1
ATOM 1538 C CA . GLN A 1 200 ? 38.830 -12.742 -4.936 1.00 46.28 200 GLN A CA 1
ATOM 1539 C C . GLN A 1 200 ? 37.581 -12.962 -5.800 1.00 46.28 200 GLN A C 1
ATOM 1541 O O . GLN A 1 200 ? 36.955 -12.025 -6.274 1.00 46.28 200 GLN A O 1
ATOM 1546 N N . THR A 1 201 ? 37.222 -14.216 -6.051 1.00 49.34 201 THR A N 1
ATOM 1547 C CA . THR A 1 201 ? 35.818 -14.588 -6.132 1.00 49.34 201 THR A CA 1
ATOM 1548 C C . THR A 1 201 ? 35.333 -14.528 -4.694 1.00 49.34 201 THR A C 1
ATOM 1550 O O . THR A 1 201 ? 35.682 -15.409 -3.904 1.00 49.34 201 THR A O 1
ATOM 1553 N N . SER A 1 202 ? 34.626 -13.453 -4.337 1.00 57.91 202 SER A N 1
ATOM 1554 C CA . SER A 1 202 ? 33.828 -13.425 -3.114 1.00 57.91 202 SER A CA 1
ATOM 1555 C C . SER A 1 202 ? 33.044 -14.735 -3.061 1.00 57.91 202 SER A C 1
ATOM 1557 O O . SER A 1 202 ? 32.472 -15.175 -4.064 1.00 57.91 202 SER A O 1
ATOM 1559 N N . SER A 1 203 ? 33.141 -15.450 -1.945 1.00 75.88 203 SER A N 1
ATOM 1560 C CA . SER A 1 203 ? 32.419 -16.708 -1.804 1.00 75.88 203 SER A CA 1
ATOM 1561 C C . SER A 1 203 ? 30.913 -16.437 -1.920 1.00 75.88 203 SER A C 1
ATOM 1563 O O . SER A 1 203 ? 30.465 -15.312 -1.702 1.00 75.88 203 SER A O 1
ATOM 1565 N N . ALA A 1 204 ? 30.101 -17.448 -2.242 1.00 74.19 204 ALA A N 1
ATOM 1566 C CA . ALA A 1 204 ? 28.643 -17.276 -2.276 1.00 74.19 204 ALA A CA 1
ATOM 1567 C C . ALA A 1 204 ? 28.095 -16.682 -0.958 1.00 74.19 204 ALA A C 1
ATOM 1569 O O . ALA A 1 204 ? 27.158 -15.891 -0.975 1.00 74.19 204 ALA A O 1
ATOM 1570 N N . ALA A 1 205 ? 28.746 -16.997 0.169 1.00 76.56 205 ALA A N 1
ATOM 1571 C CA . ALA A 1 205 ? 28.443 -16.413 1.470 1.00 76.56 205 ALA A CA 1
ATOM 1572 C C . ALA A 1 205 ? 28.752 -14.906 1.535 1.00 76.56 205 ALA A C 1
ATOM 1574 O O . ALA A 1 205 ? 27.956 -14.145 2.074 1.00 76.56 205 ALA A O 1
ATOM 1575 N N . ASP A 1 206 ? 29.867 -14.456 0.956 1.00 79.44 206 ASP A N 1
ATOM 1576 C CA . ASP A 1 206 ? 30.235 -13.034 0.920 1.00 79.44 206 ASP A CA 1
ATOM 1577 C C . ASP A 1 206 ? 29.263 -12.223 0.046 1.00 79.44 206 ASP A C 1
ATOM 1579 O O . ASP A 1 206 ? 28.864 -11.123 0.422 1.00 79.44 206 ASP A O 1
ATOM 1583 N N . GLN A 1 207 ? 28.819 -12.790 -1.083 1.00 78.69 207 GLN A N 1
ATOM 1584 C CA . GLN A 1 207 ? 27.805 -12.169 -1.946 1.00 78.69 207 GLN A CA 1
ATOM 1585 C C . GLN A 1 207 ? 26.443 -12.061 -1.250 1.00 78.69 207 GLN A C 1
ATOM 1587 O O . GLN A 1 207 ? 25.735 -11.069 -1.408 1.00 78.69 207 GLN A O 1
ATOM 1592 N N . GLU A 1 208 ? 26.058 -13.065 -0.460 1.00 82.00 208 GLU A N 1
ATOM 1593 C CA . GLU A 1 208 ? 24.824 -13.006 0.325 1.00 82.00 208 GLU A CA 1
ATOM 1594 C C . GLU A 1 208 ? 24.907 -11.948 1.436 1.00 82.00 208 GLU A C 1
ATOM 1596 O O . GLU A 1 208 ? 23.937 -11.228 1.680 1.00 82.00 208 GLU A O 1
ATOM 1601 N N . ILE A 1 209 ? 26.070 -11.810 2.081 1.00 84.31 209 ILE A N 1
ATOM 1602 C CA . ILE A 1 209 ? 26.319 -10.756 3.074 1.00 84.31 209 ILE A CA 1
ATOM 1603 C C . ILE A 1 209 ? 26.163 -9.371 2.435 1.00 84.31 209 ILE A C 1
ATOM 1605 O O . ILE A 1 209 ? 25.480 -8.524 3.008 1.00 84.31 209 ILE A O 1
ATOM 1609 N N . GLU A 1 210 ? 26.730 -9.151 1.250 1.00 85.50 210 GLU A N 1
ATOM 1610 C CA . GLU A 1 210 ? 26.623 -7.880 0.521 1.00 85.50 210 GLU A CA 1
ATOM 1611 C C . GLU A 1 210 ? 25.166 -7.554 0.149 1.00 85.50 210 GLU A C 1
ATOM 1613 O O . GLU A 1 210 ? 24.671 -6.468 0.458 1.00 85.50 210 GLU A O 1
ATOM 1618 N N . LYS A 1 211 ? 24.420 -8.525 -0.396 1.00 87.94 211 LYS A N 1
ATOM 1619 C CA . LYS A 1 211 ? 22.981 -8.375 -0.696 1.00 87.94 211 LYS A CA 1
ATOM 1620 C C . LYS A 1 211 ? 22.162 -8.026 0.549 1.00 87.94 211 LYS A C 1
ATOM 1622 O O . LYS A 1 211 ? 21.285 -7.163 0.508 1.00 87.94 211 LYS A O 1
ATOM 1627 N N . ARG A 1 212 ? 22.459 -8.670 1.682 1.00 85.31 212 ARG A N 1
ATOM 1628 C CA . ARG A 1 212 ? 21.815 -8.378 2.973 1.00 85.31 212 ARG A CA 1
ATOM 1629 C C . ARG A 1 212 ? 22.144 -6.979 3.476 1.00 85.31 212 ARG A C 1
ATOM 1631 O O . ARG A 1 212 ? 21.257 -6.335 4.028 1.00 85.31 212 ARG A O 1
ATOM 1638 N N . GLN A 1 213 ? 23.376 -6.513 3.294 1.00 88.12 213 GLN A N 1
ATOM 1639 C CA . GLN A 1 213 ? 23.783 -5.163 3.687 1.00 88.12 213 GLN A CA 1
ATOM 1640 C C . GLN A 1 213 ? 23.047 -4.093 2.878 1.00 88.12 213 GLN A C 1
ATOM 1642 O O . GLN A 1 213 ? 22.565 -3.138 3.477 1.00 88.12 213 GLN A O 1
ATOM 1647 N N . ILE A 1 214 ? 22.867 -4.294 1.567 1.00 87.81 214 ILE A N 1
ATOM 1648 C CA . ILE A 1 214 ? 22.075 -3.385 0.721 1.00 87.81 214 ILE A CA 1
ATOM 1649 C C . ILE A 1 214 ? 20.651 -3.241 1.272 1.00 87.81 214 ILE A C 1
ATOM 1651 O O . ILE A 1 214 ? 20.151 -2.131 1.413 1.00 87.81 214 ILE A O 1
ATOM 1655 N N . LEU A 1 215 ? 19.991 -4.340 1.645 1.00 88.44 215 LEU A N 1
ATOM 1656 C CA . LEU A 1 215 ? 18.613 -4.252 2.135 1.00 88.44 215 LEU A CA 1
ATOM 1657 C C . LEU A 1 215 ? 18.476 -3.552 3.492 1.00 88.44 215 LEU A C 1
ATOM 1659 O O . LEU A 1 215 ? 17.424 -2.969 3.736 1.00 88.44 215 LEU A O 1
ATOM 1663 N N . GLN A 1 216 ? 19.503 -3.567 4.351 1.00 87.25 216 GLN A N 1
ATOM 1664 C CA . GLN A 1 216 ? 19.443 -3.024 5.722 1.00 87.25 216 GLN A CA 1
ATOM 1665 C C . GLN A 1 216 ? 19.225 -1.504 5.818 1.00 87.25 216 GLN A C 1
ATOM 1667 O O . GLN A 1 216 ? 19.066 -0.975 6.921 1.00 87.25 216 GLN A O 1
ATOM 1672 N N . HIS A 1 217 ? 19.194 -0.811 4.685 1.00 90.06 217 HIS A N 1
ATOM 1673 C CA . HIS A 1 217 ? 18.849 0.598 4.598 1.00 90.06 217 HIS A CA 1
ATOM 1674 C C . HIS A 1 217 ? 17.339 0.861 4.721 1.00 90.06 217 HIS A C 1
ATOM 1676 O O . HIS A 1 217 ? 16.492 -0.030 4.580 1.00 90.06 217 HIS A O 1
ATOM 1682 N N . GLY A 1 218 ? 16.995 2.122 4.987 1.00 91.81 218 GLY A N 1
ATOM 1683 C CA . GLY A 1 218 ? 15.635 2.617 4.783 1.00 91.81 218 GLY A CA 1
ATOM 1684 C C . GLY A 1 218 ? 15.373 2.872 3.299 1.00 91.81 218 GLY A C 1
ATOM 1685 O O . GLY A 1 218 ? 16.284 3.239 2.559 1.00 91.81 218 GLY A O 1
ATOM 1686 N N . TRP A 1 219 ? 14.135 2.684 2.849 1.00 94.56 219 TRP A N 1
ATOM 1687 C CA . TRP A 1 219 ? 13.753 2.870 1.449 1.00 94.56 219 TRP A CA 1
ATOM 1688 C C . TRP A 1 219 ? 12.474 3.688 1.347 1.00 94.56 219 TRP A C 1
ATOM 1690 O O . TRP A 1 219 ? 11.515 3.447 2.084 1.00 94.56 219 TRP A O 1
ATOM 1700 N N . THR A 1 220 ? 12.447 4.640 0.421 1.00 94.50 220 THR A N 1
ATOM 1701 C CA . THR A 1 220 ? 11.281 5.488 0.147 1.00 94.50 220 THR A CA 1
ATOM 1702 C C . THR A 1 220 ? 11.049 5.612 -1.352 1.00 94.50 220 THR A C 1
ATOM 1704 O O . THR A 1 220 ? 11.970 5.436 -2.144 1.00 94.50 220 THR A O 1
ATOM 1707 N N . GLU A 1 221 ? 9.830 5.937 -1.756 1.00 93.25 221 GLU A N 1
ATOM 1708 C CA . GLU A 1 221 ? 9.476 6.180 -3.157 1.00 93.25 221 GLU A CA 1
ATOM 1709 C C . GLU A 1 221 ? 10.396 7.228 -3.824 1.00 93.25 221 GLU A C 1
ATOM 1711 O O . GLU A 1 221 ? 10.595 8.336 -3.311 1.00 93.25 221 GLU A O 1
ATOM 1716 N N . SER A 1 222 ? 10.965 6.885 -4.984 1.00 88.62 222 SER A N 1
ATOM 1717 C CA . SER A 1 222 ? 11.922 7.740 -5.700 1.00 88.62 222 SER A CA 1
ATOM 1718 C C . SER A 1 222 ? 11.275 8.999 -6.274 1.00 88.62 222 SER A C 1
ATOM 1720 O O . SER A 1 222 ? 11.750 10.107 -5.999 1.00 88.62 222 SER A O 1
ATOM 1722 N N . ASP A 1 223 ? 10.179 8.809 -7.016 1.00 81.31 223 ASP A N 1
ATOM 1723 C CA . ASP A 1 223 ? 9.557 9.792 -7.918 1.00 81.31 223 ASP A CA 1
ATOM 1724 C C . ASP A 1 223 ? 8.169 10.279 -7.443 1.00 81.31 223 ASP A C 1
ATOM 1726 O O . ASP A 1 223 ? 7.445 10.930 -8.198 1.00 81.31 223 ASP A O 1
ATOM 1730 N N . GLY A 1 224 ? 7.772 9.970 -6.205 1.00 81.00 224 GLY A N 1
ATOM 1731 C CA . GLY A 1 224 ? 6.424 10.250 -5.706 1.00 81.00 224 GLY A CA 1
ATOM 1732 C C . GLY A 1 224 ? 6.368 10.978 -4.361 1.00 81.00 224 GLY A C 1
ATOM 1733 O O . GLY A 1 224 ? 7.388 11.451 -3.856 1.00 81.00 224 GLY A O 1
ATOM 1734 N N . PRO A 1 225 ? 5.166 11.104 -3.766 1.00 80.69 225 PRO A N 1
ATOM 1735 C CA . PRO A 1 225 ? 4.944 11.841 -2.520 1.00 80.69 225 PRO A CA 1
ATOM 1736 C C . PRO A 1 225 ? 5.593 11.209 -1.276 1.00 80.69 225 PRO A C 1
ATOM 1738 O O . PRO A 1 225 ? 5.375 11.702 -0.170 1.00 80.69 225 PRO A O 1
ATOM 1741 N N . GLY A 1 226 ? 6.337 10.107 -1.425 1.00 82.88 226 GLY A N 1
ATOM 1742 C CA . GLY A 1 226 ? 6.822 9.306 -0.304 1.00 82.88 226 GLY A CA 1
ATOM 1743 C C . GLY A 1 226 ? 5.711 8.432 0.272 1.00 82.88 226 GLY A C 1
ATOM 1744 O O . GLY A 1 226 ? 5.637 8.252 1.490 1.00 82.88 226 GLY A O 1
ATOM 1745 N N . LEU A 1 227 ? 4.822 7.931 -0.596 1.00 88.50 227 LEU A N 1
ATOM 1746 C CA . LEU A 1 227 ? 3.686 7.105 -0.182 1.00 88.50 227 LEU A CA 1
ATOM 1747 C C . LEU A 1 227 ? 4.123 5.718 0.275 1.00 88.50 227 LEU A C 1
ATOM 1749 O O . LEU A 1 227 ? 3.390 5.084 1.022 1.00 88.50 227 LEU A O 1
ATOM 1753 N N . TYR A 1 228 ? 5.296 5.258 -0.154 1.00 91.62 228 TYR A N 1
ATOM 1754 C CA . TYR A 1 228 ? 5.826 3.935 0.151 1.00 91.62 228 TYR A CA 1
ATOM 1755 C C . TYR A 1 228 ? 7.109 4.073 0.955 1.00 91.62 228 TYR A C 1
ATOM 1757 O O . TYR A 1 228 ? 8.034 4.766 0.529 1.00 91.62 228 TYR A O 1
ATOM 1765 N N . LYS A 1 229 ? 7.160 3.402 2.104 1.00 93.12 229 LYS A N 1
ATOM 1766 C CA . LYS A 1 229 ? 8.335 3.322 2.974 1.00 93.12 229 LYS A CA 1
ATOM 1767 C C . LYS A 1 229 ? 8.592 1.871 3.347 1.00 93.12 229 LYS A C 1
ATOM 1769 O O . LYS A 1 229 ? 7.664 1.171 3.756 1.00 93.12 229 LYS A O 1
ATOM 1774 N N . LEU A 1 230 ? 9.835 1.423 3.213 1.00 93.88 230 LEU A N 1
ATOM 1775 C CA . LEU A 1 230 ? 10.253 0.069 3.562 1.00 93.88 230 LEU A CA 1
ATOM 1776 C C . LEU A 1 230 ? 11.497 0.107 4.453 1.00 93.88 230 LEU A C 1
ATOM 1778 O O . LEU A 1 230 ? 12.373 0.952 4.282 1.00 93.88 230 LEU A O 1
ATOM 1782 N N . ILE A 1 231 ? 11.578 -0.828 5.395 1.00 91.81 231 ILE A N 1
ATOM 1783 C CA . ILE A 1 231 ? 12.777 -1.097 6.194 1.00 91.81 231 ILE A CA 1
ATOM 1784 C C . ILE A 1 231 ? 12.963 -2.609 6.265 1.00 91.81 231 ILE A C 1
ATOM 1786 O O . ILE A 1 231 ? 12.033 -3.326 6.646 1.00 91.81 231 ILE A O 1
ATOM 1790 N N . PHE A 1 232 ? 14.173 -3.085 5.974 1.00 90.62 232 PHE A N 1
ATOM 1791 C CA . PHE A 1 232 ? 14.567 -4.464 6.245 1.00 90.62 232 PHE A CA 1
ATOM 1792 C C . PHE A 1 232 ? 15.468 -4.483 7.471 1.00 90.62 232 PHE A C 1
ATOM 1794 O O . PHE A 1 232 ? 16.548 -3.897 7.479 1.00 90.62 232 PHE A O 1
ATOM 1801 N N . LYS A 1 233 ? 15.042 -5.165 8.528 1.00 86.06 233 LYS A N 1
ATOM 1802 C CA . LYS A 1 233 ? 15.834 -5.288 9.750 1.00 86.06 233 LYS A CA 1
ATOM 1803 C C . LYS A 1 233 ? 15.564 -6.626 10.418 1.00 86.06 233 LYS A C 1
ATOM 1805 O O . LYS A 1 233 ? 14.414 -7.028 10.524 1.00 86.06 233 LYS A O 1
ATOM 1810 N N . ASP A 1 234 ? 16.617 -7.313 10.856 1.00 83.50 234 ASP A N 1
ATOM 1811 C CA . ASP A 1 234 ? 16.517 -8.569 11.613 1.00 83.50 234 ASP A CA 1
ATOM 1812 C C . ASP A 1 234 ? 15.662 -9.653 10.905 1.00 83.50 234 ASP A C 1
ATOM 1814 O O . ASP A 1 234 ? 14.827 -10.303 11.525 1.00 83.50 234 ASP A O 1
ATOM 1818 N N . ASN A 1 235 ? 15.841 -9.831 9.582 1.00 81.62 235 ASN A N 1
ATOM 1819 C CA . ASN A 1 235 ? 15.023 -10.698 8.699 1.00 81.62 235 ASN A CA 1
ATOM 1820 C C . ASN A 1 235 ? 13.521 -10.348 8.632 1.00 81.62 235 ASN A C 1
ATOM 1822 O O . ASN A 1 235 ? 12.723 -11.090 8.057 1.00 81.62 235 ASN A O 1
ATOM 1826 N N . CYS A 1 236 ? 13.141 -9.194 9.168 1.00 84.75 236 CYS A N 1
ATOM 1827 C CA . CYS A 1 236 ? 11.806 -8.643 9.083 1.00 84.75 236 CYS A CA 1
ATOM 1828 C C . CYS A 1 236 ? 11.776 -7.520 8.047 1.00 84.75 236 CYS A C 1
ATOM 1830 O O . CYS A 1 236 ? 12.619 -6.622 8.040 1.00 84.75 236 CYS A O 1
ATOM 1832 N N . LEU A 1 237 ? 10.778 -7.566 7.182 1.00 89.94 237 LEU A N 1
ATOM 1833 C CA . LEU A 1 237 ? 10.404 -6.505 6.272 1.00 89.94 237 LEU A CA 1
ATOM 1834 C C . LEU A 1 237 ? 9.231 -5.745 6.892 1.00 89.94 237 LEU A C 1
ATOM 1836 O O . LEU A 1 237 ? 8.164 -6.311 7.138 1.00 89.94 237 LEU A O 1
ATOM 1840 N N . LYS A 1 238 ? 9.444 -4.457 7.147 1.00 90.38 238 LYS A N 1
ATOM 1841 C CA . LYS A 1 238 ? 8.407 -3.516 7.567 1.00 90.38 238 LYS A CA 1
ATOM 1842 C C . LYS A 1 238 ? 8.058 -2.627 6.390 1.00 90.38 238 LYS A C 1
ATOM 1844 O O . LYS A 1 238 ? 8.944 -2.021 5.793 1.00 90.38 238 LYS A O 1
ATOM 1849 N N . ILE A 1 239 ? 6.777 -2.557 6.070 1.00 90.06 239 ILE A N 1
ATOM 1850 C CA . ILE A 1 239 ? 6.244 -1.799 4.945 1.00 90.06 239 ILE A CA 1
ATOM 1851 C C . ILE A 1 239 ? 5.164 -0.872 5.476 1.00 90.06 239 ILE A C 1
ATOM 1853 O O . ILE A 1 239 ? 4.284 -1.286 6.232 1.00 90.06 239 ILE A O 1
ATOM 1857 N N . TYR A 1 240 ? 5.229 0.377 5.046 1.00 89.50 240 TYR A N 1
ATOM 1858 C CA . TYR A 1 240 ? 4.226 1.384 5.322 1.00 89.50 240 TYR A CA 1
ATOM 1859 C C . TYR A 1 240 ? 3.823 2.050 4.008 1.00 89.50 240 TYR A C 1
ATOM 1861 O O . TYR A 1 240 ? 4.678 2.542 3.265 1.00 89.50 240 TYR A O 1
ATOM 1869 N N . VAL A 1 241 ? 2.526 2.029 3.715 1.00 87.62 241 VAL A N 1
ATOM 1870 C CA . VAL A 1 241 ? 1.942 2.577 2.491 1.00 87.62 241 VAL A CA 1
ATOM 1871 C C . VAL A 1 241 ? 0.814 3.534 2.839 1.00 87.62 241 VAL A C 1
ATOM 1873 O O . VAL A 1 241 ? -0.152 3.142 3.486 1.00 87.62 241 VAL A O 1
ATOM 1876 N N . ILE A 1 242 ? 0.894 4.766 2.345 1.00 84.75 242 ILE A N 1
ATOM 1877 C CA . ILE A 1 242 ? -0.211 5.724 2.392 1.00 84.75 242 ILE A CA 1
ATOM 1878 C C . ILE A 1 242 ? -1.055 5.525 1.130 1.00 84.75 242 ILE A C 1
ATOM 1880 O O . ILE A 1 242 ? -0.658 5.911 0.028 1.00 84.75 242 ILE A O 1
ATOM 1884 N N . HIS A 1 243 ? -2.231 4.920 1.279 1.00 82.81 243 HIS A N 1
ATOM 1885 C CA . HIS A 1 243 ? -3.180 4.700 0.190 1.00 82.81 243 HIS A CA 1
ATOM 1886 C C . HIS A 1 243 ? -4.361 5.667 0.276 1.00 82.81 243 HIS A C 1
ATOM 1888 O O . HIS A 1 243 ? -4.868 5.932 1.355 1.00 82.81 243 HIS A O 1
ATOM 1894 N N . TYR A 1 244 ? -4.864 6.153 -0.859 1.00 78.62 244 TYR A N 1
ATOM 1895 C CA . TYR A 1 244 ? -6.055 7.001 -0.891 1.00 78.62 244 TYR A CA 1
ATOM 1896 C C . TYR A 1 244 ? -7.258 6.207 -1.397 1.00 78.62 244 TYR A C 1
ATOM 1898 O O . TYR A 1 244 ? -7.319 5.857 -2.576 1.00 78.62 244 TYR A O 1
ATOM 1906 N N . SER A 1 245 ? -8.247 5.977 -0.532 1.00 74.69 245 SER A N 1
ATOM 1907 C CA . SER A 1 245 ? -9.535 5.399 -0.929 1.00 74.69 245 SER A CA 1
ATOM 1908 C C . SER A 1 245 ? -10.612 6.473 -0.877 1.00 74.69 245 SER A C 1
ATOM 1910 O O . SER A 1 245 ? -10.823 7.100 0.157 1.00 74.69 245 SER A O 1
ATOM 1912 N N . ASN A 1 246 ? -11.267 6.735 -2.013 1.00 75.06 246 ASN A N 1
ATOM 1913 C CA . ASN A 1 246 ? -12.257 7.812 -2.158 1.00 75.06 246 ASN A CA 1
ATOM 1914 C C . ASN A 1 246 ? -11.737 9.194 -1.700 1.00 75.06 246 ASN A C 1
ATOM 1916 O O . ASN A 1 246 ? -12.476 9.985 -1.121 1.00 75.06 246 ASN A O 1
ATOM 1920 N N . GLY A 1 247 ? -10.450 9.475 -1.938 1.00 74.12 247 GLY A N 1
ATOM 1921 C CA . GLY A 1 247 ? -9.800 10.734 -1.552 1.00 74.12 247 GLY A CA 1
ATOM 1922 C C . GLY A 1 247 ? -9.401 10.836 -0.076 1.00 74.12 247 GLY A C 1
ATOM 1923 O O . GLY A 1 247 ? -8.827 11.847 0.317 1.00 74.12 247 GLY A O 1
ATOM 1924 N N . ILE A 1 248 ? -9.657 9.804 0.733 1.00 64.94 248 ILE A N 1
ATOM 1925 C CA . ILE A 1 248 ? -9.269 9.756 2.145 1.00 64.94 248 ILE A CA 1
ATOM 1926 C C . ILE A 1 248 ? -7.957 8.965 2.268 1.00 64.94 248 ILE A C 1
ATOM 1928 O O . ILE A 1 248 ? -7.914 7.825 1.792 1.00 64.94 248 ILE A O 1
ATOM 1932 N N . PRO A 1 249 ? -6.899 9.530 2.882 1.00 73.75 249 PRO A N 1
ATOM 1933 C CA . PRO A 1 249 ? -5.671 8.794 3.152 1.00 73.75 249 PRO A CA 1
ATOM 1934 C C . PRO A 1 249 ? -5.920 7.700 4.195 1.00 73.75 249 PRO A C 1
ATOM 1936 O O . PRO A 1 249 ? -6.623 7.899 5.191 1.00 73.75 249 PRO A O 1
ATOM 1939 N N . MET A 1 250 ? -5.330 6.543 3.946 1.00 75.44 250 MET A N 1
ATOM 1940 C CA . MET A 1 250 ? -5.347 5.365 4.792 1.00 75.44 250 MET A CA 1
ATOM 1941 C C . MET A 1 250 ? -3.923 4.859 4.930 1.00 75.44 250 MET A C 1
ATOM 1943 O O . MET A 1 250 ? -3.234 4.623 3.935 1.00 75.44 250 MET A O 1
ATOM 1947 N N . ASP A 1 251 ? -3.521 4.660 6.172 1.00 82.12 251 ASP A N 1
ATOM 1948 C CA . ASP A 1 251 ? -2.227 4.110 6.517 1.00 82.12 251 ASP A CA 1
ATOM 1949 C C . ASP A 1 251 ? -2.316 2.587 6.514 1.00 82.12 251 ASP A C 1
ATOM 1951 O O . ASP A 1 251 ? -3.053 1.979 7.290 1.00 82.12 251 ASP A O 1
ATOM 1955 N N . LEU A 1 252 ? -1.592 1.963 5.593 1.00 84.56 252 LEU A N 1
ATOM 1956 C CA . LEU A 1 252 ? -1.462 0.518 5.503 1.00 84.56 252 LEU A CA 1
ATOM 1957 C C . LEU A 1 252 ? -0.090 0.144 6.044 1.00 84.56 252 LEU A C 1
ATOM 1959 O O . LEU A 1 252 ? 0.937 0.499 5.465 1.00 84.56 252 LEU A O 1
ATOM 1963 N N . TYR A 1 253 ? -0.074 -0.587 7.149 1.00 86.19 253 TYR A N 1
ATOM 1964 C CA . TYR A 1 253 ? 1.149 -1.081 7.761 1.00 86.19 253 TYR A CA 1
ATOM 1965 C C . TYR A 1 253 ? 1.210 -2.603 7.689 1.00 86.19 253 TYR A C 1
ATOM 1967 O O . TYR A 1 253 ? 0.225 -3.294 7.959 1.00 86.19 253 TYR A O 1
ATOM 1975 N N . LYS A 1 254 ? 2.397 -3.136 7.396 1.00 86.31 254 LYS A N 1
ATOM 1976 C CA . LYS A 1 254 ? 2.666 -4.566 7.499 1.00 86.31 254 LYS A CA 1
ATOM 1977 C C . LYS A 1 254 ? 4.079 -4.829 7.999 1.00 86.31 254 LYS A C 1
ATOM 1979 O O . LYS A 1 254 ? 5.037 -4.222 7.536 1.00 86.31 254 LYS A O 1
ATOM 1984 N N . SER A 1 255 ? 4.191 -5.789 8.908 1.00 86.50 255 SER A N 1
ATOM 1985 C CA . SER A 1 255 ? 5.452 -6.389 9.337 1.00 86.50 255 SER A CA 1
ATOM 1986 C C . SER A 1 255 ? 5.411 -7.866 8.958 1.00 86.50 255 SER A C 1
ATOM 1988 O O . SER A 1 255 ? 4.434 -8.550 9.271 1.00 86.50 255 SER A O 1
ATOM 1990 N N . THR A 1 256 ? 6.404 -8.353 8.220 1.00 83.75 256 THR A N 1
ATOM 1991 C CA . THR A 1 256 ? 6.447 -9.747 7.761 1.00 83.75 256 THR A CA 1
ATOM 1992 C C . THR A 1 256 ? 7.880 -10.241 7.613 1.00 83.75 256 THR A C 1
ATOM 1994 O O . THR A 1 256 ? 8.799 -9.461 7.384 1.00 83.75 256 THR A O 1
ATOM 1997 N N . GLU A 1 257 ? 8.090 -11.547 7.733 1.00 86.00 257 GLU A N 1
ATOM 1998 C CA . GLU A 1 257 ? 9.367 -12.169 7.384 1.00 86.00 257 GLU A CA 1
ATOM 1999 C C . GLU A 1 257 ? 9.572 -12.123 5.864 1.00 86.00 257 GLU A C 1
ATOM 2001 O O . GLU A 1 257 ? 8.614 -12.223 5.090 1.00 86.00 257 GLU A O 1
ATOM 2006 N N . TYR A 1 258 ? 10.823 -12.024 5.425 1.00 84.06 258 TYR A N 1
ATOM 2007 C CA . TYR A 1 258 ? 11.182 -12.168 4.016 1.00 84.06 258 TYR A CA 1
ATOM 2008 C C . TYR A 1 258 ? 12.242 -13.253 3.837 1.00 84.06 258 TYR A C 1
ATOM 2010 O O . TYR A 1 258 ? 12.964 -13.611 4.770 1.00 84.06 258 TYR A O 1
ATOM 2018 N N . SER A 1 259 ? 12.341 -13.776 2.619 1.00 78.75 259 SER A N 1
ATOM 2019 C CA . SER A 1 259 ? 13.375 -14.744 2.247 1.00 78.75 259 SER A CA 1
ATOM 2020 C C . SER A 1 259 ? 14.106 -14.294 0.986 1.00 78.75 259 SER A C 1
ATOM 2022 O O . SER A 1 259 ? 13.489 -13.745 0.072 1.00 78.75 259 SER A O 1
ATOM 2024 N N . PHE A 1 260 ? 15.426 -14.503 0.972 1.00 75.12 260 PHE A N 1
ATOM 2025 C CA . PHE A 1 260 ? 16.228 -14.494 -0.248 1.00 75.12 260 PHE A CA 1
ATOM 2026 C C . PHE A 1 260 ? 16.082 -15.863 -0.884 1.00 75.12 260 PHE A C 1
ATOM 2028 O O . PHE A 1 260 ? 16.318 -16.865 -0.207 1.00 75.12 260 PHE A O 1
ATOM 2035 N N . ASP A 1 261 ? 15.718 -15.909 -2.155 1.00 67.06 261 ASP A N 1
ATOM 2036 C CA . ASP A 1 261 ? 15.593 -17.179 -2.850 1.00 67.06 261 ASP A CA 1
ATOM 2037 C C . ASP A 1 261 ? 16.565 -17.241 -4.036 1.00 67.06 261 ASP A C 1
ATOM 2039 O O . ASP A 1 261 ? 16.336 -16.568 -5.041 1.00 67.06 261 ASP A O 1
ATOM 2043 N N . PRO A 1 262 ? 17.673 -17.998 -3.928 1.00 47.62 262 PRO A N 1
ATOM 2044 C CA . PRO A 1 262 ? 18.586 -18.217 -5.043 1.00 47.62 262 PRO A CA 1
ATOM 2045 C C . PRO A 1 262 ? 18.144 -19.347 -5.996 1.00 47.62 262 PRO A C 1
ATOM 2047 O O . PRO A 1 262 ? 18.714 -19.440 -7.079 1.00 47.62 262 PRO A O 1
ATOM 2050 N N . ASP A 1 263 ? 17.144 -20.170 -5.642 1.00 46.16 263 ASP A N 1
ATOM 2051 C CA . ASP A 1 263 ? 16.757 -21.390 -6.381 1.00 46.16 263 ASP A CA 1
ATOM 2052 C C . ASP A 1 263 ? 15.245 -21.485 -6.716 1.00 46.16 263 ASP A C 1
ATOM 2054 O O . ASP A 1 263 ? 14.774 -22.514 -7.216 1.00 46.16 263 ASP A O 1
ATOM 2058 N N . SER A 1 264 ? 14.453 -20.426 -6.503 1.00 47.06 264 SER A N 1
ATOM 2059 C CA . SER A 1 264 ? 13.024 -20.385 -6.864 1.00 47.06 264 SER A CA 1
ATOM 2060 C C . SER A 1 264 ? 12.761 -20.263 -8.362 1.00 47.06 264 SER A C 1
ATOM 2062 O O . SER A 1 264 ? 12.089 -19.362 -8.847 1.00 47.06 264 SER A O 1
ATOM 2064 N N . ASN A 1 265 ? 13.038 -21.346 -9.069 1.00 42.28 265 ASN A N 1
ATOM 2065 C CA . ASN A 1 265 ? 12.160 -21.780 -10.153 1.00 42.28 265 ASN A CA 1
ATOM 2066 C C . ASN A 1 265 ? 10.770 -22.251 -9.643 1.00 42.28 265 ASN A C 1
ATOM 2068 O O . ASN A 1 265 ? 10.080 -22.981 -10.354 1.00 42.28 265 ASN A O 1
ATOM 2072 N N . GLY A 1 266 ? 10.345 -21.950 -8.402 1.00 37.81 266 GLY A N 1
ATOM 2073 C CA . GLY A 1 266 ? 9.425 -22.875 -7.733 1.00 37.81 266 GLY A CA 1
ATOM 2074 C C . GLY A 1 266 ? 8.620 -22.461 -6.510 1.00 37.81 266 GLY A C 1
ATOM 2075 O O . GLY A 1 266 ? 7.823 -23.295 -6.088 1.00 37.81 266 GLY A O 1
ATOM 2076 N N . ILE A 1 267 ? 8.668 -21.228 -5.998 1.00 41.22 267 ILE A N 1
ATOM 2077 C CA . ILE A 1 267 ? 7.422 -20.713 -5.417 1.00 41.22 267 ILE A CA 1
ATOM 2078 C C . ILE A 1 267 ? 6.742 -19.951 -6.536 1.00 41.22 267 ILE A C 1
ATOM 2080 O O . ILE A 1 267 ? 6.822 -18.734 -6.653 1.00 41.22 267 ILE A O 1
ATOM 2084 N N . ASN A 1 268 ? 6.040 -20.727 -7.365 1.00 42.69 268 ASN A N 1
ATOM 2085 C CA . ASN A 1 268 ? 4.815 -20.283 -8.006 1.00 42.69 268 ASN A CA 1
ATOM 2086 C C . ASN A 1 268 ? 3.871 -19.774 -6.905 1.00 42.69 268 ASN A C 1
ATOM 2088 O O . ASN A 1 268 ? 2.846 -20.387 -6.609 1.00 42.69 268 ASN A O 1
ATOM 2092 N N . MET A 1 269 ? 4.167 -18.623 -6.307 1.00 42.97 269 MET A N 1
ATOM 2093 C CA . MET A 1 269 ? 3.122 -17.748 -5.837 1.00 42.97 269 MET A CA 1
ATOM 2094 C C . MET A 1 269 ? 2.497 -17.181 -7.107 1.00 42.97 269 MET A C 1
ATOM 2096 O O . MET A 1 269 ? 2.625 -16.005 -7.423 1.00 42.97 269 MET A O 1
ATOM 2100 N N . VAL A 1 270 ? 1.774 -18.043 -7.832 1.00 46.88 270 VAL A N 1
ATOM 2101 C CA . VAL A 1 270 ? 0.591 -17.621 -8.567 1.00 46.88 270 VAL A CA 1
ATOM 2102 C C . VAL A 1 270 ? -0.355 -17.158 -7.471 1.00 46.88 270 VAL A C 1
ATOM 2104 O O . VAL A 1 270 ? -1.263 -17.868 -7.043 1.00 46.88 270 VAL A O 1
ATOM 2107 N N . VAL A 1 271 ? -0.078 -15.977 -6.930 1.00 50.69 271 VAL A N 1
ATOM 2108 C CA . VAL A 1 271 ? -1.023 -15.259 -6.111 1.00 50.69 271 VAL A CA 1
ATOM 2109 C C . VAL A 1 271 ? -2.166 -14.983 -7.068 1.00 50.69 271 VAL A C 1
ATOM 2111 O O . VAL A 1 271 ? -2.042 -14.129 -7.927 1.00 50.69 271 VAL A O 1
ATOM 2114 N N . ASN A 1 272 ? -3.230 -15.779 -7.037 1.00 54.25 272 ASN A N 1
ATOM 2115 C CA . ASN A 1 272 ? -4.451 -15.533 -7.809 1.00 54.25 272 ASN A CA 1
ATOM 2116 C C . ASN A 1 272 ? -4.261 -15.168 -9.305 1.00 54.25 272 ASN A C 1
ATOM 2118 O O . ASN A 1 272 ? -5.030 -14.376 -9.840 1.00 54.25 272 ASN A O 1
ATOM 2122 N N . GLY A 1 273 ? -3.260 -15.727 -9.994 1.00 57.69 273 GLY A N 1
ATOM 2123 C CA . GLY A 1 273 ? -3.028 -15.471 -11.423 1.00 57.69 273 GLY A CA 1
ATOM 2124 C C . GLY A 1 273 ? -2.021 -14.363 -11.757 1.00 57.69 273 GLY A C 1
ATOM 2125 O O . GLY A 1 273 ? -1.772 -14.143 -12.941 1.00 57.69 273 GLY A O 1
ATOM 2126 N N . PHE A 1 274 ? -1.404 -13.707 -10.770 1.00 56.72 274 PHE A N 1
ATOM 2127 C CA . PHE A 1 274 ? -0.282 -12.796 -11.017 1.00 56.72 274 PHE A CA 1
ATOM 2128 C C . PHE A 1 274 ? 0.969 -13.619 -11.352 1.00 56.72 274 PHE A C 1
ATOM 2130 O O . PHE A 1 274 ? 1.419 -14.434 -10.546 1.00 56.72 274 PHE A O 1
ATOM 2137 N N . LYS A 1 275 ? 1.494 -13.467 -12.574 1.00 61.72 275 LYS A N 1
ATOM 2138 C CA . LYS A 1 275 ? 2.771 -14.075 -12.965 1.00 61.72 275 LYS A CA 1
ATOM 2139 C C . LYS A 1 275 ? 3.909 -13.250 -12.379 1.00 61.72 275 LYS A C 1
ATOM 2141 O O . LYS A 1 275 ? 3.846 -12.025 -12.428 1.00 61.72 275 LYS A O 1
ATOM 2146 N N . ASN A 1 276 ? 4.940 -13.929 -11.880 1.00 66.56 276 ASN A N 1
ATOM 2147 C CA . ASN A 1 276 ? 6.219 -13.287 -11.614 1.00 66.56 276 ASN A CA 1
ATOM 2148 C C . ASN A 1 276 ? 6.703 -12.664 -12.930 1.00 66.56 276 ASN A C 1
ATOM 2150 O O . ASN A 1 276 ? 6.834 -13.365 -13.936 1.00 66.56 276 ASN A O 1
ATOM 2154 N N . THR A 1 277 ? 6.840 -11.345 -12.954 1.00 70.81 277 THR A N 1
ATOM 2155 C CA . THR A 1 277 ? 7.441 -10.628 -14.074 1.00 70.81 277 THR A CA 1
ATOM 2156 C C . THR A 1 277 ? 8.938 -10.641 -13.859 1.00 70.81 277 THR A C 1
ATOM 2158 O O . THR A 1 277 ? 9.431 -9.914 -13.001 1.00 70.81 277 THR A O 1
ATOM 2161 N N . ASP A 1 278 ? 9.652 -11.486 -14.595 1.00 77.38 278 ASP A N 1
ATOM 2162 C CA . ASP A 1 278 ? 11.109 -11.405 -14.658 1.00 77.38 278 ASP A CA 1
ATOM 2163 C C . ASP A 1 278 ? 11.493 -10.026 -15.207 1.00 77.38 278 ASP A C 1
ATOM 2165 O O . ASP A 1 278 ? 10.900 -9.553 -16.180 1.00 77.38 278 ASP A O 1
ATOM 2169 N N . HIS A 1 279 ? 12.452 -9.369 -14.557 1.00 80.00 279 HIS A N 1
ATOM 2170 C CA . HIS A 1 279 ? 12.997 -8.100 -15.029 1.00 80.00 279 HIS A CA 1
ATOM 2171 C C . HIS A 1 279 ? 14.406 -8.358 -15.549 1.00 80.00 279 HIS A C 1
ATOM 2173 O O . HIS A 1 279 ? 15.228 -8.929 -14.837 1.00 80.00 279 HIS A O 1
ATOM 2179 N N . ASP A 1 280 ? 14.712 -7.900 -16.765 1.00 80.31 280 ASP A N 1
ATOM 2180 C CA . ASP A 1 280 ? 16.000 -8.149 -17.447 1.00 80.31 280 ASP A CA 1
ATOM 2181 C C . ASP A 1 280 ? 17.231 -7.604 -16.693 1.00 80.31 280 ASP A C 1
ATOM 2183 O O . ASP A 1 280 ? 18.377 -7.837 -17.076 1.00 80.31 280 ASP A O 1
ATOM 2187 N N . ILE A 1 281 ? 16.985 -6.821 -15.645 1.00 82.44 281 ILE A N 1
ATOM 2188 C CA . ILE A 1 281 ? 17.957 -6.012 -14.907 1.00 82.44 281 ILE A CA 1
ATOM 2189 C C . ILE A 1 281 ? 17.974 -6.367 -13.415 1.00 82.44 281 ILE A C 1
ATOM 2191 O O . ILE A 1 281 ? 18.589 -5.668 -12.614 1.00 82.44 281 ILE A O 1
ATOM 2195 N N . GLU A 1 282 ? 17.268 -7.433 -13.039 1.00 87.44 282 GLU A N 1
ATOM 2196 C CA . GLU A 1 282 ? 17.205 -7.941 -11.677 1.00 87.44 282 GLU A CA 1
ATOM 2197 C C . GLU A 1 282 ? 18.543 -8.573 -11.265 1.00 87.44 282 GLU A C 1
ATOM 2199 O O . GLU A 1 282 ? 18.995 -9.559 -11.846 1.00 87.44 282 GLU A O 1
ATOM 2204 N N . GLU A 1 283 ? 19.176 -8.019 -10.229 1.00 87.62 283 GLU A N 1
ATOM 2205 C CA . GLU A 1 283 ? 20.387 -8.580 -9.618 1.00 87.62 283 GLU A CA 1
ATOM 2206 C C . GLU A 1 283 ? 20.037 -9.596 -8.521 1.00 87.62 283 GLU A C 1
ATOM 2208 O O . GLU A 1 283 ? 20.708 -10.623 -8.355 1.00 87.62 283 GLU A O 1
ATOM 2213 N N . PHE A 1 284 ? 18.993 -9.302 -7.740 1.00 89.00 284 PHE A N 1
ATOM 2214 C CA . PHE A 1 284 ? 18.385 -10.227 -6.785 1.00 89.00 284 PHE A CA 1
ATOM 2215 C C . PHE A 1 284 ? 16.961 -9.801 -6.408 1.00 89.00 284 PHE A C 1
ATOM 2217 O O . PHE A 1 284 ? 16.609 -8.625 -6.496 1.00 89.00 284 PHE A O 1
ATOM 2224 N N . ALA A 1 285 ? 16.175 -10.748 -5.895 1.00 89.56 285 ALA A N 1
ATOM 2225 C CA . ALA A 1 285 ? 14.844 -10.501 -5.356 1.00 89.56 285 ALA A CA 1
ATOM 2226 C C . ALA A 1 285 ? 14.662 -11.063 -3.944 1.00 89.56 285 ALA A C 1
ATOM 2228 O O . ALA A 1 285 ? 15.345 -11.996 -3.511 1.00 89.56 285 ALA A O 1
ATOM 2229 N N . VAL A 1 286 ? 13.706 -10.473 -3.233 1.00 88.50 286 VAL A N 1
ATOM 2230 C CA . VAL A 1 286 ? 13.183 -10.942 -1.956 1.00 88.50 286 VAL A CA 1
ATOM 2231 C C . VAL A 1 286 ? 11.667 -11.022 -2.012 1.00 88.50 286 VAL A C 1
ATOM 2233 O O . VAL A 1 286 ? 10.986 -10.163 -2.580 1.00 88.50 286 VAL A O 1
ATOM 2236 N N . TYR A 1 287 ? 11.139 -12.060 -1.374 1.00 87.19 287 TYR A N 1
ATOM 2237 C CA . TYR A 1 287 ? 9.708 -12.327 -1.349 1.00 87.19 287 TYR A CA 1
ATOM 2238 C C . TYR A 1 287 ? 9.185 -12.205 0.086 1.00 87.19 287 TYR A C 1
ATOM 2240 O O . TYR A 1 287 ? 9.685 -12.911 0.975 1.00 87.19 287 TYR A O 1
ATOM 2248 N N . PRO A 1 288 ? 8.211 -11.311 0.345 1.00 83.88 288 PRO A N 1
ATOM 2249 C CA . PRO A 1 288 ? 7.534 -11.255 1.632 1.00 83.88 288 PRO A CA 1
ATOM 2250 C C . PRO A 1 288 ? 6.700 -12.521 1.843 1.00 83.88 288 PRO A C 1
ATOM 2252 O O . PRO A 1 288 ? 5.969 -12.953 0.951 1.00 83.88 288 PRO A O 1
ATOM 2255 N N . LYS A 1 289 ? 6.757 -13.095 3.046 1.00 78.88 289 LYS A N 1
ATOM 2256 C CA . LYS A 1 289 ? 5.950 -14.268 3.414 1.00 78.88 289 LYS A CA 1
ATOM 2257 C C . LYS A 1 289 ? 4.454 -13.944 3.416 1.00 78.88 289 LYS A C 1
ATOM 2259 O O . LYS A 1 289 ? 3.638 -14.752 2.976 1.00 78.88 289 LYS A O 1
ATOM 2264 N N . GLU A 1 290 ? 4.098 -12.745 3.877 1.00 76.62 290 GLU A N 1
ATOM 2265 C CA . GLU A 1 290 ? 2.758 -12.178 3.746 1.00 76.62 290 GLU A CA 1
ATOM 2266 C C . GLU A 1 290 ? 2.780 -10.958 2.829 1.00 76.62 290 GLU A C 1
ATOM 2268 O O . GLU A 1 290 ? 3.357 -9.923 3.144 1.00 76.62 290 GLU A O 1
ATOM 2273 N N . TRP A 1 291 ? 2.102 -11.075 1.695 1.00 81.31 291 TRP A N 1
ATOM 2274 C CA . TRP A 1 291 ? 2.128 -10.081 0.625 1.00 81.31 291 TRP A CA 1
ATOM 2275 C C . TRP A 1 291 ? 0.945 -9.109 0.660 1.00 81.31 291 TRP A C 1
ATOM 2277 O O . TRP A 1 291 ? 0.937 -8.132 -0.079 1.00 81.31 291 TRP A O 1
ATOM 2287 N N . LYS A 1 292 ? -0.087 -9.360 1.471 1.00 89.56 292 LYS A N 1
ATOM 2288 C CA . LYS A 1 292 ? -1.300 -8.534 1.475 1.00 89.56 292 LYS A CA 1
ATOM 2289 C C . LYS A 1 292 ? -1.135 -7.296 2.348 1.00 89.56 292 LYS A C 1
ATOM 2291 O O . LYS A 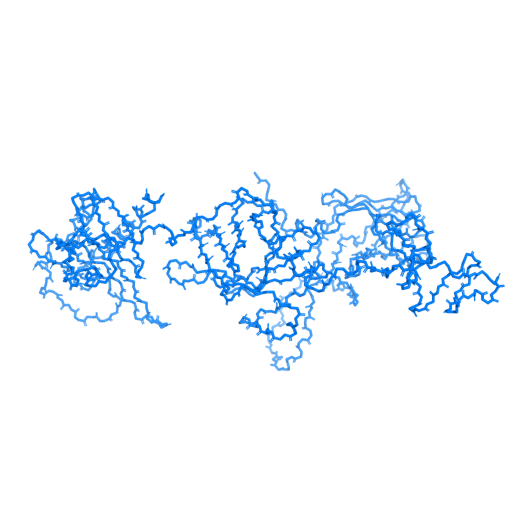1 292 ? -0.847 -7.406 3.540 1.00 89.56 292 LYS A O 1
ATOM 2296 N N . LEU A 1 293 ? -1.406 -6.140 1.754 1.00 87.06 293 LEU A N 1
ATOM 2297 C CA . LEU A 1 293 ? -1.625 -4.882 2.454 1.00 87.06 293 LEU A CA 1
ATOM 2298 C C . LEU A 1 293 ? -3.132 -4.692 2.617 1.00 87.06 293 LEU A C 1
ATOM 2300 O O . LEU A 1 293 ? -3.853 -4.392 1.657 1.00 87.06 293 LEU A O 1
ATOM 2304 N N . GLU A 1 294 ? -3.599 -4.945 3.833 1.00 87.44 294 GLU A N 1
ATOM 2305 C CA . GLU A 1 294 ? -5.006 -4.896 4.216 1.00 87.44 294 GLU A CA 1
ATOM 2306 C C . GLU A 1 294 ? -5.259 -3.673 5.096 1.00 87.44 294 GLU A C 1
ATOM 2308 O O . GLU A 1 294 ? -4.378 -3.251 5.844 1.00 87.44 294 GLU A O 1
ATOM 2313 N N . ASP A 1 295 ? -6.447 -3.085 4.980 1.00 83.12 295 ASP A N 1
ATOM 2314 C CA . ASP A 1 295 ? -6.881 -2.037 5.904 1.00 83.12 295 ASP A CA 1
ATOM 2315 C C . ASP A 1 295 ? -7.369 -2.613 7.246 1.00 83.12 295 ASP A C 1
ATOM 2317 O O . ASP A 1 295 ? -7.420 -3.826 7.461 1.00 83.12 295 ASP A O 1
ATOM 2321 N N . GLU A 1 296 ? -7.788 -1.723 8.147 1.00 76.31 296 GLU A N 1
ATOM 2322 C CA . GLU A 1 296 ? -8.395 -2.047 9.448 1.00 76.31 296 GLU A CA 1
ATOM 2323 C C . GLU A 1 296 ? -9.616 -2.992 9.372 1.00 76.31 296 GLU A C 1
ATOM 2325 O O . GLU A 1 296 ? -9.976 -3.627 10.363 1.00 76.31 296 GLU A O 1
ATOM 2330 N N . ASN A 1 297 ? -10.243 -3.134 8.200 1.00 76.06 297 ASN A N 1
ATOM 2331 C CA . ASN A 1 297 ? -11.393 -4.007 7.970 1.00 76.06 297 ASN A CA 1
ATOM 2332 C C . ASN A 1 297 ? -11.001 -5.336 7.298 1.00 76.06 297 ASN A C 1
ATOM 2334 O O . ASN A 1 297 ? -11.877 -6.066 6.824 1.00 76.06 297 ASN A O 1
ATOM 2338 N N . ASN A 1 298 ? -9.705 -5.665 7.246 1.00 79.94 298 ASN A N 1
ATOM 2339 C CA . ASN A 1 298 ? -9.137 -6.804 6.515 1.00 79.94 298 ASN A CA 1
ATOM 2340 C C . ASN A 1 298 ? -9.456 -6.782 5.010 1.00 79.94 298 ASN A C 1
ATOM 2342 O O . ASN A 1 298 ? -9.484 -7.827 4.350 1.00 79.94 298 ASN A O 1
ATOM 2346 N N . LYS A 1 299 ? -9.735 -5.608 4.432 1.00 84.50 299 LYS A N 1
ATOM 2347 C CA . LYS A 1 299 ? -9.890 -5.479 2.985 1.00 84.50 299 LYS A CA 1
ATOM 2348 C C . LYS A 1 299 ? -8.508 -5.304 2.373 1.00 84.50 299 LYS A C 1
ATOM 2350 O O . LYS A 1 299 ? -7.825 -4.317 2.627 1.00 84.50 299 LYS A O 1
ATOM 2355 N N . THR A 1 300 ? -8.110 -6.252 1.532 1.00 86.56 300 THR A N 1
ATOM 2356 C CA . THR A 1 300 ? -6.875 -6.150 0.752 1.00 86.56 300 THR A CA 1
ATOM 2357 C C . THR A 1 300 ? -6.991 -5.021 -0.272 1.00 86.56 300 THR A C 1
ATOM 2359 O O . THR A 1 300 ? -7.917 -5.018 -1.086 1.00 86.56 300 THR A O 1
ATOM 2362 N N . HIS A 1 301 ? -6.050 -4.078 -0.243 1.00 86.12 301 HIS A N 1
ATOM 2363 C CA . HIS A 1 301 ? -5.920 -3.022 -1.257 1.00 86.12 301 HIS A CA 1
ATOM 2364 C C . HIS A 1 301 ? -4.801 -3.352 -2.237 1.00 86.12 301 HIS A C 1
ATOM 2366 O O . HIS A 1 301 ? -4.985 -3.254 -3.449 1.00 86.12 301 HIS A O 1
ATOM 2372 N N . PHE A 1 302 ? -3.672 -3.830 -1.713 1.00 88.50 302 PHE A N 1
ATOM 2373 C CA . PHE A 1 302 ? -2.523 -4.214 -2.522 1.00 88.50 302 PHE A CA 1
ATOM 2374 C C . PHE A 1 302 ? -1.960 -5.567 -2.120 1.00 88.50 302 PHE A C 1
ATOM 2376 O O . PHE A 1 302 ? -2.116 -6.043 -0.994 1.00 88.50 302 PHE A O 1
ATOM 2383 N N . ALA A 1 303 ? -1.267 -6.151 -3.079 1.00 89.38 303 ALA A N 1
ATOM 2384 C CA . ALA A 1 303 ? -0.480 -7.352 -2.964 1.00 89.38 303 ALA A CA 1
ATOM 2385 C C . ALA A 1 303 ? 0.957 -7.030 -3.378 1.00 89.38 303 ALA A C 1
ATOM 2387 O O . ALA A 1 303 ? 1.174 -6.565 -4.492 1.00 89.38 303 ALA A O 1
ATOM 2388 N N . ILE A 1 304 ? 1.929 -7.271 -2.508 1.00 90.12 304 ILE A N 1
ATOM 2389 C CA . ILE A 1 304 ? 3.349 -7.151 -2.833 1.00 90.12 304 ILE A CA 1
ATOM 2390 C C . ILE A 1 304 ? 3.775 -8.445 -3.505 1.00 90.12 304 ILE A C 1
ATOM 2392 O O . ILE A 1 304 ? 3.925 -9.475 -2.853 1.00 90.12 304 ILE A O 1
ATOM 2396 N N . VAL A 1 305 ? 3.921 -8.396 -4.823 1.00 88.25 305 VAL A N 1
ATOM 2397 C CA . VAL A 1 305 ? 4.237 -9.573 -5.635 1.00 88.25 305 VAL A CA 1
ATOM 2398 C C . VAL A 1 305 ? 5.717 -9.912 -5.508 1.00 88.25 305 VAL A C 1
ATOM 2400 O O . VAL A 1 305 ? 6.069 -11.069 -5.289 1.00 88.25 305 VAL A O 1
ATOM 2403 N N . LYS A 1 306 ? 6.574 -8.895 -5.622 1.00 89.62 306 LYS A N 1
ATOM 2404 C CA . LYS A 1 306 ? 8.029 -9.039 -5.598 1.00 89.62 306 LYS A CA 1
ATOM 2405 C C . LYS A 1 306 ? 8.680 -7.746 -5.130 1.00 89.62 306 LYS A C 1
ATOM 2407 O O . LYS A 1 306 ? 8.212 -6.662 -5.472 1.00 89.62 306 LYS A O 1
ATOM 2412 N N . ILE A 1 307 ? 9.772 -7.856 -4.382 1.00 92.56 307 ILE A N 1
ATOM 2413 C CA . ILE A 1 307 ? 10.705 -6.748 -4.179 1.00 92.56 307 ILE A CA 1
ATOM 2414 C C . ILE A 1 307 ? 12.036 -7.187 -4.764 1.00 92.56 307 ILE A C 1
ATOM 2416 O O . ILE A 1 307 ? 12.507 -8.281 -4.467 1.00 92.56 307 ILE A O 1
ATOM 2420 N N . TRP A 1 308 ? 12.633 -6.367 -5.610 1.00 93.50 308 TRP A N 1
ATOM 2421 C CA . TRP A 1 308 ? 13.847 -6.731 -6.323 1.00 93.50 308 TRP A CA 1
ATOM 2422 C C . TRP A 1 308 ? 14.802 -5.551 -6.415 1.00 93.50 308 TRP A C 1
ATOM 2424 O O . TRP A 1 308 ? 14.395 -4.398 -6.324 1.00 93.50 308 TRP A O 1
ATOM 2434 N N . TYR A 1 309 ? 16.089 -5.845 -6.526 1.00 91.94 309 TYR A N 1
ATOM 2435 C CA . TYR A 1 309 ? 17.151 -4.857 -6.628 1.00 91.94 309 TYR A CA 1
ATOM 2436 C C . TYR A 1 309 ? 17.829 -4.986 -7.987 1.00 91.94 309 TYR A C 1
ATOM 2438 O O . TYR A 1 309 ? 18.124 -6.098 -8.430 1.00 91.94 309 TYR A O 1
ATOM 2446 N N . GLY A 1 310 ? 18.070 -3.854 -8.639 1.00 89.31 310 GLY A N 1
ATOM 2447 C CA . GLY A 1 310 ? 18.744 -3.783 -9.930 1.00 89.31 310 GLY A CA 1
ATOM 2448 C C . GLY A 1 310 ? 19.158 -2.355 -10.263 1.00 89.31 310 GLY A C 1
ATOM 2449 O O . GLY A 1 310 ? 18.507 -1.400 -9.842 1.00 89.31 310 GLY A O 1
ATOM 2450 N N . PHE A 1 311 ? 20.275 -2.190 -10.978 1.00 86.31 311 PHE A N 1
ATOM 2451 C CA . PHE A 1 311 ? 20.820 -0.876 -11.364 1.00 86.31 311 PHE A CA 1
ATOM 2452 C C . PHE A 1 311 ? 21.013 0.118 -10.204 1.00 86.31 311 PHE A C 1
ATOM 2454 O O . PHE A 1 311 ? 20.931 1.334 -10.388 1.00 86.31 311 PHE A O 1
ATOM 2461 N N . GLY A 1 312 ? 21.315 -0.374 -9.003 1.00 85.31 312 GLY A N 1
ATOM 2462 C CA . GLY A 1 312 ? 21.537 0.496 -7.847 1.00 85.31 312 GLY A CA 1
ATOM 2463 C C . GLY A 1 312 ? 20.261 1.003 -7.166 1.00 85.31 312 GLY A C 1
ATOM 2464 O O . GLY A 1 312 ? 20.351 1.852 -6.278 1.00 85.31 312 GLY A O 1
ATOM 2465 N N . THR A 1 313 ? 19.084 0.519 -7.567 1.00 87.62 313 THR A N 1
ATOM 2466 C CA . THR A 1 313 ? 17.791 0.894 -6.984 1.00 87.62 313 THR A CA 1
ATOM 2467 C C . THR A 1 313 ? 17.003 -0.328 -6.532 1.00 87.62 313 THR A C 1
ATOM 2469 O O . THR A 1 313 ? 17.155 -1.427 -7.066 1.00 87.62 313 THR A O 1
ATOM 2472 N N . LEU A 1 314 ? 16.162 -0.135 -5.515 1.00 94.25 314 LEU A N 1
ATOM 2473 C CA . LEU A 1 314 ? 15.216 -1.151 -5.068 1.00 94.25 314 LEU A CA 1
ATOM 2474 C C . LEU A 1 314 ? 13.871 -0.889 -5.749 1.00 94.25 314 LEU A C 1
ATOM 2476 O O . LEU A 1 314 ? 13.457 0.254 -5.910 1.00 94.25 314 LEU A O 1
ATOM 2480 N N . HIS A 1 315 ? 13.174 -1.942 -6.129 1.00 94.38 315 HIS A N 1
ATOM 2481 C CA . HIS A 1 315 ? 11.917 -1.889 -6.853 1.00 94.38 315 HIS A CA 1
ATOM 2482 C C . HIS A 1 315 ? 10.900 -2.781 -6.149 1.00 94.38 315 HIS A C 1
ATOM 2484 O O . HIS A 1 315 ? 11.244 -3.840 -5.623 1.00 94.38 315 HIS A O 1
ATOM 2490 N N . MET A 1 316 ? 9.639 -2.364 -6.131 1.00 94.19 316 MET A N 1
ATOM 2491 C CA . MET A 1 316 ? 8.548 -3.124 -5.527 1.00 94.19 316 MET A CA 1
ATOM 2492 C C . MET A 1 316 ? 7.397 -3.274 -6.518 1.00 94.19 316 MET A C 1
ATOM 2494 O O . MET A 1 316 ? 6.766 -2.288 -6.900 1.00 94.19 316 MET A O 1
ATOM 2498 N N . ASP A 1 317 ? 7.102 -4.513 -6.897 1.00 92.25 317 ASP A N 1
ATOM 2499 C CA . ASP A 1 317 ? 5.984 -4.862 -7.766 1.00 92.25 317 ASP A CA 1
ATOM 2500 C C . ASP A 1 317 ? 4.716 -5.036 -6.926 1.00 92.25 317 ASP A C 1
ATOM 2502 O O . ASP A 1 317 ? 4.616 -5.922 -6.070 1.00 92.25 317 ASP A O 1
ATOM 2506 N N . LEU A 1 318 ? 3.730 -4.181 -7.183 1.00 90.62 318 LEU A N 1
ATOM 2507 C CA . LEU A 1 318 ? 2.439 -4.166 -6.510 1.00 90.62 318 LEU A CA 1
ATOM 2508 C C . LEU A 1 318 ? 1.336 -4.605 -7.467 1.00 90.62 318 LEU A C 1
ATOM 2510 O O . LEU A 1 318 ? 1.217 -4.092 -8.577 1.00 90.62 318 LEU A O 1
ATOM 2514 N N . ALA A 1 319 ? 0.471 -5.496 -7.003 1.00 88.75 319 ALA A N 1
ATOM 2515 C CA . ALA A 1 319 ? -0.780 -5.838 -7.658 1.00 88.75 319 ALA A CA 1
ATOM 2516 C C . ALA A 1 319 ? -1.952 -5.224 -6.886 1.00 88.75 319 ALA A C 1
ATOM 2518 O O . ALA A 1 319 ? -2.064 -5.374 -5.667 1.00 88.75 319 ALA A O 1
ATOM 2519 N N . ASN A 1 320 ? -2.837 -4.519 -7.588 1.00 85.69 320 ASN A N 1
ATOM 2520 C CA . ASN A 1 320 ? -4.047 -3.970 -6.981 1.00 85.69 320 ASN A CA 1
ATOM 2521 C C . ASN A 1 320 ? -5.097 -5.082 -6.831 1.00 85.69 320 ASN A C 1
ATOM 2523 O O . ASN A 1 320 ? -5.347 -5.854 -7.760 1.00 85.69 320 ASN A O 1
ATOM 2527 N N . TRP A 1 321 ? -5.724 -5.183 -5.661 1.00 80.56 321 TRP A N 1
ATOM 2528 C CA . TRP A 1 321 ? -6.718 -6.219 -5.417 1.00 80.56 321 TRP A CA 1
ATOM 2529 C C . TRP A 1 321 ? -7.937 -6.051 -6.336 1.00 80.56 321 TRP A C 1
ATOM 2531 O O . TRP A 1 321 ? -8.689 -5.082 -6.246 1.00 80.56 321 TRP A O 1
ATOM 2541 N N . GLY A 1 322 ? -8.147 -7.021 -7.228 1.00 78.81 322 GLY A N 1
ATOM 2542 C CA . GLY A 1 322 ? -9.219 -6.990 -8.229 1.00 78.81 322 GLY A CA 1
ATOM 2543 C C . GLY A 1 322 ? -8.808 -6.435 -9.597 1.00 78.81 322 GLY A C 1
ATOM 2544 O O . GLY A 1 322 ? -9.633 -6.440 -10.508 1.00 78.81 322 GLY A O 1
ATOM 2545 N N . ASN A 1 323 ? -7.552 -6.015 -9.777 1.00 78.88 323 ASN A N 1
ATOM 2546 C CA . ASN A 1 323 ? -6.996 -5.671 -11.083 1.00 78.88 323 ASN A CA 1
ATOM 2547 C C . ASN A 1 323 ? -5.756 -6.542 -11.365 1.00 78.88 323 ASN A C 1
ATOM 2549 O O . ASN A 1 323 ? -4.807 -6.491 -10.587 1.00 78.88 323 ASN A O 1
ATOM 2553 N N . PRO A 1 324 ? -5.729 -7.322 -12.462 1.00 73.25 324 PRO A N 1
ATOM 2554 C CA . PRO A 1 324 ? -4.580 -8.160 -12.810 1.00 73.25 324 PRO A CA 1
ATOM 2555 C C . PRO A 1 324 ? -3.309 -7.360 -13.150 1.00 73.25 324 PRO A C 1
ATOM 2557 O O . PRO A 1 324 ? -2.237 -7.947 -13.272 1.00 73.25 324 PRO A O 1
ATOM 2560 N N . ASN A 1 325 ? -3.406 -6.039 -13.310 1.00 80.81 325 ASN A N 1
ATOM 2561 C CA . ASN A 1 325 ? -2.260 -5.204 -13.633 1.00 80.81 325 ASN A CA 1
ATOM 2562 C C . ASN A 1 325 ? -1.363 -5.009 -12.405 1.00 80.81 325 ASN A C 1
ATOM 2564 O O . ASN A 1 325 ? -1.754 -4.368 -11.424 1.00 80.81 325 ASN A O 1
ATOM 2568 N N . CYS A 1 326 ? -0.138 -5.519 -12.508 1.00 84.12 326 CYS A N 1
ATOM 2569 C CA . CYS A 1 326 ? 0.956 -5.146 -11.626 1.00 84.12 326 CYS A CA 1
ATOM 2570 C C . CYS A 1 326 ? 1.522 -3.782 -12.044 1.00 84.12 326 CYS A C 1
ATOM 2572 O O . CYS A 1 326 ? 1.521 -3.428 -13.226 1.00 84.12 326 CYS A O 1
ATOM 2574 N N . PHE A 1 327 ? 2.035 -3.025 -11.084 1.00 89.12 327 PHE A N 1
ATOM 2575 C CA . PHE A 1 327 ? 2.851 -1.846 -11.340 1.00 89.12 327 PHE A CA 1
ATOM 2576 C C . PHE A 1 327 ? 4.075 -1.860 -10.432 1.00 89.12 327 PHE A C 1
ATOM 2578 O O . PHE A 1 327 ? 4.000 -2.288 -9.283 1.00 89.12 327 PHE A O 1
ATOM 2585 N N . THR A 1 328 ? 5.192 -1.367 -10.953 1.00 92.44 328 THR A N 1
ATOM 2586 C CA . THR A 1 328 ? 6.451 -1.269 -10.214 1.00 92.44 328 THR A CA 1
ATOM 2587 C C . THR A 1 328 ? 6.589 0.122 -9.604 1.00 92.44 328 THR A C 1
ATOM 2589 O O . THR A 1 328 ? 6.302 1.137 -10.254 1.00 92.44 328 THR A O 1
ATOM 2592 N N . VAL A 1 329 ? 6.997 0.157 -8.339 1.00 93.12 329 VAL A N 1
ATOM 2593 C CA . VAL A 1 329 ? 7.382 1.362 -7.605 1.00 93.12 329 VAL A CA 1
ATOM 2594 C C . VAL A 1 329 ? 8.893 1.355 -7.447 1.00 93.12 329 VAL A C 1
ATOM 2596 O O . VAL A 1 329 ? 9.443 0.432 -6.848 1.00 93.12 329 VAL A O 1
ATOM 2599 N N . ASP A 1 330 ? 9.547 2.398 -7.948 1.00 94.06 330 ASP A N 1
ATOM 2600 C CA . ASP A 1 330 ? 10.979 2.598 -7.749 1.00 94.06 330 ASP A CA 1
ATOM 2601 C C . ASP A 1 330 ? 11.219 3.225 -6.377 1.00 94.06 330 ASP A C 1
ATOM 2603 O O . ASP A 1 330 ? 10.589 4.222 -6.002 1.00 94.06 330 ASP A O 1
ATOM 2607 N N . LEU A 1 331 ? 12.147 2.643 -5.632 1.00 94.56 331 LEU A N 1
ATOM 2608 C CA . LEU A 1 331 ? 12.525 3.045 -4.291 1.00 94.56 331 LEU A CA 1
ATOM 2609 C C . LEU A 1 331 ? 13.980 3.518 -4.295 1.00 94.56 331 LEU A C 1
ATOM 2611 O O . LEU A 1 331 ? 14.876 2.881 -4.856 1.00 94.56 331 LEU A O 1
ATOM 2615 N N . LYS A 1 332 ? 14.220 4.634 -3.618 1.00 93.81 332 LYS A N 1
ATOM 2616 C CA . LYS A 1 332 ? 15.554 5.155 -3.332 1.00 93.81 332 LYS A CA 1
ATOM 2617 C C . LYS A 1 332 ? 15.909 4.877 -1.885 1.00 93.81 332 LYS A C 1
ATOM 2619 O O . LYS A 1 332 ? 15.047 4.879 -1.003 1.00 93.81 332 LYS A O 1
ATOM 2624 N N . MET A 1 333 ? 17.198 4.676 -1.667 1.00 93.56 333 MET A N 1
ATOM 2625 C CA . MET A 1 333 ? 17.772 4.551 -0.340 1.00 93.56 333 MET A CA 1
ATOM 2626 C C . MET A 1 333 ? 17.561 5.857 0.439 1.00 93.56 333 MET A C 1
ATOM 2628 O O . MET A 1 333 ? 17.880 6.944 -0.049 1.00 93.56 333 MET A O 1
ATOM 2632 N N . ASP A 1 334 ? 17.006 5.748 1.637 1.00 92.38 334 ASP A N 1
ATOM 2633 C CA . ASP A 1 334 ? 16.720 6.849 2.549 1.00 92.38 334 ASP A CA 1
ATOM 2634 C C . ASP A 1 334 ? 16.794 6.347 3.998 1.00 92.38 334 ASP A C 1
ATOM 2636 O O . ASP A 1 334 ? 15.803 5.927 4.595 1.00 92.38 334 ASP A O 1
ATOM 2640 N N . ASP A 1 335 ? 17.985 6.425 4.592 1.00 91.19 335 ASP A N 1
ATOM 2641 C CA . ASP A 1 335 ? 18.228 6.030 5.988 1.00 91.19 335 ASP A CA 1
ATOM 2642 C C . ASP A 1 335 ? 17.547 6.944 7.019 1.00 91.19 335 ASP A C 1
ATOM 2644 O O . ASP A 1 335 ? 17.574 6.666 8.222 1.00 91.19 335 ASP A O 1
ATOM 2648 N N . SER A 1 336 ? 16.917 8.040 6.579 1.00 89.75 336 SER A N 1
ATOM 2649 C CA . SER A 1 336 ? 16.056 8.839 7.451 1.00 89.75 336 SER A CA 1
ATOM 2650 C C . SER A 1 336 ? 14.679 8.202 7.649 1.00 89.75 336 SER A C 1
ATOM 2652 O O . SER A 1 336 ? 13.972 8.570 8.595 1.00 89.75 336 SER A O 1
ATOM 2654 N N . VAL A 1 337 ? 14.309 7.221 6.812 1.00 88.44 337 VAL A N 1
ATOM 2655 C CA . VAL A 1 337 ? 13.064 6.467 6.948 1.00 88.44 337 VAL A CA 1
ATOM 2656 C C . VAL A 1 337 ? 13.065 5.746 8.285 1.00 88.44 337 VAL A C 1
ATOM 2658 O O . VAL A 1 337 ? 13.848 4.840 8.561 1.00 88.44 337 VAL A O 1
ATOM 2661 N N . LYS A 1 338 ? 12.118 6.149 9.123 1.00 86.25 338 LYS A N 1
ATOM 2662 C CA . LYS A 1 338 ? 11.761 5.455 10.351 1.00 86.25 338 LYS A CA 1
ATOM 2663 C C . LYS A 1 338 ? 10.338 4.966 10.182 1.00 86.25 338 LYS A C 1
ATOM 2665 O O . LYS A 1 338 ? 9.428 5.766 9.980 1.00 86.25 338 LYS A O 1
ATOM 2670 N N . ILE A 1 339 ? 10.161 3.657 10.261 1.00 77.31 339 ILE A N 1
ATOM 2671 C CA . ILE A 1 339 ? 8.849 3.042 10.380 1.00 77.31 339 ILE A CA 1
ATOM 2672 C C . ILE A 1 339 ? 8.714 2.700 11.857 1.00 77.31 339 ILE A C 1
ATOM 2674 O O . ILE A 1 339 ? 9.416 1.813 12.352 1.00 77.31 339 ILE A O 1
ATOM 2678 N N . ALA A 1 340 ? 7.882 3.465 12.567 1.00 73.44 340 ALA A N 1
ATOM 2679 C CA . ALA A 1 340 ? 7.530 3.132 13.938 1.00 73.44 340 ALA A CA 1
ATOM 2680 C C . ALA A 1 340 ? 7.001 1.696 13.950 1.00 73.44 340 ALA A C 1
ATOM 2682 O O . ALA A 1 340 ? 6.285 1.285 13.040 1.00 73.44 340 ALA A O 1
ATOM 2683 N N . ASP A 1 341 ? 7.430 0.907 14.928 1.00 64.69 341 ASP A N 1
ATOM 2684 C CA . ASP A 1 341 ? 6.816 -0.389 15.145 1.00 64.69 341 ASP A CA 1
ATOM 2685 C C . ASP A 1 341 ? 5.468 -0.126 15.820 1.00 64.69 341 ASP A C 1
ATOM 2687 O O . ASP A 1 341 ? 5.478 0.310 16.973 1.00 64.69 341 ASP A O 1
ATOM 2691 N N . PRO A 1 342 ? 4.322 -0.331 15.152 1.00 58.97 342 PRO A N 1
ATOM 2692 C CA . PRO A 1 342 ? 3.036 -0.144 15.803 1.00 58.97 342 PRO A CA 1
ATOM 2693 C C . PRO A 1 342 ? 2.843 -1.154 16.942 1.00 58.97 342 PRO A C 1
ATOM 2695 O O . PRO A 1 342 ? 1.998 -0.933 17.801 1.00 58.97 342 PRO A O 1
ATOM 2698 N N . GLU A 1 343 ? 3.641 -2.233 17.020 1.00 56.47 343 GLU A N 1
ATOM 2699 C CA . GLU A 1 343 ? 3.650 -3.113 18.195 1.00 56.47 343 GLU A CA 1
ATOM 2700 C C . GLU A 1 343 ? 4.467 -2.576 19.379 1.00 56.47 343 GLU A C 1
ATOM 2702 O O . GLU A 1 343 ? 4.323 -3.100 20.486 1.00 56.47 343 GLU A O 1
ATOM 2707 N N . ALA A 1 344 ? 5.310 -1.554 19.185 1.00 52.59 344 ALA A N 1
ATOM 2708 C CA . ALA A 1 344 ? 6.043 -0.913 20.279 1.00 52.59 344 ALA A CA 1
ATOM 2709 C C . ALA A 1 344 ? 5.210 0.147 21.011 1.00 52.59 344 ALA A C 1
ATOM 2711 O O . ALA A 1 344 ? 5.600 0.579 22.100 1.00 52.59 344 ALA A O 1
ATOM 2712 N N . GLU A 1 345 ? 4.064 0.550 20.460 1.00 56.34 345 GLU A N 1
ATOM 2713 C CA . GLU A 1 345 ? 3.092 1.292 21.246 1.00 56.34 345 GLU A CA 1
ATOM 2714 C C . GLU A 1 345 ? 2.468 0.356 22.286 1.00 56.34 345 GLU A C 1
ATOM 2716 O O . GLU A 1 345 ? 2.122 -0.786 21.965 1.00 56.34 345 GLU A O 1
ATOM 2721 N N . PRO A 1 346 ? 2.350 0.786 23.556 1.00 58.47 346 PRO A N 1
ATOM 2722 C CA . PRO A 1 346 ? 1.719 -0.026 24.581 1.00 58.47 346 PRO A CA 1
ATOM 2723 C C . PRO A 1 346 ? 0.315 -0.392 24.105 1.00 58.47 346 PRO A C 1
ATOM 2725 O O . PRO A 1 346 ? -0.559 0.472 24.039 1.00 58.47 346 PRO A O 1
ATOM 2728 N N . LYS A 1 347 ? 0.118 -1.673 23.753 1.00 69.06 347 LYS A N 1
ATOM 2729 C CA . LYS A 1 347 ? -1.170 -2.201 23.293 1.00 69.06 347 LYS A CA 1
ATOM 2730 C C . LYS A 1 347 ? -2.234 -1.723 24.270 1.00 69.06 347 LYS A C 1
ATOM 2732 O O . LYS A 1 347 ? -2.171 -2.063 25.453 1.00 69.06 347 LYS A O 1
ATOM 2737 N N . ALA A 1 348 ? -3.165 -0.905 23.781 1.00 79.88 348 ALA A N 1
ATOM 2738 C CA . ALA A 1 348 ? -4.175 -0.307 24.631 1.00 79.88 348 ALA A CA 1
ATOM 2739 C C . ALA A 1 348 ? -4.927 -1.426 25.362 1.00 79.88 348 ALA A C 1
ATOM 2741 O O . ALA A 1 348 ? -5.508 -2.328 24.750 1.00 79.88 348 ALA A O 1
ATOM 2742 N N . GLY A 1 349 ? -4.840 -1.415 26.686 1.00 84.50 349 GLY A N 1
ATOM 2743 C CA . GLY A 1 349 ? -5.334 -2.493 27.524 1.00 84.50 349 GLY A CA 1
ATOM 2744 C C . GLY A 1 349 ? -5.810 -1.976 28.867 1.00 84.50 349 GLY A C 1
ATOM 2745 O O . GLY A 1 349 ? -5.723 -0.788 29.174 1.00 84.50 349 GLY A O 1
ATOM 2746 N N . TRP A 1 350 ? -6.354 -2.887 29.654 1.00 89.75 350 TRP A N 1
ATOM 2747 C CA . TRP A 1 350 ? -7.005 -2.573 30.912 1.00 89.75 350 TRP A CA 1
ATOM 2748 C C . TRP A 1 350 ? -5.995 -2.309 32.021 1.00 89.75 350 TRP A C 1
ATOM 2750 O O . TRP A 1 350 ? -4.869 -2.815 31.995 1.00 89.75 350 TRP A O 1
ATOM 2760 N N . THR A 1 351 ? -6.439 -1.562 33.025 1.00 90.44 351 THR A N 1
ATOM 2761 C CA . THR A 1 351 ? -5.755 -1.465 34.312 1.00 90.44 351 THR A CA 1
ATOM 2762 C C . THR A 1 351 ? -6.428 -2.435 35.273 1.00 90.44 351 THR A C 1
ATOM 2764 O O . THR A 1 351 ? -7.644 -2.425 35.418 1.00 90.44 351 THR A O 1
ATOM 2767 N N . CYS A 1 352 ? -5.655 -3.310 35.906 1.00 92.88 352 CYS A N 1
ATOM 2768 C CA . CYS A 1 352 ? -6.171 -4.229 36.910 1.00 92.88 352 CYS A CA 1
ATOM 2769 C C . CYS A 1 352 ? -6.469 -3.476 38.213 1.00 92.88 352 CYS A C 1
ATOM 2771 O O . CYS A 1 352 ? -5.536 -3.019 38.871 1.00 92.88 352 CYS A O 1
ATOM 2773 N N . ASP A 1 353 ? -7.724 -3.470 38.662 1.00 93.06 353 ASP A N 1
ATOM 2774 C CA . ASP A 1 353 ? -8.132 -2.794 39.908 1.00 93.06 353 ASP A CA 1
ATOM 2775 C C . ASP A 1 353 ? -7.450 -3.360 41.162 1.00 93.06 353 ASP A C 1
ATOM 2777 O O . ASP A 1 353 ? -7.189 -2.638 42.121 1.00 93.06 353 ASP A O 1
ATOM 2781 N N . ASN A 1 354 ? -7.129 -4.659 41.158 1.00 95.56 354 ASN A N 1
ATOM 2782 C CA . ASN A 1 354 ? -6.524 -5.320 42.313 1.00 95.56 354 ASN A CA 1
ATOM 2783 C C . ASN A 1 354 ? -5.030 -4.989 42.513 1.00 95.56 354 ASN A C 1
ATOM 2785 O O . ASN A 1 354 ? -4.586 -4.828 43.645 1.00 95.56 354 ASN A O 1
ATOM 2789 N N . CYS A 1 355 ? -4.232 -4.923 41.438 1.00 95.00 355 CYS A N 1
ATOM 2790 C CA . CYS A 1 355 ? -2.771 -4.777 41.540 1.00 95.00 355 CYS A CA 1
ATOM 2791 C C . CYS A 1 355 ? -2.179 -3.598 40.751 1.00 95.00 355 CYS A C 1
ATOM 2793 O O . CYS A 1 355 ? -0.969 -3.393 40.794 1.00 95.00 355 CYS A O 1
ATOM 2795 N N . GLY A 1 356 ? -2.990 -2.842 40.009 1.00 92.94 356 GLY A N 1
ATOM 2796 C CA . GLY A 1 356 ? -2.556 -1.684 39.222 1.00 92.94 356 GLY A CA 1
ATOM 2797 C C . GLY A 1 356 ? -1.779 -2.009 37.941 1.00 92.94 356 GLY A C 1
ATOM 2798 O O . GLY A 1 356 ? -1.280 -1.092 37.294 1.00 92.94 356 GLY A O 1
ATOM 2799 N N . ALA A 1 357 ? -1.661 -3.286 37.555 1.00 92.00 357 ALA A N 1
ATOM 2800 C CA . ALA A 1 357 ? -1.009 -3.667 36.303 1.00 92.00 357 ALA A CA 1
ATOM 2801 C C . ALA A 1 357 ? -1.782 -3.089 35.107 1.00 92.00 357 ALA A C 1
ATOM 2803 O O . ALA A 1 357 ? -2.992 -3.279 35.010 1.00 92.00 357 ALA A O 1
ATOM 2804 N N . THR A 1 358 ? -1.093 -2.385 34.211 1.00 90.88 358 THR A N 1
ATOM 2805 C CA . THR A 1 358 ? -1.684 -1.724 33.037 1.00 90.88 358 THR A CA 1
ATOM 2806 C C . THR A 1 358 ? -1.547 -2.583 31.776 1.00 90.88 358 THR A C 1
ATOM 2808 O O . THR A 1 358 ? -0.879 -3.620 31.789 1.00 90.88 358 THR A O 1
ATOM 2811 N N . ASN A 1 359 ? -2.191 -2.156 30.681 1.00 88.31 359 ASN A N 1
ATOM 2812 C CA . ASN A 1 359 ? -2.131 -2.781 29.351 1.00 88.31 359 ASN A CA 1
ATOM 2813 C C . ASN A 1 359 ? -2.532 -4.265 29.323 1.00 88.31 359 ASN A C 1
ATOM 2815 O O . ASN A 1 359 ? -2.077 -5.041 28.483 1.00 88.31 359 ASN A O 1
ATOM 2819 N N . GLN A 1 360 ? -3.409 -4.668 30.239 1.00 91.38 360 GLN A N 1
ATOM 2820 C CA . GLN A 1 360 ? -3.911 -6.032 30.296 1.00 91.38 360 GLN A CA 1
ATOM 2821 C C . GLN A 1 360 ? -4.824 -6.297 29.101 1.00 91.38 360 GLN A C 1
ATOM 2823 O O . GLN A 1 360 ? -5.677 -5.473 28.762 1.00 91.38 360 GLN A O 1
ATOM 2828 N N . THR A 1 361 ? -4.662 -7.442 28.442 1.00 88.81 361 THR A N 1
ATOM 2829 C CA . THR A 1 361 ? -5.431 -7.747 27.230 1.00 88.81 361 THR A CA 1
ATOM 2830 C C . THR A 1 361 ? -6.595 -8.706 27.461 1.00 88.81 361 THR A C 1
ATOM 2832 O O . THR A 1 361 ? -7.599 -8.613 26.750 1.00 88.81 361 THR A O 1
ATOM 2835 N N . GLU A 1 362 ? -6.502 -9.544 28.483 1.00 90.94 362 GLU A N 1
ATOM 2836 C CA . GLU A 1 362 ? -7.450 -10.617 28.775 1.00 90.94 362 GLU A CA 1
ATOM 2837 C C . GLU A 1 362 ? -8.535 -10.197 29.781 1.00 90.94 362 GLU A C 1
ATOM 2839 O O . GLU A 1 362 ? -8.578 -9.056 30.243 1.00 90.94 362 GLU A O 1
ATOM 2844 N N . ASP A 1 363 ? -9.445 -11.118 30.107 1.00 92.50 363 ASP A N 1
ATOM 2845 C CA . ASP A 1 363 ? -10.444 -10.940 31.176 1.00 92.50 363 ASP A CA 1
ATOM 2846 C C . ASP A 1 363 ? -9.845 -11.100 32.582 1.00 92.50 363 ASP A C 1
ATOM 2848 O O . ASP A 1 363 ? -10.477 -10.730 33.567 1.00 92.50 363 ASP A O 1
ATOM 2852 N N . LYS A 1 364 ? -8.622 -11.631 32.681 1.00 95.31 364 LYS A N 1
ATOM 2853 C CA . LYS A 1 364 ? -7.879 -11.806 33.932 1.00 95.31 364 LYS A CA 1
ATOM 2854 C C . LYS A 1 364 ? -6.537 -11.099 33.866 1.00 95.31 364 LYS A C 1
ATOM 2856 O O . LYS A 1 364 ? -5.874 -11.114 32.832 1.00 95.31 364 LYS A O 1
ATOM 2861 N N . CYS A 1 365 ? -6.123 -10.525 34.986 1.00 94.81 365 CYS A N 1
ATOM 2862 C CA . CYS A 1 365 ? -4.821 -9.890 35.124 1.00 94.81 365 CYS A CA 1
ATOM 2863 C C . CYS A 1 365 ? -3.688 -10.925 35.028 1.00 94.81 365 CYS A C 1
ATOM 2865 O O . CYS A 1 365 ? -3.695 -11.915 35.762 1.00 94.81 365 CYS A O 1
ATOM 2867 N N . SER A 1 366 ? -2.693 -10.674 34.174 1.00 94.81 366 SER A N 1
ATOM 2868 C CA . SER A 1 366 ? -1.508 -11.523 33.998 1.00 94.81 366 SER A CA 1
ATOM 2869 C C . SER A 1 366 ? -0.646 -11.607 35.257 1.00 94.81 366 SER A C 1
ATOM 2871 O O . SER A 1 366 ? -0.010 -12.629 35.491 1.00 94.81 366 SER A O 1
ATOM 2873 N N . GLU A 1 367 ? -0.645 -10.550 36.072 1.00 96.00 367 GLU A N 1
ATOM 2874 C CA . GLU A 1 367 ? 0.215 -10.441 37.254 1.00 96.00 367 GLU A CA 1
ATOM 2875 C C . GLU A 1 367 ? -0.408 -11.077 38.503 1.00 96.00 367 GLU A C 1
ATOM 2877 O O . GLU A 1 367 ? 0.278 -11.747 39.269 1.00 96.00 367 GLU A O 1
ATOM 2882 N N . CYS A 1 368 ? -1.712 -10.878 38.735 1.00 96.31 368 CYS A N 1
ATOM 2883 C CA . CYS A 1 368 ? -2.367 -11.329 39.973 1.00 96.31 368 CYS A CA 1
ATOM 2884 C C . CYS A 1 368 ? -3.530 -12.312 39.776 1.00 96.31 368 CYS A C 1
ATOM 2886 O O . CYS A 1 368 ? -4.072 -12.809 40.761 1.00 96.31 368 CYS A O 1
ATOM 2888 N N . GLY A 1 369 ? -3.941 -12.591 38.536 1.00 96.38 369 GLY A N 1
ATOM 2889 C CA . GLY A 1 369 ? -5.027 -13.525 38.219 1.00 96.38 369 GLY A CA 1
ATOM 2890 C C . GLY A 1 369 ? -6.443 -13.043 38.558 1.00 96.38 369 GLY A C 1
ATOM 2891 O O . GLY A 1 369 ? -7.390 -13.793 38.323 1.00 96.38 369 GLY A O 1
ATOM 2892 N N . ALA A 1 370 ? -6.601 -11.829 39.100 1.00 96.44 370 ALA A N 1
ATOM 2893 C CA . ALA A 1 370 ? -7.906 -11.230 39.378 1.00 96.44 370 ALA A CA 1
ATOM 2894 C C . ALA A 1 370 ? -8.676 -10.939 38.081 1.00 96.44 370 ALA A C 1
ATOM 2896 O O . ALA A 1 370 ? -8.066 -10.603 37.062 1.00 96.44 370 ALA A O 1
ATOM 2897 N N . ASP A 1 371 ? -10.004 -11.042 38.136 1.00 96.12 371 ASP A N 1
ATOM 2898 C CA . ASP A 1 371 ? -10.875 -10.660 37.025 1.00 96.12 371 ASP A CA 1
ATOM 2899 C C . ASP A 1 371 ? -10.810 -9.141 36.803 1.00 96.12 371 ASP A C 1
ATOM 2901 O O . ASP A 1 371 ? -10.800 -8.354 37.753 1.00 96.12 371 ASP A O 1
ATOM 2905 N N . ILE A 1 372 ? -10.752 -8.727 35.540 1.00 93.25 372 ILE A N 1
ATOM 2906 C CA . ILE A 1 372 ? -10.705 -7.322 35.137 1.00 93.25 372 ILE A CA 1
ATOM 2907 C C . ILE A 1 372 ? -12.132 -6.824 34.932 1.00 93.25 372 ILE A C 1
ATOM 2909 O O . ILE A 1 372 ? -12.856 -7.318 34.065 1.00 93.25 372 ILE A O 1
ATOM 2913 N N . ILE A 1 373 ? -12.527 -5.819 35.714 1.00 91.94 373 ILE A N 1
ATOM 2914 C CA . ILE A 1 373 ? -13.838 -5.185 35.597 1.00 91.94 373 ILE A CA 1
ATOM 2915 C C . ILE A 1 373 ? -13.808 -4.224 34.405 1.00 91.94 373 ILE A C 1
ATOM 2917 O O . ILE A 1 373 ? -12.936 -3.367 34.294 1.00 91.94 373 ILE A O 1
ATOM 2921 N N . LYS A 1 374 ? -14.766 -4.380 33.488 1.00 93.75 374 LYS A N 1
ATOM 2922 C CA . LYS A 1 374 ? -14.879 -3.568 32.271 1.00 93.75 374 LYS A CA 1
ATOM 2923 C C . LYS A 1 374 ? -16.161 -2.754 32.333 1.00 93.75 374 LYS A C 1
ATOM 2925 O O . LYS A 1 374 ? -17.248 -3.297 32.140 1.00 93.75 374 LYS A O 1
ATOM 2930 N N . GLU A 1 375 ? -16.046 -1.456 32.583 1.00 94.69 375 GLU A N 1
ATOM 2931 C CA . GLU A 1 375 ? -17.194 -0.547 32.562 1.00 94.69 375 GLU A CA 1
ATOM 2932 C C . GLU A 1 375 ? -17.471 -0.106 31.119 1.00 94.69 375 GLU A C 1
ATOM 2934 O O . GLU A 1 375 ? -16.871 0.838 30.601 1.00 94.69 375 GLU A O 1
ATOM 2939 N N . GLN A 1 376 ? -18.347 -0.834 30.426 1.00 95.88 376 GLN A N 1
ATOM 2940 C CA . GLN A 1 376 ? -18.756 -0.477 29.068 1.00 95.88 376 GLN A CA 1
ATOM 2941 C C . GLN A 1 376 ? -19.657 0.761 29.095 1.00 95.88 376 GLN A C 1
ATOM 2943 O O . GLN A 1 376 ? -20.663 0.777 29.795 1.00 95.88 376 GLN A O 1
ATOM 2948 N N . LEU A 1 377 ? -19.312 1.775 28.300 1.00 97.19 377 LEU A N 1
ATOM 2949 C CA . LEU A 1 377 ? -20.091 3.006 28.150 1.00 97.19 377 LEU A CA 1
ATOM 2950 C C . LEU A 1 377 ? -20.916 3.023 26.869 1.00 97.19 377 LEU A C 1
ATOM 2952 O O . LEU A 1 377 ? -22.026 3.538 26.874 1.00 97.19 377 LEU A O 1
ATOM 2956 N N . PHE A 1 378 ? -20.385 2.470 25.778 1.00 97.25 378 PHE A N 1
ATOM 2957 C CA . PHE A 1 378 ? -21.074 2.404 24.490 1.00 97.25 378 PHE A CA 1
ATOM 2958 C C . PHE A 1 378 ? -20.818 1.056 23.818 1.00 97.25 378 PHE A C 1
ATOM 2960 O O . PHE A 1 378 ? -19.750 0.461 23.964 1.00 97.25 378 PHE A O 1
ATOM 2967 N N . GLY A 1 379 ? -21.798 0.569 23.065 1.00 95.81 379 GLY A N 1
ATOM 2968 C CA . GLY A 1 379 ? -21.664 -0.606 22.210 1.00 95.81 379 GLY A CA 1
ATOM 2969 C C . GLY A 1 379 ? -22.415 -0.395 20.907 1.00 95.81 379 GLY A C 1
ATOM 2970 O O . GLY A 1 379 ? -23.627 -0.181 20.914 1.00 95.81 379 GLY A O 1
ATOM 2971 N N . ILE A 1 380 ? -21.692 -0.454 19.799 1.00 95.19 380 ILE A N 1
ATOM 2972 C CA . ILE A 1 380 ? -22.179 -0.197 18.450 1.00 95.19 380 ILE A CA 1
ATOM 2973 C C . ILE A 1 380 ? -21.863 -1.430 17.623 1.00 95.19 380 ILE A C 1
ATOM 2975 O O . ILE A 1 380 ? -20.732 -1.912 17.636 1.00 95.19 380 ILE A O 1
ATOM 2979 N N . SER A 1 381 ? -22.843 -1.973 16.915 1.00 92.44 381 SER A N 1
ATOM 2980 C CA . SER A 1 381 ? -22.570 -3.101 16.028 1.00 92.44 381 SER A CA 1
ATOM 2981 C C . SER A 1 381 ? -23.499 -3.134 14.836 1.00 92.44 381 SER A C 1
ATOM 2983 O O . SER A 1 381 ? -24.643 -2.699 14.918 1.00 92.44 381 SER A O 1
ATOM 2985 N N . GLU A 1 382 ? -23.000 -3.657 13.729 1.00 91.50 382 GLU A N 1
ATOM 2986 C CA . GLU A 1 382 ? -23.775 -3.952 12.539 1.00 91.50 382 GLU A CA 1
ATOM 2987 C C . GLU A 1 382 ? -23.611 -5.425 12.202 1.00 91.50 382 GLU A C 1
ATOM 2989 O O . GLU A 1 382 ? -22.499 -5.959 12.145 1.00 91.50 382 GLU A O 1
ATOM 2994 N N . TYR A 1 383 ? -24.744 -6.080 11.969 1.00 85.00 383 TYR A N 1
ATOM 2995 C CA . TYR A 1 383 ? -24.776 -7.417 11.409 1.00 85.00 383 TYR A CA 1
ATOM 2996 C C . TYR A 1 383 ? -25.428 -7.372 10.032 1.00 85.00 383 TYR A C 1
ATOM 2998 O O . TYR A 1 383 ? -26.638 -7.156 9.910 1.00 85.00 383 TYR A O 1
ATOM 3006 N N . ALA A 1 384 ? -24.629 -7.611 8.994 1.00 78.81 384 ALA A N 1
ATOM 3007 C CA . ALA A 1 384 ? -25.100 -7.711 7.623 1.00 78.81 384 ALA A CA 1
ATOM 3008 C C . ALA A 1 384 ? -25.128 -9.183 7.186 1.00 78.81 384 ALA A C 1
ATOM 3010 O O . ALA A 1 384 ? -24.096 -9.856 7.130 1.00 78.81 384 ALA A O 1
ATOM 3011 N N . THR A 1 385 ? -26.312 -9.672 6.804 1.00 75.25 385 THR A N 1
ATOM 3012 C CA . THR A 1 385 ? -26.553 -11.036 6.289 1.00 75.25 385 THR A CA 1
ATOM 3013 C C . THR A 1 385 ? -26.026 -11.250 4.861 1.00 75.25 385 THR A C 1
ATOM 3015 O O . THR A 1 385 ? -26.581 -12.045 4.103 1.00 75.25 385 THR A O 1
ATOM 3018 N N . CYS A 1 386 ? -24.990 -10.520 4.443 1.00 71.12 386 CYS A N 1
ATOM 3019 C CA . CYS A 1 386 ? -24.331 -10.748 3.159 1.00 71.12 386 CYS A CA 1
ATOM 3020 C C . CYS A 1 386 ? -23.522 -12.061 3.181 1.00 71.12 386 CYS A C 1
ATOM 3022 O O . CYS A 1 386 ? -23.354 -12.677 4.229 1.00 71.12 386 CYS A O 1
ATOM 3024 N N . MET A 1 387 ? -23.067 -12.541 2.018 1.00 59.84 387 MET A N 1
ATOM 3025 C CA . MET A 1 387 ? -22.239 -13.747 1.911 1.00 59.84 387 MET A CA 1
ATOM 3026 C C . MET A 1 387 ? -20.853 -13.358 1.368 1.00 59.84 387 MET A C 1
ATOM 3028 O O . MET A 1 387 ? -20.762 -12.993 0.194 1.00 59.84 387 MET A O 1
ATOM 3032 N N . PRO A 1 388 ? -19.783 -13.405 2.189 1.00 71.06 388 PRO A N 1
ATOM 3033 C CA . PRO A 1 388 ? -19.751 -13.832 3.595 1.00 71.06 388 PRO A CA 1
ATOM 3034 C C . PRO A 1 388 ? -20.395 -12.809 4.559 1.00 71.06 388 PRO A C 1
ATOM 3036 O O . PRO A 1 388 ? -20.378 -11.615 4.247 1.00 71.06 388 PRO A O 1
ATOM 3039 N N . PRO A 1 389 ? -20.930 -13.251 5.720 1.00 71.88 389 PRO A N 1
ATOM 3040 C CA . PRO A 1 389 ? -21.508 -12.354 6.719 1.00 71.88 389 PRO A CA 1
ATOM 3041 C C . PRO A 1 389 ? -20.483 -11.328 7.178 1.00 71.88 389 PRO A C 1
ATOM 3043 O O . PRO A 1 389 ? -19.339 -11.680 7.474 1.00 71.88 389 PRO A O 1
ATOM 3046 N N . ARG A 1 390 ? -20.895 -10.063 7.252 1.00 73.69 390 ARG A N 1
ATOM 3047 C CA . ARG A 1 390 ? -20.069 -8.997 7.820 1.00 73.69 390 ARG A CA 1
ATOM 3048 C C . ARG A 1 390 ? -20.605 -8.646 9.195 1.00 73.69 390 ARG A C 1
ATOM 3050 O O . ARG A 1 390 ? -21.791 -8.357 9.347 1.00 73.69 390 ARG A O 1
ATOM 3057 N N . GLN A 1 391 ? -19.713 -8.689 10.174 1.00 82.50 391 GLN A N 1
ATOM 3058 C CA . GLN A 1 391 ? -19.964 -8.202 11.516 1.00 82.50 391 GLN A CA 1
ATOM 3059 C C . GLN A 1 391 ? -18.945 -7.111 11.801 1.00 82.50 391 GLN A C 1
ATOM 3061 O O . GLN A 1 391 ? -17.743 -7.371 11.790 1.00 82.50 391 GLN A O 1
ATOM 3066 N N . GLU A 1 392 ? -19.438 -5.906 12.041 1.00 86.12 392 GLU A N 1
ATOM 3067 C CA . GLU A 1 392 ? -18.629 -4.805 12.540 1.00 86.12 392 GLU A CA 1
ATOM 3068 C C . GLU A 1 392 ? -19.105 -4.483 13.951 1.00 86.12 392 GLU A C 1
ATOM 3070 O O . GLU A 1 392 ? -20.306 -4.400 14.208 1.00 86.12 392 GLU A O 1
ATOM 3075 N N . SER A 1 393 ? -18.175 -4.354 14.891 1.00 91.56 393 SER A N 1
ATOM 3076 C CA . SER A 1 393 ? -18.509 -3.981 16.263 1.00 91.56 393 SER A CA 1
ATOM 3077 C C . SER A 1 393 ? -17.464 -3.047 16.840 1.00 91.56 393 SER A C 1
ATOM 3079 O O . SER A 1 393 ? -16.266 -3.317 16.718 1.00 91.56 393 SER A O 1
ATOM 3081 N N . LEU A 1 394 ? -17.938 -1.999 17.505 1.00 94.94 394 LEU A N 1
ATOM 3082 C CA . LEU A 1 394 ? -17.158 -1.030 18.252 1.00 94.94 394 LEU A CA 1
ATOM 3083 C C . LEU A 1 394 ? -17.730 -0.931 19.667 1.00 94.94 394 LEU A C 1
ATOM 3085 O O . LEU A 1 394 ? -18.904 -0.621 19.860 1.00 94.94 394 LEU A O 1
ATOM 3089 N N . PHE A 1 395 ? -16.889 -1.170 20.663 1.00 95.69 395 PHE A N 1
ATOM 3090 C CA . PHE A 1 395 ? -17.233 -1.020 22.073 1.00 95.69 395 PHE A CA 1
ATOM 3091 C C . PHE A 1 395 ? -16.352 0.050 22.696 1.00 95.69 395 PHE A C 1
ATOM 3093 O O . PHE A 1 395 ? -15.162 0.113 22.397 1.00 95.69 395 PHE A O 1
ATOM 3100 N N . VAL A 1 396 ? -16.922 0.881 23.560 1.00 96.62 396 VAL A N 1
ATOM 3101 C CA . VAL A 1 396 ? -16.189 1.920 24.287 1.00 96.62 396 VAL A CA 1
ATOM 3102 C C . VAL A 1 396 ? -16.315 1.641 25.766 1.00 96.62 396 VAL A C 1
ATOM 3104 O O . VAL A 1 396 ? -17.424 1.481 26.277 1.00 96.62 396 VAL A O 1
ATOM 3107 N N . TYR A 1 397 ? -15.183 1.610 26.449 1.00 96.12 397 TYR A N 1
ATOM 3108 C CA . TYR A 1 397 ? -15.098 1.298 27.863 1.00 96.12 397 TYR A CA 1
ATOM 3109 C C . TYR A 1 397 ? -14.380 2.403 28.619 1.00 96.12 397 TYR A C 1
ATOM 3111 O O . TYR A 1 397 ? -13.452 3.025 28.097 1.00 96.12 397 TYR A O 1
ATOM 3119 N N . ARG A 1 398 ? -14.794 2.631 29.861 1.00 95.38 398 ARG A N 1
ATOM 3120 C CA . ARG A 1 398 ? -14.096 3.530 30.773 1.00 95.38 398 ARG A CA 1
ATOM 3121 C C . ARG A 1 398 ? -12.838 2.851 31.300 1.00 95.38 398 ARG A C 1
ATOM 3123 O O . ARG A 1 398 ? -12.884 1.690 31.697 1.00 95.38 398 ARG A O 1
ATOM 3130 N N . ILE A 1 399 ? -11.729 3.584 31.288 1.00 93.00 399 ILE A N 1
ATOM 3131 C CA . ILE A 1 399 ? -10.483 3.181 31.953 1.00 93.00 399 ILE A CA 1
ATOM 3132 C C . ILE A 1 399 ? -10.265 4.054 33.183 1.00 93.00 399 ILE A C 1
ATOM 3134 O O . ILE A 1 399 ? -9.987 3.542 34.261 1.00 93.00 399 ILE A O 1
ATOM 3138 N N . ASP A 1 400 ? -10.427 5.367 33.020 1.00 90.38 400 ASP A N 1
ATOM 3139 C CA . ASP A 1 400 ? -10.427 6.354 34.097 1.00 90.38 400 ASP A CA 1
ATOM 3140 C C . ASP A 1 400 ? -11.253 7.590 33.679 1.00 90.38 400 ASP A C 1
ATOM 3142 O O . ASP A 1 400 ? -11.893 7.597 32.624 1.00 90.38 400 ASP A O 1
ATOM 3146 N N . ASP A 1 401 ? -11.245 8.649 34.493 1.00 91.62 401 ASP A N 1
ATOM 3147 C CA . ASP A 1 401 ? -12.007 9.886 34.246 1.00 91.62 401 ASP A CA 1
ATOM 3148 C C . ASP A 1 401 ? -11.562 10.671 32.997 1.00 91.62 401 ASP A C 1
ATOM 3150 O O . ASP A 1 401 ? -12.246 11.598 32.562 1.00 91.62 401 ASP A O 1
ATOM 3154 N N . LYS A 1 402 ? -10.391 10.361 32.436 1.00 94.00 402 LYS A N 1
ATOM 3155 C CA . LYS A 1 402 ? -9.777 11.077 31.308 1.00 94.00 402 LYS A CA 1
ATOM 3156 C C . LYS A 1 402 ? -9.607 10.203 30.073 1.00 94.00 402 LYS A C 1
ATOM 3158 O O . LYS A 1 402 ? -9.477 10.753 28.977 1.00 94.00 402 LYS A O 1
ATOM 3163 N N . LYS A 1 403 ? -9.584 8.881 30.232 1.00 93.50 403 LYS A N 1
ATOM 3164 C CA . LYS A 1 403 ? -9.269 7.922 29.174 1.00 93.50 403 LYS A CA 1
ATOM 3165 C C . LYS A 1 403 ? -10.349 6.868 29.013 1.00 93.50 403 LYS A C 1
ATOM 3167 O O . LYS A 1 403 ? -10.803 6.240 29.971 1.00 93.50 403 LYS A O 1
ATOM 3172 N N . LEU A 1 404 ? -10.668 6.612 27.753 1.00 95.19 404 LEU A N 1
ATOM 3173 C CA . LEU A 1 404 ? -11.521 5.519 27.320 1.00 95.19 404 LEU A CA 1
ATOM 3174 C C . LEU A 1 404 ? -10.722 4.550 26.461 1.00 95.19 404 LEU A C 1
ATOM 3176 O O . LEU A 1 404 ? -9.807 4.957 25.747 1.00 95.19 404 LEU A O 1
ATOM 3180 N N . LEU A 1 405 ? -11.105 3.281 26.504 1.00 94.25 405 LEU A N 1
ATOM 3181 C CA . LEU A 1 405 ? -10.610 2.244 25.613 1.00 94.25 405 LEU A CA 1
ATOM 3182 C C . LEU A 1 405 ? -11.689 1.920 24.589 1.00 94.25 405 LEU A C 1
ATOM 3184 O O . LEU A 1 405 ? -12.784 1.490 24.951 1.00 94.25 405 LEU A O 1
ATOM 3188 N N . VAL A 1 406 ? -11.371 2.089 23.314 1.00 94.50 406 VAL A N 1
ATOM 3189 C CA . VAL A 1 406 ? -12.230 1.641 22.223 1.00 94.50 406 VAL A CA 1
ATOM 3190 C C . VAL A 1 406 ? -11.711 0.316 21.698 1.00 94.50 406 VAL A C 1
ATOM 3192 O O . VAL A 1 406 ? -10.514 0.158 21.465 1.00 94.50 406 VAL A O 1
ATOM 3195 N N . VAL A 1 407 ? -12.619 -0.632 21.496 1.00 92.06 407 VAL A N 1
ATOM 3196 C CA . VAL A 1 407 ? -12.339 -1.938 20.906 1.00 92.06 407 VAL A CA 1
ATOM 3197 C C . VAL A 1 407 ? -13.146 -2.072 19.621 1.00 92.06 407 VAL A C 1
ATOM 3199 O O . VAL A 1 407 ? -14.369 -2.193 19.680 1.00 92.06 407 VAL A O 1
ATOM 3202 N N . ARG A 1 408 ? -12.473 -2.076 18.466 1.00 91.12 408 ARG A N 1
ATOM 3203 C CA . ARG A 1 408 ? -13.087 -2.242 17.136 1.00 91.12 408 ARG A CA 1
ATOM 3204 C C . ARG A 1 408 ? -12.453 -3.430 16.430 1.00 91.12 408 ARG A C 1
ATOM 3206 O O . ARG A 1 408 ? -11.245 -3.454 16.249 1.00 91.12 408 ARG A O 1
ATOM 3213 N N . ASN A 1 409 ? -13.238 -4.442 16.060 1.00 82.94 409 ASN A N 1
ATOM 3214 C CA . ASN A 1 409 ? -12.748 -5.621 15.321 1.00 82.94 409 ASN A CA 1
ATOM 3215 C C . ASN A 1 409 ? -11.446 -6.244 15.896 1.00 82.94 409 ASN A C 1
ATOM 3217 O O . ASN A 1 409 ? -10.569 -6.666 15.147 1.00 82.94 409 ASN A O 1
ATOM 3221 N N . LYS A 1 410 ? -11.337 -6.326 17.235 1.00 81.50 410 LYS A N 1
ATOM 3222 C CA . LYS A 1 410 ? -10.160 -6.756 18.038 1.00 81.50 410 LYS A CA 1
ATOM 3223 C C . LYS A 1 410 ? -9.023 -5.738 18.183 1.00 81.50 410 LYS A C 1
ATOM 3225 O O . LYS A 1 410 ? -8.189 -5.922 19.070 1.00 81.50 410 LYS A O 1
ATOM 3230 N N . GLN A 1 411 ? -8.991 -4.686 17.375 1.00 83.69 411 GLN A N 1
ATOM 3231 C CA . GLN A 1 411 ? -8.076 -3.564 17.566 1.00 83.69 411 GLN A CA 1
ATOM 3232 C C . GLN A 1 411 ? -8.496 -2.750 18.787 1.00 83.69 411 GLN A C 1
ATOM 3234 O O . GLN A 1 411 ? -9.679 -2.702 19.135 1.00 83.69 411 GLN A O 1
ATOM 3239 N N . ARG A 1 412 ? -7.515 -2.143 19.455 1.00 88.62 412 ARG A N 1
ATOM 3240 C CA . ARG A 1 412 ? -7.714 -1.396 20.695 1.00 88.62 412 ARG A CA 1
ATOM 3241 C C . ARG A 1 412 ? -6.955 -0.090 20.631 1.00 88.62 412 ARG A C 1
ATOM 3243 O O . ARG A 1 412 ? -5.773 -0.103 20.310 1.00 88.62 412 ARG A O 1
ATOM 3250 N N . PHE A 1 413 ? -7.618 1.000 20.980 1.00 90.12 413 PHE A N 1
ATOM 3251 C CA . PHE A 1 413 ? -7.011 2.325 21.004 1.00 90.12 413 PHE A CA 1
ATOM 3252 C C . PHE A 1 413 ? -7.601 3.157 22.139 1.00 90.12 413 PHE A C 1
ATOM 3254 O O . PHE A 1 413 ? -8.757 2.972 22.531 1.00 90.12 413 PHE A O 1
ATOM 3261 N N . PHE A 1 414 ? -6.791 4.057 22.691 1.00 91.81 414 PHE A N 1
ATOM 3262 C CA . PHE A 1 414 ? -7.251 4.999 23.704 1.00 91.81 414 PHE A CA 1
ATOM 3263 C C . PHE A 1 414 ? -7.837 6.247 23.045 1.00 91.81 414 PHE A C 1
ATOM 3265 O O . PHE A 1 414 ? -7.299 6.741 22.059 1.00 91.81 414 PHE A O 1
ATOM 3272 N N . ILE A 1 415 ? -8.909 6.782 23.622 1.00 94.25 415 ILE A N 1
ATOM 3273 C CA . ILE A 1 415 ? -9.441 8.110 23.292 1.00 94.25 415 ILE A CA 1
ATOM 3274 C C . ILE A 1 415 ? -9.689 8.911 24.571 1.00 94.25 415 ILE A C 1
ATOM 3276 O O . ILE A 1 415 ? -9.709 8.367 25.680 1.00 94.25 415 ILE A O 1
ATOM 3280 N N . THR A 1 416 ? -9.866 10.216 24.424 1.00 94.62 416 THR A N 1
ATOM 3281 C CA . THR A 1 416 ? -10.149 11.133 25.529 1.00 94.62 416 THR A CA 1
ATOM 3282 C C . THR A 1 416 ? -11.608 11.021 25.986 1.00 94.62 416 THR A C 1
ATOM 3284 O O . THR A 1 416 ? -12.518 10.831 25.181 1.00 94.62 416 THR A O 1
ATOM 3287 N N . ALA A 1 417 ? -11.849 11.131 27.296 1.00 96.12 417 ALA A N 1
ATOM 3288 C CA . ALA A 1 417 ? -13.194 11.038 27.879 1.00 96.12 417 ALA A CA 1
ATOM 3289 C C . ALA A 1 417 ? -14.105 12.245 27.563 1.00 96.12 417 ALA A C 1
ATOM 3291 O O . ALA A 1 417 ? -15.311 12.186 27.790 1.00 96.12 417 ALA A O 1
ATOM 3292 N N . ASP A 1 418 ? -13.565 13.323 26.989 1.00 96.00 418 ASP A N 1
ATOM 3293 C CA . ASP A 1 418 ? -14.338 14.474 26.498 1.00 96.00 418 ASP A CA 1
ATOM 3294 C C . ASP A 1 418 ? -15.293 14.115 25.344 1.00 96.00 418 ASP A C 1
ATOM 3296 O O . ASP A 1 418 ? -16.266 14.827 25.109 1.00 96.00 418 ASP A O 1
ATOM 3300 N N . VAL A 1 419 ? -15.069 12.982 24.670 1.00 96.50 419 VAL A N 1
ATOM 3301 C CA . VAL A 1 419 ? -15.944 12.437 23.623 1.00 96.50 419 VAL A CA 1
ATOM 3302 C C . VAL A 1 419 ? -17.305 11.963 24.152 1.00 96.50 419 VAL A C 1
ATOM 3304 O O . VAL A 1 419 ? -18.232 11.790 23.361 1.00 96.50 419 VAL A O 1
ATOM 3307 N N . ILE A 1 420 ? -17.442 11.739 25.467 1.00 97.31 420 ILE A N 1
ATOM 3308 C CA . ILE A 1 420 ? -18.669 11.185 26.058 1.00 97.31 420 ILE A CA 1
ATOM 3309 C C . ILE A 1 420 ? -19.848 12.124 25.822 1.00 97.31 420 ILE A C 1
ATOM 3311 O O . ILE A 1 420 ? -20.893 11.662 25.376 1.00 97.31 420 ILE A O 1
ATOM 3315 N N . GLU A 1 421 ? -19.700 13.426 26.083 1.00 97.31 421 GLU A N 1
ATOM 3316 C CA . GLU A 1 421 ? -20.824 14.356 25.931 1.00 97.31 421 GLU A CA 1
ATOM 3317 C C . GLU A 1 421 ? -21.268 14.489 24.463 1.00 97.31 421 GLU A C 1
ATOM 3319 O O . GLU A 1 421 ? -22.454 14.287 24.210 1.00 97.31 421 GLU A O 1
ATOM 3324 N N . PRO A 1 422 ? -20.372 14.681 23.469 1.00 98.12 422 PRO A N 1
ATOM 3325 C CA . PRO A 1 422 ? -20.746 14.608 22.055 1.00 98.12 422 PRO A CA 1
ATOM 3326 C C . PRO A 1 422 ? -21.424 13.286 21.663 1.00 98.12 422 PRO A C 1
ATOM 3328 O O . PRO A 1 422 ? -22.385 13.285 20.893 1.00 98.12 422 PRO A O 1
ATOM 3331 N N . ALA A 1 423 ? -20.968 12.149 22.201 1.00 97.81 423 ALA A N 1
ATOM 3332 C CA . ALA A 1 423 ? -21.618 10.862 21.961 1.00 97.81 423 ALA A CA 1
ATOM 3333 C C . ALA A 1 423 ? -23.041 10.833 22.547 1.00 97.81 423 ALA A C 1
ATOM 3335 O O . ALA A 1 423 ? -23.980 10.397 21.879 1.00 97.81 423 ALA A O 1
ATOM 3336 N N . MET A 1 424 ? -23.234 11.357 23.758 1.00 97.88 424 MET A N 1
ATOM 3337 C CA . MET A 1 424 ? -24.549 11.476 24.393 1.00 97.88 424 MET A CA 1
ATOM 3338 C C . MET A 1 424 ? -25.467 12.472 23.673 1.00 97.88 424 MET A C 1
ATOM 3340 O O . MET A 1 424 ? -26.673 12.241 23.586 1.00 97.88 424 MET A O 1
ATOM 3344 N N . GLU A 1 425 ? -24.932 13.548 23.099 1.00 97.94 425 GLU A N 1
ATOM 3345 C CA . GLU A 1 425 ? -25.691 14.451 22.228 1.00 97.94 425 GLU A CA 1
ATOM 3346 C C . GLU A 1 425 ? -26.224 13.720 20.989 1.00 97.94 425 GLU A C 1
ATOM 3348 O O . GLU A 1 425 ? -27.385 13.920 20.629 1.00 97.94 425 GLU A O 1
ATOM 3353 N N . ILE A 1 426 ? -25.439 12.816 20.385 1.00 97.62 426 ILE A N 1
ATOM 3354 C CA . ILE A 1 426 ? -25.903 11.963 19.278 1.00 97.62 426 ILE A CA 1
ATOM 3355 C C . ILE A 1 426 ? -27.031 11.031 19.751 1.00 97.62 426 ILE A C 1
ATOM 3357 O O . ILE A 1 426 ? -28.059 10.931 19.078 1.00 97.62 426 ILE A O 1
ATOM 3361 N N . ILE A 1 427 ? -26.895 10.403 20.925 1.00 97.19 427 ILE A N 1
ATOM 3362 C CA . ILE A 1 427 ? -27.952 9.564 21.523 1.00 97.19 427 ILE A CA 1
ATOM 3363 C C . ILE A 1 427 ? -29.267 10.352 21.657 1.00 97.19 427 ILE A C 1
ATOM 3365 O O . ILE A 1 427 ? -30.304 9.888 21.178 1.00 97.19 427 ILE A O 1
ATOM 3369 N N . ARG A 1 428 ? -29.227 11.565 22.225 1.00 96.94 428 ARG A N 1
ATOM 3370 C CA . ARG A 1 428 ? -30.412 12.430 22.403 1.00 96.94 428 ARG A CA 1
ATOM 3371 C C . ARG A 1 428 ? -30.982 12.924 21.071 1.00 96.94 428 ARG A C 1
ATOM 3373 O O . ARG A 1 428 ? -32.196 12.934 20.881 1.00 96.94 428 ARG A O 1
ATOM 3380 N N . LYS A 1 429 ? -30.119 13.310 20.124 1.00 96.75 429 LYS A N 1
ATOM 3381 C CA . LYS A 1 429 ? -30.499 13.784 18.780 1.00 96.75 429 LYS A CA 1
ATOM 3382 C C . LYS A 1 429 ? -31.336 12.756 18.020 1.00 96.75 429 LYS A C 1
ATOM 3384 O O . LYS A 1 429 ? -32.274 13.133 17.323 1.00 96.75 429 LYS A O 1
ATOM 3389 N N . TYR A 1 430 ? -31.000 11.476 18.158 1.00 96.06 430 TYR A N 1
ATOM 3390 C CA . TYR A 1 430 ? -31.709 10.368 17.514 1.00 96.06 430 TYR A CA 1
ATOM 3391 C C . TYR A 1 430 ? -32.773 9.716 18.411 1.00 96.06 430 TYR A C 1
ATOM 3393 O O . TYR A 1 430 ? -33.308 8.664 18.057 1.00 96.06 430 TYR A O 1
ATOM 3401 N N . GLU A 1 431 ? -33.092 10.350 19.546 1.00 95.38 431 GLU A N 1
ATOM 3402 C CA . GLU A 1 431 ? -34.074 9.909 20.547 1.00 95.38 431 GLU A CA 1
ATOM 3403 C C . GLU A 1 431 ? -33.823 8.502 21.105 1.00 95.38 431 GLU A C 1
ATOM 3405 O O . GLU A 1 431 ? -34.746 7.830 21.567 1.00 95.38 431 GLU A O 1
ATOM 3410 N N . ILE A 1 432 ? -32.576 8.034 21.063 1.00 92.94 432 ILE A N 1
ATOM 3411 C CA . ILE A 1 432 ? -32.181 6.699 21.528 1.00 92.94 432 ILE A CA 1
ATOM 3412 C C . ILE A 1 432 ? -32.381 6.562 23.043 1.00 92.94 432 ILE A C 1
ATOM 3414 O O . ILE A 1 432 ? -32.640 5.471 23.546 1.00 92.94 432 ILE A O 1
ATOM 3418 N N . ASP A 1 433 ? -32.348 7.683 23.757 1.00 94.12 433 ASP A N 1
ATOM 3419 C CA . ASP A 1 433 ? -32.659 7.805 25.179 1.00 94.12 433 ASP A CA 1
ATOM 3420 C C . ASP A 1 433 ? -34.139 7.623 25.531 1.00 94.12 433 ASP A C 1
ATOM 3422 O O . ASP A 1 433 ? -34.479 7.443 26.697 1.00 94.12 433 ASP A O 1
ATOM 3426 N N . LYS A 1 434 ? -35.031 7.607 24.538 1.00 92.50 434 LYS A N 1
ATOM 3427 C CA . LYS A 1 434 ? -36.465 7.343 24.728 1.00 92.50 434 LYS A CA 1
ATOM 3428 C C . LYS A 1 434 ? -36.825 5.869 24.516 1.00 92.50 434 LYS A C 1
ATOM 3430 O O . LYS A 1 434 ? -37.990 5.568 24.239 1.00 92.50 434 LYS A O 1
ATOM 3435 N N . TRP A 1 435 ? -35.862 4.947 24.603 1.00 82.19 435 TRP A N 1
ATOM 3436 C CA . TRP A 1 435 ? -36.035 3.542 24.211 1.00 82.19 435 TRP A CA 1
ATOM 3437 C C . TRP A 1 435 ? -37.206 2.838 24.921 1.00 82.19 435 TRP A C 1
ATOM 3439 O O . TRP A 1 435 ? -37.874 2.006 24.298 1.00 82.19 435 TRP A O 1
ATOM 3449 N N . GLU A 1 436 ? -37.546 3.193 26.168 1.00 86.69 436 GLU A N 1
ATOM 3450 C CA . GLU A 1 436 ? -38.696 2.615 26.875 1.00 86.69 436 GLU A CA 1
ATOM 3451 C C . GLU A 1 436 ? -40.026 2.841 26.147 1.00 86.69 436 GLU A C 1
ATOM 3453 O O . GLU A 1 436 ? -40.931 2.018 26.275 1.00 86.69 436 GLU A O 1
ATOM 3458 N N . GLN A 1 437 ? -40.155 3.919 25.366 1.00 87.19 437 GLN A N 1
ATOM 3459 C CA . GLN A 1 437 ? -41.361 4.225 24.584 1.00 87.19 437 GLN A CA 1
ATOM 3460 C C . GLN A 1 437 ? -41.502 3.332 23.341 1.00 87.19 437 GLN A C 1
ATOM 3462 O O . GLN A 1 437 ? -42.578 3.250 22.738 1.00 87.19 437 GLN A O 1
ATOM 3467 N N . TYR A 1 438 ? -40.410 2.680 22.939 1.00 77.69 438 TYR A N 1
ATOM 3468 C CA . TYR A 1 438 ? -40.309 1.896 21.710 1.00 77.69 438 TYR A CA 1
ATOM 3469 C C . TYR A 1 438 ? -40.075 0.404 21.967 1.00 77.69 438 TYR A C 1
ATOM 3471 O O . TYR A 1 438 ? -40.276 -0.395 21.053 1.00 77.69 438 TYR A O 1
ATOM 3479 N N . LYS A 1 439 ? -39.732 0.004 23.200 1.00 79.44 439 LYS A N 1
ATOM 3480 C CA . LYS A 1 439 ? -39.430 -1.394 23.558 1.00 79.44 439 LYS A CA 1
ATOM 3481 C C . LYS A 1 439 ? -40.558 -2.385 23.244 1.00 79.44 439 LYS A C 1
ATOM 3483 O O . LYS A 1 439 ? -40.272 -3.540 22.966 1.00 79.44 439 LYS A O 1
ATOM 3488 N N . ASP A 1 440 ? -41.815 -1.937 23.242 1.00 79.38 440 ASP A N 1
ATOM 3489 C CA . ASP A 1 440 ? -42.985 -2.790 22.974 1.00 79.38 440 ASP A CA 1
ATOM 3490 C C . ASP A 1 440 ? -43.393 -2.810 21.486 1.00 79.38 440 ASP A C 1
ATOM 3492 O O . ASP A 1 440 ? -44.278 -3.566 21.091 1.00 79.38 440 ASP A O 1
ATOM 3496 N N . LYS A 1 441 ? -42.760 -1.992 20.631 1.00 66.44 441 LYS A N 1
ATOM 3497 C CA . LYS A 1 441 ? -43.075 -1.876 19.193 1.00 66.44 441 LYS A CA 1
ATOM 3498 C C . LYS A 1 441 ? -42.247 -2.820 18.308 1.00 66.44 441 LYS A C 1
ATOM 3500 O O . LYS A 1 441 ? -42.261 -2.670 17.087 1.00 66.44 441 LYS A O 1
ATOM 3505 N N . MET A 1 442 ? -41.527 -3.779 18.897 1.00 54.25 442 MET A N 1
ATOM 3506 C CA . MET A 1 442 ? -40.619 -4.659 18.156 1.00 54.25 442 MET A CA 1
ATOM 3507 C C . MET A 1 442 ? -41.390 -5.538 17.168 1.00 54.25 442 MET A C 1
ATOM 3509 O O . MET A 1 442 ? -42.131 -6.442 17.556 1.00 54.25 442 MET A O 1
ATOM 3513 N N . THR A 1 443 ? -41.182 -5.306 15.874 1.00 53.50 443 THR A N 1
ATOM 3514 C CA . THR A 1 443 ? -41.610 -6.239 14.828 1.00 53.50 443 THR A CA 1
ATOM 3515 C C . THR A 1 443 ? -40.396 -7.062 14.411 1.00 53.50 443 THR A C 1
ATOM 3517 O O . THR A 1 443 ? -39.348 -6.523 14.064 1.00 53.50 443 THR A O 1
ATOM 3520 N N . GLY A 1 444 ? -40.504 -8.388 14.531 1.00 47.47 444 GLY A N 1
ATOM 3521 C CA . GLY A 1 444 ? -39.416 -9.347 14.312 1.00 47.47 444 GLY A CA 1
ATOM 3522 C C . GLY A 1 444 ? -39.028 -9.525 12.842 1.00 47.47 444 GLY A C 1
ATOM 3523 O O . GLY A 1 444 ? -39.113 -10.633 12.317 1.00 47.47 444 GLY A O 1
ATOM 3524 N N . LEU A 1 445 ? -38.626 -8.451 12.165 1.00 46.03 445 LEU A N 1
ATOM 3525 C CA . LEU A 1 445 ? -38.148 -8.494 10.785 1.00 46.03 445 LEU A CA 1
ATOM 3526 C C . LEU A 1 445 ? -36.631 -8.715 10.744 1.00 46.03 445 LEU A C 1
ATOM 3528 O O . LEU A 1 445 ? -35.845 -7.957 11.306 1.00 46.03 445 LEU A O 1
ATOM 3532 N N . MET A 1 446 ? -36.231 -9.803 10.084 1.00 38.31 446 MET A N 1
ATOM 3533 C CA . MET A 1 446 ? -34.838 -10.178 9.863 1.00 38.31 446 MET A CA 1
ATOM 3534 C C . MET A 1 446 ? -34.284 -9.494 8.609 1.00 38.31 446 MET A C 1
ATOM 3536 O O . MET A 1 446 ? -34.820 -9.687 7.519 1.00 38.31 446 MET A O 1
ATOM 3540 N N . GLY A 1 447 ? -33.180 -8.759 8.759 1.00 49.97 447 GLY A N 1
ATOM 3541 C CA . GLY A 1 447 ? -32.359 -8.267 7.652 1.00 49.97 447 GLY A CA 1
ATOM 3542 C C . GLY A 1 447 ? -31.633 -6.970 8.005 1.00 49.97 447 GLY A C 1
ATOM 3543 O O . GLY A 1 447 ? -32.266 -5.927 8.056 1.00 49.97 447 GLY A O 1
ATOM 3544 N N . GLY A 1 448 ? -30.316 -7.048 8.232 1.00 58.19 448 GLY A N 1
ATOM 3545 C CA . GLY A 1 448 ? -29.428 -5.889 8.418 1.00 58.19 448 GLY A CA 1
ATOM 3546 C C . GLY A 1 448 ? -29.764 -5.017 9.629 1.00 58.19 448 GLY A C 1
ATOM 3547 O O . GLY A 1 448 ? -30.421 -3.987 9.493 1.00 58.19 448 GLY A O 1
ATOM 3548 N N . CYS A 1 449 ? -29.303 -5.402 10.818 1.00 81.31 449 CYS A N 1
ATOM 3549 C CA . CYS A 1 449 ? -29.597 -4.651 12.038 1.00 81.31 449 CYS A CA 1
ATOM 3550 C C . CYS A 1 449 ? -28.341 -3.925 12.523 1.00 81.31 449 CYS A C 1
ATOM 3552 O O . CYS A 1 449 ? -27.359 -4.561 12.909 1.00 81.31 449 CYS A O 1
ATOM 3554 N N . GLN A 1 450 ? -28.390 -2.594 12.502 1.00 91.19 450 GLN A N 1
ATOM 3555 C CA . GLN A 1 450 ? -27.464 -1.761 13.263 1.00 91.19 450 GLN A CA 1
ATOM 3556 C C . GLN A 1 450 ? -28.004 -1.647 14.688 1.00 91.19 450 GLN A C 1
ATOM 3558 O O . GLN A 1 450 ? -29.212 -1.486 14.891 1.00 91.19 450 GLN A O 1
ATOM 3563 N N . TYR A 1 451 ? -27.113 -1.745 15.666 1.00 91.75 451 TYR A N 1
ATOM 3564 C CA . TYR A 1 451 ? -27.393 -1.700 17.093 1.00 91.75 451 TYR A CA 1
ATOM 3565 C C . TYR A 1 451 ? -26.576 -0.587 17.726 1.00 91.75 451 TYR A C 1
ATOM 3567 O O . TYR A 1 451 ? -25.377 -0.464 17.468 1.00 91.75 451 TYR A O 1
ATOM 3575 N N . VAL A 1 452 ? -27.226 0.182 18.592 1.00 93.38 452 VAL A N 1
ATOM 3576 C CA . VAL A 1 452 ? -26.578 1.182 19.438 1.00 93.38 452 VAL A CA 1
ATOM 3577 C C . VAL A 1 452 ? -27.015 0.926 20.871 1.00 93.38 452 VAL A C 1
ATOM 3579 O O . VAL A 1 452 ? -28.205 0.797 21.160 1.00 93.38 452 VAL A O 1
ATOM 3582 N N . SER A 1 453 ? -26.038 0.845 21.763 1.00 94.06 453 SER A N 1
ATOM 3583 C CA . SER A 1 453 ? -26.214 0.730 23.203 1.00 94.06 453 SER A CA 1
ATOM 3584 C C . SER A 1 453 ? -25.310 1.723 23.918 1.00 94.06 453 SER A C 1
ATOM 3586 O O . SER A 1 453 ? -24.217 2.028 23.434 1.00 94.06 453 SER A O 1
ATOM 3588 N N . TYR A 1 454 ? -25.771 2.239 25.049 1.00 96.44 454 TYR A N 1
ATOM 3589 C CA . TYR A 1 454 ? -25.043 3.194 25.869 1.00 96.44 454 TYR A CA 1
ATOM 3590 C C . TYR A 1 454 ? -25.372 2.991 27.355 1.00 96.44 454 TYR A C 1
ATOM 3592 O O . TYR A 1 454 ? -26.400 2.401 27.693 1.00 96.44 454 TYR A O 1
ATOM 3600 N N . PHE A 1 455 ? -24.488 3.450 28.237 1.00 95.25 455 PHE A N 1
ATOM 3601 C CA . PHE A 1 455 ? -24.698 3.442 29.681 1.00 95.25 455 PHE A CA 1
ATOM 3602 C C . PHE A 1 455 ? -25.464 4.700 30.102 1.00 95.25 455 PHE A C 1
ATOM 3604 O O . PHE A 1 455 ? -24.988 5.815 29.891 1.00 95.25 455 PHE A O 1
ATOM 3611 N N . ASP A 1 456 ? -26.647 4.535 30.692 1.00 93.56 456 ASP A N 1
ATOM 3612 C CA . ASP A 1 456 ? -27.530 5.649 31.078 1.00 93.56 456 ASP A CA 1
ATOM 3613 C C . ASP A 1 456 ? -27.214 6.257 32.458 1.00 93.56 456 ASP A C 1
ATOM 3615 O O . ASP A 1 456 ? -27.845 7.232 32.865 1.00 93.56 456 ASP A O 1
ATOM 3619 N N . GLY A 1 457 ? -26.223 5.705 33.162 1.00 93.06 457 GLY A N 1
ATOM 3620 C CA . GLY A 1 457 ? -25.876 6.048 34.543 1.00 93.06 457 GLY A CA 1
ATOM 3621 C C . GLY A 1 457 ? -26.206 4.935 35.539 1.00 93.06 457 GLY A C 1
ATOM 3622 O O . GLY A 1 457 ? -25.581 4.870 36.596 1.00 93.06 457 GLY A O 1
ATOM 3623 N N . GLU A 1 458 ? -27.122 4.030 35.194 1.00 92.81 458 GLU A N 1
ATOM 3624 C CA . GLU A 1 458 ? -27.508 2.887 36.029 1.00 92.81 458 GLU A CA 1
ATOM 3625 C C . GLU A 1 458 ? -27.232 1.547 35.339 1.00 92.81 458 GLU A C 1
ATOM 3627 O O . GLU A 1 458 ? -26.820 0.582 35.990 1.00 92.81 458 GLU A O 1
ATOM 3632 N N . LYS A 1 459 ? -27.461 1.458 34.026 1.00 92.00 459 LYS A N 1
ATOM 3633 C CA . LYS A 1 459 ? -27.336 0.219 33.250 1.00 92.00 459 LYS A CA 1
ATOM 3634 C C . LYS A 1 459 ? -27.032 0.494 31.778 1.00 92.00 459 LYS A C 1
ATOM 3636 O O . LYS A 1 459 ? -27.182 1.600 31.267 1.00 92.00 459 LYS A O 1
ATOM 3641 N N . MET A 1 460 ? -26.651 -0.563 31.068 1.00 92.31 460 MET A N 1
ATOM 3642 C CA . MET A 1 460 ? -26.614 -0.537 29.608 1.00 92.31 460 MET A CA 1
ATOM 3643 C C . MET A 1 460 ? -28.036 -0.603 29.049 1.00 92.31 460 MET A C 1
ATOM 3645 O O . MET A 1 460 ? -28.786 -1.539 29.340 1.00 92.31 460 MET A O 1
ATOM 3649 N N . VAL A 1 461 ? -28.382 0.362 28.207 1.00 91.25 461 VAL A N 1
ATOM 3650 C CA . VAL A 1 461 ? -29.623 0.398 27.427 1.00 91.25 461 VAL A CA 1
ATOM 3651 C C . VAL A 1 461 ? -29.284 0.459 25.944 1.00 91.25 461 VAL A C 1
ATOM 3653 O O . VAL A 1 461 ? -28.181 0.846 25.567 1.00 91.25 461 VAL A O 1
ATOM 3656 N N . GLY A 1 462 ? -30.195 0.038 25.073 1.00 88.38 462 GLY A N 1
ATOM 3657 C CA . GLY A 1 462 ? -29.918 0.034 23.644 1.00 88.38 462 GLY A CA 1
ATOM 3658 C C . GLY A 1 462 ? -31.107 -0.350 22.786 1.00 88.38 462 GLY A C 1
ATOM 3659 O O . GLY A 1 462 ? -32.137 -0.823 23.265 1.00 88.38 462 GLY A O 1
ATOM 3660 N N . THR A 1 463 ? -30.953 -0.129 21.490 1.00 89.81 463 THR A N 1
ATOM 3661 C CA . THR A 1 463 ? -31.987 -0.358 20.481 1.00 89.81 463 THR A CA 1
ATOM 3662 C C . THR A 1 463 ? -31.338 -0.711 19.140 1.00 89.81 463 THR A C 1
ATOM 3664 O O . THR A 1 463 ? -30.112 -0.719 19.000 1.00 89.81 463 THR A O 1
ATOM 3667 N N . SER A 1 464 ? -32.160 -1.051 18.155 1.00 89.31 464 SER A N 1
ATOM 3668 C CA . SER A 1 464 ? -31.727 -1.411 16.808 1.00 89.31 464 SER A CA 1
ATOM 3669 C C . SER A 1 464 ? -32.548 -0.684 15.751 1.00 89.31 464 SER A C 1
ATOM 3671 O O . SER A 1 464 ? -33.630 -0.165 16.041 1.00 89.31 464 SER A O 1
ATOM 3673 N N . THR A 1 465 ? -32.070 -0.686 14.509 1.00 87.81 465 THR A N 1
ATOM 3674 C CA . THR A 1 465 ? -32.807 -0.145 13.352 1.00 87.81 465 THR A CA 1
ATOM 3675 C C . THR A 1 465 ? -34.201 -0.749 13.175 1.00 87.81 465 THR A C 1
ATOM 3677 O O . THR A 1 465 ? -35.078 -0.091 12.622 1.00 87.81 465 THR A O 1
ATOM 3680 N N . ASN A 1 466 ? -34.445 -1.954 13.700 1.00 83.00 466 ASN A N 1
ATOM 3681 C CA . ASN A 1 466 ? -35.769 -2.584 13.688 1.00 83.00 466 ASN A CA 1
ATOM 3682 C C . ASN A 1 466 ? -36.746 -1.949 14.684 1.00 83.00 466 ASN A C 1
ATOM 3684 O O . ASN A 1 466 ? -37.958 -2.007 14.490 1.00 83.00 466 ASN A O 1
ATOM 3688 N N . ASN A 1 467 ? -36.222 -1.377 15.766 1.00 81.69 467 ASN A N 1
ATOM 3689 C CA . ASN A 1 467 ? -37.017 -0.862 16.874 1.00 81.69 467 ASN A CA 1
ATOM 3690 C C . ASN A 1 467 ? -37.193 0.653 16.785 1.00 81.69 467 ASN A C 1
ATOM 3692 O O . ASN A 1 467 ? -38.243 1.176 17.158 1.00 81.69 467 ASN A O 1
ATOM 3696 N N . MET A 1 468 ? -36.173 1.364 16.299 1.00 86.50 468 MET A N 1
ATOM 3697 C CA . MET A 1 468 ? -36.190 2.819 16.191 1.00 86.50 468 MET A CA 1
ATOM 3698 C C . MET A 1 468 ? -35.545 3.273 14.869 1.00 86.50 468 MET A C 1
ATOM 3700 O O . MET A 1 468 ? -34.374 2.978 14.626 1.00 86.50 468 MET A O 1
ATOM 3704 N N . PRO A 1 469 ? -36.255 4.050 14.025 1.00 84.38 469 PRO A N 1
ATOM 3705 C CA . PRO A 1 469 ? -35.703 4.555 12.763 1.00 84.38 469 PRO A CA 1
ATOM 3706 C C . PRO A 1 469 ? -34.427 5.397 12.930 1.00 84.38 469 PRO A C 1
ATOM 3708 O O . PRO A 1 469 ? -33.593 5.438 12.030 1.00 84.38 469 PRO A O 1
ATOM 3711 N N . GLY A 1 470 ? -34.251 6.048 14.087 1.00 89.00 470 GLY A N 1
ATOM 3712 C CA . GLY A 1 470 ? -33.089 6.889 14.390 1.00 89.00 470 GLY A CA 1
ATOM 3713 C C . GLY A 1 470 ? -31.771 6.133 14.592 1.00 89.00 470 GLY A C 1
ATOM 3714 O O . GLY A 1 470 ? -30.709 6.744 14.488 1.00 89.00 470 GLY A O 1
ATOM 3715 N N . VAL A 1 471 ? -31.799 4.813 14.831 1.00 92.56 471 VAL A N 1
ATOM 3716 C CA . VAL A 1 471 ? -30.583 4.047 15.174 1.00 92.56 471 VAL A CA 1
ATOM 3717 C C . VAL A 1 471 ? -29.550 4.074 14.066 1.00 92.56 471 VAL A C 1
ATOM 3719 O O . VAL A 1 471 ? -28.368 4.181 14.363 1.00 92.56 471 VAL A O 1
ATOM 3722 N N . GLY A 1 472 ? -29.967 4.022 12.800 1.00 92.50 472 GLY A N 1
ATOM 3723 C CA . GLY A 1 472 ? -29.004 4.025 11.701 1.00 92.50 472 GLY A CA 1
ATOM 3724 C C . GLY A 1 472 ? -28.235 5.343 11.591 1.00 92.50 472 GLY A C 1
ATOM 3725 O O . GLY A 1 472 ? -27.040 5.349 11.303 1.00 92.50 472 GLY A O 1
ATOM 3726 N N . GLY A 1 473 ? -28.886 6.470 11.891 1.00 93.75 473 GLY A N 1
ATOM 3727 C CA . GLY A 1 473 ? -28.205 7.762 11.964 1.00 93.75 473 GLY A CA 1
ATOM 3728 C C . GLY A 1 473 ? -27.247 7.840 13.154 1.00 93.75 473 GLY A C 1
ATOM 3729 O O . GLY A 1 473 ? -26.089 8.220 12.984 1.00 93.75 473 GLY A O 1
ATOM 3730 N N . ALA A 1 474 ? -27.698 7.393 14.332 1.00 95.56 474 ALA A N 1
ATOM 3731 C CA . ALA A 1 474 ? -26.865 7.338 15.534 1.00 95.56 474 ALA A CA 1
ATOM 3732 C C . ALA A 1 474 ? -25.640 6.430 15.351 1.00 95.56 474 ALA A C 1
ATOM 3734 O O . ALA A 1 474 ? -24.535 6.819 15.717 1.00 95.56 474 ALA A O 1
ATOM 3735 N N . TYR A 1 475 ? -25.823 5.253 14.745 1.00 95.12 475 TYR A N 1
ATOM 3736 C CA . TYR A 1 475 ? -24.759 4.301 14.425 1.00 95.12 475 TYR A CA 1
ATOM 3737 C C . TYR A 1 475 ? -23.646 4.974 13.618 1.00 95.12 475 TYR A C 1
ATOM 3739 O O . TYR A 1 475 ? -22.488 4.954 14.032 1.00 95.12 475 TYR A O 1
ATOM 3747 N N . ASN A 1 476 ? -24.002 5.611 12.498 1.00 93.56 476 ASN A N 1
ATOM 3748 C CA . ASN A 1 476 ? -23.024 6.229 11.605 1.00 93.56 476 ASN A CA 1
ATOM 3749 C C . ASN A 1 476 ? -22.294 7.401 12.276 1.00 93.56 476 ASN A C 1
ATOM 3751 O O . ASN A 1 476 ? -21.068 7.478 12.200 1.00 93.56 476 ASN A O 1
ATOM 3755 N N . GLU A 1 477 ? -23.016 8.292 12.965 1.00 96.75 477 GLU A N 1
ATOM 3756 C CA . GLU A 1 477 ? -22.397 9.449 13.626 1.00 96.75 477 GLU A CA 1
ATOM 3757 C C . GLU A 1 477 ? -21.498 9.045 14.799 1.00 96.75 477 GLU A C 1
ATOM 3759 O O . GLU A 1 477 ? -20.404 9.591 14.935 1.00 96.75 477 GLU A O 1
ATOM 3764 N N . LEU A 1 478 ? -21.899 8.061 15.610 1.00 96.19 478 LEU A N 1
ATOM 3765 C CA . LEU A 1 478 ? -21.061 7.556 16.699 1.00 96.19 478 LEU A CA 1
ATOM 3766 C C . LEU A 1 478 ? -19.826 6.815 16.171 1.00 96.19 478 LEU A C 1
ATOM 3768 O O . LEU A 1 478 ? -18.728 7.016 16.691 1.00 96.19 478 LEU A O 1
ATOM 3772 N N . MET A 1 479 ? -19.978 5.992 15.127 1.00 94.12 479 MET A N 1
ATOM 3773 C CA . MET A 1 479 ? -18.850 5.300 14.495 1.00 94.12 479 MET A CA 1
ATOM 3774 C C . MET A 1 479 ? -17.826 6.309 13.961 1.00 94.12 479 MET A C 1
ATOM 3776 O O . MET A 1 479 ? -16.627 6.172 14.216 1.00 94.12 479 MET A O 1
ATOM 3780 N N . MET A 1 480 ? -18.294 7.365 13.286 1.00 91.12 480 MET A N 1
ATOM 3781 C CA . MET A 1 480 ? -17.441 8.465 12.832 1.00 91.12 480 MET A CA 1
ATOM 3782 C C . MET A 1 480 ? -16.779 9.203 13.997 1.00 91.12 480 MET A C 1
ATOM 3784 O O . MET A 1 480 ? -15.582 9.472 13.930 1.00 91.12 480 MET A O 1
ATOM 3788 N N . LEU A 1 481 ? -17.525 9.515 15.061 1.00 95.00 481 LEU A N 1
ATOM 3789 C CA . LEU A 1 481 ? -17.010 10.230 16.229 1.00 95.00 481 LEU A CA 1
ATOM 3790 C C . LEU A 1 481 ? -15.862 9.461 16.897 1.00 95.00 481 LEU A C 1
ATOM 3792 O O . LEU A 1 481 ? -14.783 10.023 17.089 1.00 95.00 481 LEU A O 1
ATOM 3796 N N . PHE A 1 482 ? -16.060 8.179 17.214 1.00 94.88 482 PHE A N 1
ATOM 3797 C CA . PHE A 1 482 ? -15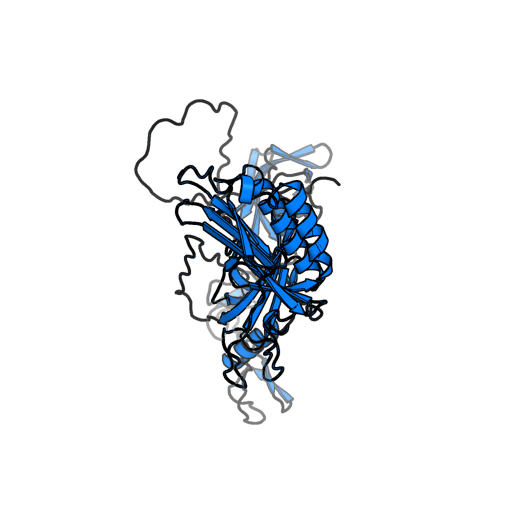.042 7.377 17.898 1.00 94.88 482 PHE A CA 1
ATOM 3798 C C . PHE A 1 482 ? -13.825 7.088 17.010 1.00 94.88 482 PHE A C 1
ATOM 3800 O O . PHE A 1 482 ? -12.694 7.161 17.488 1.00 94.88 482 PHE A O 1
ATOM 3807 N N . THR A 1 483 ? -14.034 6.850 15.713 1.00 87.88 483 THR A N 1
ATOM 3808 C CA . THR A 1 483 ? -12.937 6.639 14.750 1.00 87.88 483 THR A CA 1
ATOM 3809 C C . THR A 1 483 ? -12.157 7.930 14.468 1.00 87.88 483 THR A C 1
ATOM 3811 O O . THR A 1 483 ? -10.957 7.901 14.222 1.00 87.88 483 THR A O 1
ATOM 3814 N N . ALA A 1 484 ? -12.797 9.101 14.513 1.00 86.94 484 ALA A N 1
ATOM 3815 C CA . ALA A 1 484 ? -12.093 10.371 14.339 1.00 86.94 484 ALA A CA 1
ATOM 3816 C C . ALA A 1 484 ? -11.197 10.711 15.540 1.00 86.94 484 ALA A C 1
ATOM 3818 O O . ALA A 1 484 ? -10.152 11.336 15.359 1.00 86.94 484 ALA A O 1
ATOM 3819 N N . GLN A 1 485 ? -11.594 10.313 16.753 1.00 87.56 485 GLN A N 1
ATOM 3820 C CA . GLN A 1 485 ? -10.791 10.531 17.960 1.00 87.56 485 GLN A CA 1
ATOM 3821 C C . GLN A 1 485 ? -9.609 9.567 18.065 1.00 87.56 485 GLN A C 1
ATOM 3823 O O . GLN A 1 485 ? -8.562 9.966 18.565 1.00 87.56 485 GLN A O 1
ATOM 3828 N N . SER A 1 486 ? -9.736 8.338 17.554 1.00 76.50 486 SER A N 1
ATOM 3829 C CA . SER A 1 486 ? -8.634 7.366 17.570 1.00 76.50 486 SER A CA 1
ATOM 3830 C C . SER A 1 486 ? -7.392 7.882 16.847 1.00 76.50 486 SER A C 1
ATOM 3832 O O . SER A 1 486 ? -6.286 7.738 17.347 1.00 76.50 486 SER A O 1
ATOM 3834 N N . LYS A 1 487 ? -7.590 8.589 15.729 1.00 68.75 487 LYS A N 1
ATOM 3835 C CA . LYS A 1 487 ? -6.517 9.172 14.908 1.00 68.75 487 LYS A CA 1
ATOM 3836 C C . LYS A 1 487 ? -5.808 10.382 15.527 1.00 68.75 487 LYS A C 1
ATOM 3838 O O . LYS A 1 487 ? -4.876 10.896 14.926 1.00 68.75 487 LYS A O 1
ATOM 3843 N N . ARG A 1 488 ? -6.297 10.927 16.648 1.00 58.88 488 ARG A N 1
ATOM 3844 C CA . ARG A 1 488 ? -5.724 12.130 17.288 1.00 58.88 488 ARG A CA 1
ATOM 3845 C C . ARG A 1 488 ? -4.780 11.821 18.448 1.00 58.88 488 ARG A C 1
ATOM 3847 O O . ARG A 1 488 ? -4.155 12.747 18.958 1.00 58.88 488 ARG A O 1
ATOM 3854 N N . VAL A 1 489 ? -4.787 10.579 18.929 1.00 54.59 489 VAL A N 1
ATOM 3855 C CA . VAL A 1 489 ? -4.008 10.146 20.100 1.00 54.59 489 VAL A CA 1
ATOM 3856 C C . VAL A 1 489 ? -2.682 9.489 19.685 1.00 54.59 489 VAL A C 1
ATOM 3858 O O . VAL A 1 489 ? -1.780 9.414 20.517 1.00 54.59 489 VAL A O 1
ATOM 3861 N N . GLU A 1 490 ? -2.563 9.093 18.412 1.00 43.56 490 GLU A N 1
ATOM 3862 C CA . GLU A 1 490 ? -1.297 8.848 17.696 1.00 43.56 490 GLU A CA 1
ATOM 3863 C C . GLU A 1 490 ? -0.555 10.171 17.437 1.00 43.56 490 GLU A C 1
ATOM 3865 O O . GLU A 1 490 ? 0.683 10.213 17.638 1.00 43.56 490 GLU A O 1
#

Sequence (490 aa):
MQEMNPNYKNYKFLAGIWKNNDGSFTADLTVPENITVTYNGASLTRSFILTQTSTMTLSGTGGFMGMAMMMASSSGMVSKRYDDEDMQLGLEGSILKDGDKELYRINECWHTYNDYLCFKLTDLATNNVIDIRLIRAGKEQVATAPAGKYQCACGTYFDSKFCPNCGAQRKEEATFQCECGYNGPMSRFCPNCGKLVTAQTSSAADQEIEKRQILQHGWTESDGPGLYKLIFKDNCLKIYVIHYSNGIPMDLYKSTEYSFDPDSNGINMVVNGFKNTDHDIEEFAVYPKEWKLEDENNKTHFAIVKIWYGFGTLHMDLANWGNPNCFTVDLKMDDSVKIADPEAEPKAGWTCDNCGATNQTEDKCSECGADIIKEQLFGISEYATCMPPRQESLFVYRIDDKKLLVVRNKQRFFITADVIEPAMEIIRKYEIDKWEQYKDKMTGLMGGCQYVSYFDGEKMVGTSTNNMPGVGGAYNELMMLFTAQSKRVE

pLDDT: mean 80.97, std 17.17, range [30.55, 98.25]

Radius of gyration: 34.39 Å; chains: 1; bounding box: 101×45×98 Å

Secondary structure (DSSP, 8-state):
-PPPPTTHHHHHHH-SEEE-TTSSEEEE--STTEEEEEETTEEEEEE--EEE--------------S--S---S----PPPPTTEEEEES-TT-EEEETTEEEEEEEEEEEETTTEEEEEEEETTT--EEEEEEEETT-------STT-EEPTTS-EESSSB-TTT-PBP----EEE-TTS-EEE--SB-TTT--B-------HHHHHHHHHHHHTSEEEESSSSS-EEEEEETTEEEEEEEEEETTEEEEEEEEEEEEE-SS-S-----BTTBPP---TT-SEEEEES--EEE-TT--EEEEEEEEEEETTEEEEEEEETT---EEEEEEEE-TT-----TTSS----BPPTTT---SB-SSB-TTT-PBPP-EEEEEEEEEE--SS-EEEEEEEEESSSSEEEEEETTEEEEEEGGGHHHHHHHHHHTTGGGGGGTTT------S-EEEEEEE-SSSEEEEETTT-TTHHHHHHHHHHHHHHHHTTT-